Protein AF-0000000083253496 (afdb_homodimer)

Secondary structure (DSSP, 8-state):
---EEEE-SBTTTBSTT-HHHHHHHHHHHHHTT----HHHHHTTTTS-HHHHHHHHHHSHHHHHHHHHHHSSPPPHHHHHHHHHHHHHHHHTTGGGG-PBPTTHHHHHHHHHHTT-EEEEE-SS-HHHHHHHHHHHHHTT---SEEE-GGG-TT-STTSSHHHHHHHHHHT--SGGGEEEEESSHHHHHHHHHHTSEEEEE-TTSTTT---HHHHHTS-HHHHHHHHHHHHHHHHHTT-SEEESSGGGGGGGHHHHHHHHHTT---/---EEEE-SBTTTBSTT-HHHHHHHHHHHHHTT----HHHHHTTTTS-HHHHHHHHHHSHHHHHHHHHHHSSPPPHHHHHHHHHHHHHHHHTTGGGG-PBPTTHHHHHHHHHHTT-EEEEE-SS-HHHHHHHHHHHHHTT---SEEE-GGG-TT-STTSSHHHHHHHHHHT--SGGGEEEEESSHHHHHHHHHHTSEEEEE-TTSTTT---HHHHHTS-HHHHHHHHHHHHHHHHHTT-SEEESSGGGGGGGHHHHHHHHHTT---

Sequence (532 aa):
MIQAVMLDWAGTMVDYGSFAPVAAFRKLFEERGVAVSDADIRKPMGRMKIDHLRDICAQPAVREAWTGRYGAPASEADVQELYAAFEPALLSIVRDFAEPVPGALALVDRLRAAGIKIGTTTGYTRPMMDLLMPEAARRGYAPDSSVTPDETPGGGRPHPWMLLRNAEALGVYPMHAVVKCGDTEADMQEGRAAGVWTVGVVFGGNELGLSQAQTEALDALERERLFNDIAARLTAAGAHYIIREIGELDRLFPAIEARLAKGERPMIQAVMLDWAGTMVDYGSFAPVAAFRKLFEERGVAVSDADIRKPMGRMKIDHLRDICAQPAVREAWTGRYGAPASEADVQELYAAFEPALLSIVRDFAEPVPGALALVDRLRAAGIKIGTTTGYTRPMMDLLMPEAARRGYAPDSSVTPDETPGGGRPHPWMLLRNAEALGVYPMHAVVKCGDTEADMQEGRAAGVWTVGVVFGGNELGLSQAQTEALDALERERLFNDIAARLTAAGAHYIIREIGELDRLFPAIEARLAKGERP

Structure (mmCIF, N/CA/C/O backbone):
data_AF-0000000083253496-model_v1
#
loop_
_entity.id
_entity.type
_entity.pdbx_description
1 polymer 'Phosphonoacetaldehyde hydrolase'
#
loop_
_atom_site.group_PDB
_atom_site.id
_atom_site.type_symbol
_atom_site.label_atom_id
_atom_site.label_alt_id
_atom_site.label_comp_id
_atom_site.label_asym_id
_atom_site.label_entity_id
_atom_site.label_seq_id
_atom_site.pdbx_PDB_ins_code
_atom_site.Cartn_x
_atom_site.Cartn_y
_atom_site.Cartn_z
_atom_site.occupancy
_atom_site.B_iso_or_equiv
_atom_site.auth_seq_id
_atom_site.auth_comp_id
_atom_site.auth_asym_id
_atom_site.auth_atom_id
_atom_site.pdbx_PDB_model_num
ATOM 1 N N . MET A 1 1 ? 14.938 -2.535 11.953 1 90.38 1 MET A N 1
ATOM 2 C CA . MET A 1 1 ? 15.43 -1.165 11.883 1 90.38 1 MET A CA 1
ATOM 3 C C . MET A 1 1 ? 14.492 -0.289 11.055 1 90.38 1 MET A C 1
ATOM 5 O O . MET A 1 1 ? 13.93 -0.744 10.062 1 90.38 1 MET A O 1
ATOM 9 N N . ILE A 1 2 ? 14.305 0.981 11.508 1 97.38 2 ILE A N 1
ATOM 10 C CA . ILE A 1 2 ? 13.469 1.928 10.781 1 97.38 2 ILE A CA 1
ATOM 11 C C . ILE A 1 2 ? 14.109 2.252 9.43 1 97.38 2 ILE A C 1
ATOM 13 O O . ILE A 1 2 ? 15.297 2.566 9.359 1 97.38 2 ILE A O 1
ATOM 17 N N . GLN A 1 3 ? 13.328 2.203 8.414 1 97.69 3 GLN A N 1
ATOM 18 C CA . GLN A 1 3 ? 13.875 2.348 7.066 1 97.69 3 GLN A CA 1
ATOM 19 C C . GLN A 1 3 ? 13.516 3.707 6.473 1 97.69 3 GLN A C 1
ATOM 21 O O . GLN A 1 3 ? 14.234 4.227 5.621 1 97.69 3 GLN A O 1
ATOM 26 N N . ALA A 1 4 ? 12.391 4.277 6.859 1 98.69 4 ALA A N 1
ATOM 27 C CA . ALA A 1 4 ? 11.922 5.527 6.273 1 98.69 4 ALA A CA 1
ATOM 28 C C . ALA A 1 4 ? 10.992 6.266 7.227 1 98.69 4 ALA A C 1
ATOM 30 O O . ALA A 1 4 ? 10.422 5.664 8.141 1 98.69 4 ALA A O 1
ATOM 31 N N . VAL A 1 5 ? 10.883 7.52 7.07 1 98.94 5 VAL A N 1
ATOM 32 C CA . VAL A 1 5 ? 9.859 8.352 7.699 1 98.94 5 VAL A CA 1
ATOM 33 C C . VAL A 1 5 ? 8.961 8.961 6.629 1 98.94 5 VAL A C 1
ATOM 35 O O . VAL A 1 5 ? 9.398 9.203 5.504 1 98.94 5 VAL A O 1
ATOM 38 N N . MET A 1 6 ? 7.688 9.094 6.91 1 98.88 6 MET A N 1
ATOM 39 C CA . MET A 1 6 ? 6.699 9.797 6.105 1 98.88 6 MET A CA 1
ATOM 40 C C . MET A 1 6 ? 6.223 11.062 6.812 1 98.88 6 MET A C 1
ATOM 42 O O . MET A 1 6 ? 5.516 10.984 7.82 1 98.88 6 MET A O 1
ATOM 46 N N . LEU A 1 7 ? 6.59 12.219 6.262 1 98.94 7 LEU A N 1
ATOM 47 C CA . LEU A 1 7 ? 6.402 13.469 6.996 1 98.94 7 LEU A CA 1
ATOM 48 C C . LEU A 1 7 ? 5.348 14.344 6.328 1 98.94 7 LEU A C 1
ATOM 50 O O . LEU A 1 7 ? 5.281 14.406 5.098 1 98.94 7 LEU A O 1
ATOM 54 N N . ASP A 1 8 ? 4.551 14.984 7.121 1 98.81 8 ASP A N 1
ATOM 55 C CA . ASP A 1 8 ? 3.691 16.062 6.641 1 98.81 8 ASP A CA 1
ATOM 56 C C . ASP A 1 8 ? 4.504 17.312 6.336 1 98.81 8 ASP A C 1
ATOM 58 O O . ASP A 1 8 ? 5.684 17.406 6.684 1 98.81 8 ASP A O 1
ATOM 62 N N . TRP A 1 9 ? 3.895 18.281 5.66 1 98.56 9 TRP A N 1
ATOM 63 C CA . TRP A 1 9 ? 4.566 19.531 5.281 1 98.56 9 TRP A CA 1
ATOM 64 C C . TRP A 1 9 ? 4.184 20.656 6.223 1 98.56 9 TRP A C 1
ATOM 66 O O . TRP A 1 9 ? 4.844 20.875 7.242 1 98.56 9 TRP A O 1
ATOM 76 N N . ALA A 1 10 ? 3.016 21.234 6.043 1 97.88 10 ALA A N 1
ATOM 77 C CA . ALA A 1 10 ? 2.602 22.406 6.805 1 97.88 10 ALA A CA 1
ATOM 78 C C . ALA A 1 10 ? 2.305 22.047 8.258 1 97.88 10 ALA A C 1
ATOM 80 O O . ALA A 1 10 ? 1.478 21.172 8.523 1 97.88 10 ALA A O 1
ATOM 81 N N . GLY A 1 11 ? 3.033 22.688 9.094 1 98.31 11 GLY A N 1
ATOM 82 C CA . GLY A 1 11 ? 2.83 22.453 10.516 1 98.31 11 GLY A CA 1
ATOM 83 C C . GLY A 1 11 ? 3.748 21.375 11.078 1 98.31 11 GLY A C 1
ATOM 84 O O . GLY A 1 11 ? 3.865 21.234 12.289 1 98.31 11 GLY A O 1
ATOM 85 N N . THR A 1 12 ? 4.414 20.672 10.164 1 98.81 12 THR A N 1
ATOM 86 C CA . THR A 1 12 ? 5.32 19.609 10.578 1 98.81 12 THR A CA 1
ATOM 87 C C . THR A 1 12 ? 6.754 19.922 10.156 1 98.81 12 THR A C 1
ATOM 89 O O . THR A 1 12 ? 7.625 20.125 11 1 98.81 12 THR A O 1
ATOM 92 N N . MET A 1 13 ? 6.98 20.109 8.836 1 98.88 13 MET A N 1
ATOM 93 C CA . MET A 1 13 ? 8.344 20.359 8.375 1 98.88 13 MET A CA 1
ATOM 94 C C . MET A 1 13 ? 8.531 21.828 7.984 1 98.88 13 MET A C 1
ATOM 96 O O . MET A 1 13 ? 9.641 22.359 8.07 1 98.88 13 MET A O 1
ATOM 100 N N . VAL A 1 14 ? 7.43 22.422 7.52 1 98.69 14 VAL A N 1
ATOM 101 C CA . VAL A 1 14 ? 7.457 23.828 7.141 1 98.69 14 VAL A CA 1
ATOM 102 C C . VAL A 1 14 ? 6.203 24.531 7.66 1 98.69 14 VAL A C 1
ATOM 104 O O . VAL A 1 14 ? 5.273 23.875 8.133 1 98.69 14 VAL A O 1
ATOM 107 N N . ASP A 1 15 ? 6.195 25.859 7.598 1 98.31 15 ASP A N 1
ATOM 108 C CA . ASP A 1 15 ? 5.012 26.656 7.91 1 98.31 15 ASP A CA 1
ATOM 109 C C . ASP A 1 15 ? 4.559 26.406 9.352 1 98.31 15 ASP A C 1
ATOM 111 O O . ASP A 1 15 ? 3.432 25.969 9.586 1 98.31 15 ASP A O 1
ATOM 115 N N . TYR A 1 16 ? 5.445 26.875 10.305 1 98.44 16 TYR A N 1
ATOM 116 C CA . TYR A 1 16 ? 5.121 26.75 11.719 1 98.44 16 TYR A CA 1
ATOM 117 C C . TYR A 1 16 ? 3.721 27.281 12 1 98.44 16 TYR A C 1
ATOM 119 O O . TYR A 1 16 ? 3.414 28.438 11.68 1 98.44 16 TYR A O 1
ATOM 127 N N . GLY A 1 17 ? 2.863 26.391 12.523 1 97.5 17 GLY A N 1
ATOM 128 C CA . GLY A 1 17 ? 1.498 26.781 12.852 1 97.5 17 GLY A CA 1
ATOM 129 C C . GLY A 1 17 ? 0.512 26.469 11.734 1 97.5 17 GLY A C 1
ATOM 130 O O . GLY A 1 17 ? -0.695 26.656 11.906 1 97.5 17 GLY A O 1
ATOM 131 N N . SER A 1 18 ? 1.039 26.062 10.539 1 97.06 18 SER A N 1
ATOM 132 C CA . SER A 1 18 ? 0.208 25.719 9.391 1 97.06 18 SER A CA 1
ATOM 133 C C . SER A 1 18 ? -0.7 26.875 9 1 97.06 18 SER A C 1
ATOM 135 O O . SER A 1 18 ? -1.92 26.719 8.922 1 97.06 18 SER A O 1
ATOM 137 N N . PHE A 1 19 ? -0.175 27.969 8.609 1 95.75 19 PHE A N 1
ATOM 138 C CA . PHE A 1 19 ? -0.943 29.188 8.422 1 95.75 19 PHE A CA 1
ATOM 139 C C . PHE A 1 19 ? -1.358 29.344 6.965 1 95.75 19 PHE A C 1
ATOM 141 O O . PHE A 1 19 ? -2.396 29.938 6.672 1 95.75 19 PHE A O 1
ATOM 148 N N . ALA A 1 20 ? -0.586 28.828 6.043 1 93.5 20 ALA A N 1
ATOM 149 C CA . ALA A 1 20 ? -0.855 29.031 4.621 1 93.5 20 ALA A CA 1
ATOM 150 C C . ALA A 1 20 ? -2.279 28.609 4.27 1 93.5 20 ALA A C 1
ATOM 152 O O . ALA A 1 20 ? -3.051 29.391 3.723 1 93.5 20 ALA A O 1
ATOM 153 N N . PRO A 1 21 ? -2.689 27.359 4.613 1 93.06 21 PRO A N 1
ATOM 154 C CA . PRO A 1 21 ? -4.051 26.953 4.258 1 93.06 21 PRO A CA 1
ATOM 155 C C . PRO A 1 21 ? -5.117 27.781 4.977 1 93.06 21 PRO A C 1
ATOM 157 O O . PRO A 1 21 ? -6.156 28.094 4.387 1 93.06 21 PRO A O 1
ATOM 160 N N . VAL A 1 22 ? -4.875 28.172 6.18 1 93.94 22 VAL A N 1
ATOM 161 C CA . VAL A 1 22 ? -5.84 28.922 6.977 1 93.94 22 VAL A CA 1
ATOM 162 C C . VAL A 1 22 ? -6.094 30.281 6.332 1 93.94 22 VAL A C 1
ATOM 164 O O . VAL A 1 22 ? -7.246 30.703 6.176 1 93.94 22 VAL A O 1
ATOM 167 N N . ALA A 1 23 ? -5.016 30.906 5.98 1 91.31 23 ALA A N 1
ATOM 168 C CA . ALA A 1 23 ? -5.117 32.219 5.348 1 91.31 23 ALA A CA 1
ATOM 169 C C . ALA A 1 23 ? -5.926 32.156 4.055 1 91.31 23 ALA A C 1
ATOM 171 O O . ALA A 1 23 ? -6.762 33 3.789 1 91.31 23 ALA A O 1
ATOM 172 N N . ALA A 1 24 ? -5.695 31.141 3.307 1 91.88 24 ALA A N 1
ATOM 173 C CA . ALA A 1 24 ? -6.379 30.984 2.027 1 91.88 24 ALA A CA 1
ATOM 174 C C . ALA A 1 24 ? -7.871 30.719 2.234 1 91.88 24 ALA A C 1
ATOM 176 O O . ALA A 1 24 ? -8.711 31.328 1.559 1 91.88 24 ALA A O 1
ATOM 177 N N . PHE A 1 25 ? -8.227 29.844 3.178 1 94.31 25 PHE A N 1
ATOM 178 C CA . PHE A 1 25 ? -9.625 29.547 3.467 1 94.31 25 PHE A CA 1
ATOM 179 C C . PHE A 1 25 ? -10.344 30.781 4.02 1 94.31 25 PHE A C 1
ATOM 181 O O . PHE A 1 25 ? -11.477 31.078 3.625 1 94.31 25 PHE A O 1
ATOM 188 N N . ARG A 1 26 ? -9.688 31.484 4.918 1 92.81 26 ARG A N 1
ATOM 189 C CA . ARG A 1 26 ? -10.273 32.688 5.52 1 92.81 26 ARG A CA 1
ATOM 190 C C . ARG A 1 26 ? -10.617 33.719 4.453 1 92.81 26 ARG A C 1
ATOM 192 O O . ARG A 1 26 ? -11.734 34.25 4.434 1 92.81 26 ARG A O 1
ATOM 199 N N . LYS A 1 27 ? -9.664 33.969 3.633 1 91.38 27 LYS A N 1
ATOM 200 C CA . LYS A 1 27 ? -9.875 34.938 2.561 1 91.38 27 LYS A CA 1
ATOM 201 C C . LYS A 1 27 ? -11.039 34.5 1.665 1 91.38 27 LYS A C 1
ATOM 203 O O . LYS A 1 27 ? -11.867 35.344 1.289 1 91.38 27 LYS A O 1
ATOM 208 N N . LEU A 1 28 ? -11.117 33.25 1.312 1 93.56 28 LEU A N 1
ATOM 209 C CA . LEU A 1 28 ? -12.156 32.719 0.443 1 93.56 28 LEU A CA 1
ATOM 210 C C . LEU A 1 28 ? -13.539 32.938 1.04 1 93.56 28 LEU A C 1
ATOM 212 O O . LEU A 1 28 ? -14.438 33.469 0.363 1 93.56 28 LEU A O 1
ATOM 216 N N . PHE A 1 29 ? -13.734 32.594 2.285 1 95 29 PHE A N 1
ATOM 217 C CA . PHE A 1 29 ? -15.039 32.719 2.92 1 95 29 PHE A CA 1
ATOM 218 C C . PHE A 1 29 ? -15.406 34.156 3.178 1 95 29 PHE A C 1
ATOM 220 O O . PHE A 1 29 ? -16.578 34.531 3.092 1 95 29 PHE A O 1
ATOM 227 N N . GLU A 1 30 ? -14.398 34.938 3.461 1 93.62 30 GLU A N 1
ATOM 228 C CA . GLU A 1 30 ? -14.625 36.375 3.598 1 93.62 30 GLU A CA 1
ATOM 229 C C . GLU A 1 30 ? -15.156 37 2.299 1 93.62 30 GLU A C 1
ATOM 231 O O . GLU A 1 30 ? -16.094 37.781 2.318 1 93.62 30 GLU A O 1
ATOM 236 N N . GLU A 1 31 ? -14.617 36.594 1.203 1 93.44 31 GLU A N 1
ATOM 237 C CA . GLU A 1 31 ? -15.039 37.094 -0.106 1 93.44 31 GLU A CA 1
ATOM 238 C C . GLU A 1 31 ? -16.484 36.688 -0.411 1 93.44 31 GLU A C 1
ATOM 240 O O . GLU A 1 31 ? -17.188 37.375 -1.132 1 93.44 31 GLU A O 1
ATOM 245 N N . ARG A 1 32 ? -16.891 35.594 0.152 1 94.44 32 ARG A N 1
ATOM 246 C CA . ARG A 1 32 ? -18.234 35.094 -0.065 1 94.44 32 ARG A CA 1
ATOM 247 C C . ARG A 1 32 ? -19.203 35.656 0.978 1 94.44 32 ARG A C 1
ATOM 249 O O . ARG A 1 32 ? -20.406 35.375 0.928 1 94.44 32 ARG A O 1
ATOM 256 N N . GLY A 1 33 ? -18.609 36.375 1.947 1 95.19 33 GLY A N 1
ATOM 257 C CA . GLY A 1 33 ? -19.438 36.969 2.973 1 95.19 33 GLY A CA 1
ATOM 258 C C . GLY A 1 33 ? -19.906 36 4.039 1 95.19 33 GLY A C 1
ATOM 259 O O . GLY A 1 33 ? -20.969 36.188 4.629 1 95.19 33 GLY A O 1
ATOM 260 N N . VAL A 1 34 ? -19.25 34.969 4.188 1 96.06 34 VAL A N 1
ATOM 261 C CA . VAL A 1 34 ? -19.594 33.938 5.184 1 96.06 34 VAL A CA 1
ATOM 262 C C . VAL A 1 34 ? -18.562 33.969 6.312 1 96.06 34 VAL A C 1
ATOM 264 O O . VAL A 1 34 ? -17.359 33.781 6.07 1 96.06 34 VAL A O 1
ATOM 267 N N . ALA A 1 35 ? -19 34.188 7.5 1 91.88 35 ALA A N 1
ATOM 268 C CA . ALA A 1 35 ? -18.109 34.188 8.656 1 91.88 35 ALA A CA 1
ATOM 269 C C . ALA A 1 35 ? -17.641 32.781 9 1 91.88 35 ALA A C 1
ATOM 271 O O . ALA A 1 35 ? -18.469 31.844 9.078 1 91.88 35 ALA A O 1
ATOM 272 N N . VAL A 1 36 ? -16.375 32.562 9.164 1 95.12 36 VAL A N 1
ATOM 273 C CA . VAL A 1 36 ? -15.812 31.281 9.578 1 95.12 36 VAL A CA 1
ATOM 274 C C . VAL A 1 36 ? -14.695 31.516 10.602 1 95.12 36 VAL A C 1
ATOM 276 O O . VAL A 1 36 ? -13.93 32.469 10.477 1 95.12 36 VAL A O 1
ATOM 279 N N . SER A 1 37 ? -14.656 30.75 11.648 1 94.88 37 SER A N 1
ATOM 280 C CA . SER A 1 37 ? -13.586 30.875 12.633 1 94.88 37 SER A CA 1
ATOM 281 C C . SER A 1 37 ? -12.359 30.062 12.219 1 94.88 37 SER A C 1
ATOM 283 O O . SER A 1 37 ? -12.461 29.125 11.422 1 94.88 37 SER A O 1
ATOM 285 N N . ASP A 1 38 ? -11.219 30.406 12.805 1 94.12 38 ASP A N 1
ATOM 286 C CA . ASP A 1 38 ? -10.023 29.609 12.578 1 94.12 38 ASP A CA 1
ATOM 287 C C . ASP A 1 38 ? -10.219 28.172 13.055 1 94.12 38 ASP A C 1
ATOM 289 O O . ASP A 1 38 ? -9.719 27.234 12.438 1 94.12 38 ASP A O 1
ATOM 293 N N . ALA A 1 39 ? -10.914 28.062 14.109 1 94.25 39 ALA A N 1
ATOM 294 C CA . ALA A 1 39 ? -11.172 26.734 14.648 1 94.25 39 ALA A CA 1
ATOM 295 C C . ALA A 1 39 ? -11.945 25.875 13.648 1 94.25 39 ALA A C 1
ATOM 297 O O . ALA A 1 39 ? -11.633 24.688 13.461 1 94.25 39 ALA A O 1
ATOM 298 N N . ASP A 1 40 ? -12.914 26.453 12.977 1 94.88 40 ASP A N 1
ATOM 299 C CA . ASP A 1 40 ? -13.711 25.734 11.977 1 94.88 40 ASP A CA 1
ATOM 300 C C . ASP A 1 40 ? -12.867 25.375 10.758 1 94.88 40 ASP A C 1
ATOM 302 O O . ASP A 1 40 ? -13.07 24.328 10.148 1 94.88 40 ASP A O 1
ATOM 306 N N . ILE A 1 41 ? -11.977 26.234 10.453 1 95.44 41 ILE A N 1
ATOM 307 C CA . ILE A 1 41 ? -11.102 26 9.305 1 95.44 41 ILE A CA 1
ATOM 308 C C . ILE A 1 41 ? -10.102 24.891 9.641 1 95.44 41 ILE A C 1
ATOM 310 O O . ILE A 1 41 ? -9.836 24.031 8.805 1 95.44 41 ILE A O 1
ATOM 314 N N . ARG A 1 42 ? -9.609 24.875 10.836 1 95.56 42 ARG A N 1
ATOM 315 C CA . ARG A 1 42 ? -8.484 24.031 11.219 1 95.56 42 ARG A CA 1
ATOM 316 C C . ARG A 1 42 ? -8.953 22.594 11.492 1 95.56 42 ARG A C 1
ATOM 318 O O . ARG A 1 42 ? -8.18 21.656 11.336 1 95.56 42 ARG A O 1
ATOM 325 N N . LYS A 1 43 ? -10.125 22.406 11.828 1 93.38 43 LYS A N 1
ATOM 326 C CA . LYS A 1 43 ? -10.633 21.125 12.281 1 93.38 43 LYS A CA 1
ATOM 327 C C . LYS A 1 43 ? -10.375 20.031 11.242 1 93.38 43 LYS A C 1
ATOM 329 O O . LYS A 1 43 ? -9.852 18.969 11.57 1 93.38 43 LYS A O 1
ATOM 334 N N . PRO A 1 44 ? -10.609 20.281 10.039 1 93.88 44 PRO A N 1
ATOM 335 C CA . PRO A 1 44 ? -10.422 19.219 9.055 1 93.88 44 PRO A CA 1
ATOM 336 C C . PRO A 1 44 ? -9.055 19.281 8.383 1 93.88 44 PRO A C 1
ATOM 338 O O . PRO A 1 44 ? -8.859 18.703 7.309 1 93.88 44 PRO A O 1
ATOM 341 N N . MET A 1 45 ? -8.086 19.953 8.984 1 94.25 45 MET A N 1
ATOM 342 C CA . MET A 1 45 ? -6.754 20.125 8.406 1 94.25 45 MET A CA 1
ATOM 343 C C . MET A 1 45 ? -6.117 18.766 8.117 1 94.25 45 MET A C 1
ATOM 345 O O . MET A 1 45 ? -6.254 17.828 8.906 1 94.25 45 MET A O 1
ATOM 349 N N . GLY A 1 46 ? -5.363 18.734 7.016 1 92.12 46 GLY A N 1
ATOM 350 C CA . GLY A 1 46 ? -4.66 17.531 6.609 1 92.12 46 GLY A CA 1
ATOM 351 C C . GLY A 1 46 ? -5.355 16.781 5.484 1 92.12 46 GLY A C 1
ATOM 352 O O . GLY A 1 46 ? -4.746 15.945 4.816 1 92.12 46 GLY A O 1
ATOM 353 N N . ARG A 1 47 ? -6.629 16.969 5.258 1 92.44 47 ARG A N 1
ATOM 354 C CA . ARG A 1 47 ? -7.398 16.344 4.191 1 92.44 47 ARG A CA 1
ATOM 355 C C . ARG A 1 47 ? -7.141 17.031 2.854 1 92.44 47 ARG A C 1
ATOM 357 O O . ARG A 1 47 ? -6.637 18.156 2.812 1 92.44 47 ARG A O 1
ATOM 364 N N . MET A 1 48 ? -7.547 16.297 1.855 1 89.81 48 MET A N 1
ATOM 365 C CA . MET A 1 48 ? -7.523 16.953 0.553 1 89.81 48 MET A CA 1
ATOM 366 C C . MET A 1 48 ? -8.328 18.25 0.582 1 89.81 48 MET A C 1
ATOM 368 O O . MET A 1 48 ? -9.375 18.328 1.238 1 89.81 48 MET A O 1
ATOM 372 N N . LYS A 1 49 ? -7.922 19.203 -0.172 1 90.25 49 LYS A N 1
ATOM 373 C CA . LYS A 1 49 ? -8.438 20.562 -0.03 1 90.25 49 LYS A CA 1
ATOM 374 C C . LYS A 1 49 ? -9.93 20.625 -0.341 1 90.25 49 LYS A C 1
ATOM 376 O O . LYS A 1 49 ? -10.688 21.297 0.359 1 90.25 49 LYS A O 1
ATOM 381 N N . ILE A 1 50 ? -10.398 19.891 -1.322 1 91.94 50 ILE A N 1
ATOM 382 C CA . ILE A 1 50 ? -11.828 19.938 -1.63 1 91.94 50 ILE A CA 1
ATOM 383 C C . ILE A 1 50 ? -12.617 19.266 -0.513 1 91.94 50 ILE A C 1
ATOM 385 O O . ILE A 1 50 ? -13.727 19.688 -0.188 1 91.94 50 ILE A O 1
ATOM 389 N N . ASP A 1 51 ? -12.062 18.234 0.087 1 93.5 51 ASP A N 1
ATOM 390 C CA . ASP A 1 51 ? -12.703 17.578 1.224 1 93.5 51 ASP A CA 1
ATOM 391 C C . ASP A 1 51 ? -12.672 18.469 2.461 1 93.5 51 ASP A C 1
ATOM 393 O O . ASP A 1 51 ? -13.633 18.5 3.232 1 93.5 51 ASP A O 1
ATOM 397 N N . HIS A 1 52 ? -11.578 19.141 2.607 1 93.94 52 HIS A N 1
ATOM 398 C CA . HIS A 1 52 ? -11.445 20.141 3.67 1 93.94 52 HIS A CA 1
ATOM 399 C C . HIS A 1 52 ? -12.539 21.203 3.57 1 93.94 52 HIS A C 1
ATOM 401 O O . HIS A 1 52 ? -13.188 21.516 4.566 1 93.94 52 HIS A O 1
ATOM 407 N N . LEU A 1 53 ? -12.789 21.656 2.379 1 94.44 53 LEU A N 1
ATOM 408 C CA . LEU A 1 53 ? -13.82 22.656 2.121 1 94.44 53 LEU A CA 1
ATOM 409 C C . LEU A 1 53 ? -15.203 22.109 2.439 1 94.44 53 LEU A C 1
ATOM 411 O O . LEU A 1 53 ? -16 22.781 3.102 1 94.44 53 LEU A O 1
ATOM 415 N N . ARG A 1 54 ? -15.453 20.891 2.006 1 95 54 ARG A N 1
ATOM 416 C CA . ARG A 1 54 ? -16.719 20.219 2.307 1 95 54 ARG A CA 1
ATOM 417 C C . ARG A 1 54 ? -16.953 20.141 3.811 1 95 54 ARG A C 1
ATOM 419 O O . ARG A 1 54 ? -18.047 20.406 4.293 1 95 54 ARG A O 1
ATOM 426 N N . ASP A 1 55 ? -15.898 19.844 4.5 1 95.88 55 ASP A N 1
ATOM 427 C CA . ASP A 1 55 ? -15.984 19.656 5.945 1 95.88 55 ASP A CA 1
ATOM 428 C C . ASP A 1 55 ? -16.219 20.984 6.656 1 95.88 55 ASP A C 1
ATOM 430 O O . ASP A 1 55 ? -16.984 21.062 7.621 1 95.88 55 ASP A O 1
ATOM 434 N N . ILE A 1 56 ? -15.547 22.062 6.184 1 96 56 ILE A N 1
ATOM 435 C CA . ILE A 1 56 ? -15.773 23.375 6.758 1 96 56 ILE A CA 1
ATOM 436 C C . ILE A 1 56 ? -17.25 23.766 6.582 1 96 56 ILE A C 1
ATOM 438 O O . ILE A 1 56 ? -17.906 24.172 7.543 1 96 56 ILE A O 1
ATOM 442 N N . CYS A 1 57 ? -17.797 23.562 5.383 1 96 57 CYS A N 1
ATOM 443 C CA . CYS A 1 57 ? -19.172 23.953 5.059 1 96 57 CYS A CA 1
ATOM 444 C C . CYS A 1 57 ? -20.172 23.156 5.879 1 96 57 CYS A C 1
ATOM 446 O O . CYS A 1 57 ? -21.281 23.625 6.125 1 96 57 CYS A O 1
ATOM 448 N N . ALA A 1 58 ? -19.75 22.016 6.266 1 95.5 58 ALA A N 1
ATOM 449 C CA . ALA A 1 58 ? -20.656 21.109 6.98 1 95.5 58 ALA A CA 1
ATOM 450 C C . ALA A 1 58 ? -20.688 21.453 8.469 1 95.5 58 ALA A C 1
ATOM 452 O O . ALA A 1 58 ? -21.578 20.984 9.195 1 95.5 58 ALA A O 1
ATOM 453 N N . GLN A 1 59 ? -19.719 22.234 8.953 1 95.38 59 GLN A N 1
ATOM 454 C CA . GLN A 1 59 ? -19.719 22.625 10.359 1 95.38 59 GLN A CA 1
ATOM 455 C C . GLN A 1 59 ? -20.984 23.438 10.695 1 95.38 59 GLN A C 1
ATOM 457 O O . GLN A 1 59 ? -21.391 24.297 9.914 1 95.38 59 GLN A O 1
ATOM 462 N N . PRO A 1 60 ? -21.578 23.172 11.828 1 95.94 60 PRO A N 1
ATOM 463 C CA . PRO A 1 60 ? -22.859 23.797 12.172 1 95.94 60 PRO A CA 1
ATOM 464 C C . PRO A 1 60 ? -22.844 25.312 12.062 1 95.94 60 PRO A C 1
ATOM 466 O O . PRO A 1 60 ? -23.734 25.906 11.445 1 95.94 60 PRO A O 1
ATOM 469 N N . ALA A 1 61 ? -21.828 25.953 12.602 1 95.81 61 ALA A N 1
ATOM 470 C CA . ALA A 1 61 ? -21.75 27.406 12.594 1 95.81 61 ALA A CA 1
ATOM 471 C C . ALA A 1 61 ? -21.609 27.938 11.172 1 95.81 61 ALA A C 1
ATOM 473 O O . ALA A 1 61 ? -22.203 28.953 10.82 1 95.81 61 ALA A O 1
ATOM 474 N N . VAL A 1 62 ? -20.875 27.266 10.336 1 96.31 62 VAL A N 1
ATOM 475 C CA . VAL A 1 62 ? -20.656 27.703 8.961 1 96.31 62 VAL A CA 1
ATOM 476 C C . VAL A 1 62 ? -21.906 27.453 8.125 1 96.31 62 VAL A C 1
ATOM 478 O O . VAL A 1 62 ? -22.281 28.297 7.305 1 96.31 62 VAL A O 1
ATOM 481 N N . ARG A 1 63 ? -22.469 26.281 8.32 1 96.25 63 ARG A N 1
ATOM 482 C CA . ARG A 1 63 ? -23.734 25.969 7.645 1 96.25 63 ARG A CA 1
ATOM 483 C C . ARG A 1 63 ? -24.781 27.031 7.926 1 96.25 63 ARG A C 1
ATOM 485 O O . ARG A 1 63 ? -25.484 27.469 7.012 1 96.25 63 ARG A O 1
ATOM 492 N N . GLU A 1 64 ? -24.891 27.453 9.18 1 96.62 64 GLU A N 1
ATOM 493 C CA . GLU A 1 64 ? -25.844 28.484 9.57 1 96.62 64 GLU A CA 1
ATOM 494 C C . GLU A 1 64 ? -25.5 29.828 8.914 1 96.62 64 GLU A C 1
ATOM 496 O O . GLU A 1 64 ? -26.391 30.516 8.391 1 96.62 64 GLU A O 1
ATOM 501 N N . ALA A 1 65 ? -24.234 30.188 8.969 1 96.25 65 ALA A N 1
ATOM 502 C CA . ALA A 1 65 ? -23.797 31.438 8.359 1 96.25 65 ALA A CA 1
ATOM 503 C C . ALA A 1 65 ? -24.062 31.438 6.855 1 96.25 65 ALA A C 1
ATOM 505 O O . ALA A 1 65 ? -24.516 32.438 6.301 1 96.25 65 ALA A O 1
ATOM 506 N N . TRP A 1 66 ? -23.797 30.328 6.184 1 96.44 66 TRP A N 1
ATOM 507 C CA . TRP A 1 66 ? -24.016 30.203 4.746 1 96.44 66 TRP A CA 1
ATOM 508 C C . TRP A 1 66 ? -25.5 30.328 4.406 1 96.44 66 TRP A C 1
ATOM 510 O O . TRP A 1 66 ? -25.875 31.031 3.473 1 96.44 66 TRP A O 1
ATOM 520 N N . THR A 1 67 ? -26.312 29.641 5.164 1 96.5 67 THR A N 1
ATOM 521 C CA . THR A 1 67 ? -27.75 29.672 4.969 1 96.5 67 THR A CA 1
ATOM 522 C C . THR A 1 67 ? -28.281 31.094 5.152 1 96.5 67 THR A C 1
ATOM 524 O O . THR A 1 67 ? -29.156 31.547 4.406 1 96.5 67 THR A O 1
ATOM 527 N N . GLY A 1 68 ? -27.828 31.703 6.219 1 96.31 68 GLY A N 1
ATOM 528 C CA . GLY A 1 68 ? -28.219 33.094 6.445 1 96.31 68 GLY A CA 1
ATOM 529 C C . GLY A 1 68 ? -27.906 34 5.277 1 96.31 68 GLY A C 1
ATOM 530 O O . GLY A 1 68 ? -28.672 34.906 4.973 1 96.31 68 GLY A O 1
ATOM 531 N N . ARG A 1 69 ? -26.797 33.75 4.625 1 96.31 69 ARG A N 1
ATOM 532 C CA . ARG A 1 69 ? -26.328 34.625 3.541 1 96.31 69 ARG A CA 1
ATOM 533 C C . ARG A 1 69 ? -26.969 34.219 2.213 1 96.31 69 ARG A C 1
ATOM 535 O O . ARG A 1 69 ? -27.312 35.094 1.402 1 96.31 69 ARG A O 1
ATOM 542 N N . TYR A 1 70 ? -27.156 32.906 2.006 1 96.38 70 TYR A N 1
ATOM 543 C CA . TYR A 1 70 ? -27.516 32.469 0.664 1 96.38 70 TYR A CA 1
ATOM 544 C C . TYR A 1 70 ? -28.859 31.766 0.656 1 96.38 70 TYR A C 1
ATOM 546 O O . TYR A 1 70 ? -29.344 31.359 -0.399 1 96.38 70 TYR A O 1
ATOM 554 N N . GLY A 1 71 ? -29.422 31.578 1.798 1 96.62 71 GLY A N 1
ATOM 555 C CA . GLY A 1 71 ? -30.781 31.094 1.883 1 96.62 71 GLY A CA 1
ATOM 556 C C . GLY A 1 71 ? -30.859 29.578 2.023 1 96.62 71 GLY A C 1
ATOM 557 O O . GLY A 1 71 ? -31.938 29.031 2.297 1 96.62 71 GLY A O 1
ATOM 558 N N . ALA A 1 72 ? -29.781 28.906 1.807 1 96.44 72 ALA A N 1
ATOM 559 C CA . ALA A 1 72 ? -29.672 27.453 1.947 1 96.44 72 ALA A CA 1
ATOM 560 C C . ALA A 1 72 ? -28.25 27.031 2.27 1 96.44 72 ALA A C 1
ATOM 562 O O . ALA A 1 72 ? -27.297 27.797 2.047 1 96.44 72 ALA A O 1
ATOM 563 N N . PRO A 1 73 ? -28.125 25.828 2.83 1 96.06 73 PRO A N 1
ATOM 564 C CA . PRO A 1 73 ? -26.75 25.344 3.047 1 96.06 73 PRO A CA 1
ATOM 565 C C . PRO A 1 73 ? -25.969 25.219 1.747 1 96.06 73 PRO A C 1
ATOM 567 O O . PRO A 1 73 ? -26.562 25.094 0.67 1 96.06 73 PRO A O 1
ATOM 570 N N . ALA A 1 74 ? -24.672 25.266 1.897 1 96.69 74 ALA A N 1
ATOM 571 C CA . ALA A 1 74 ? -23.812 25.141 0.723 1 96.69 74 ALA A CA 1
ATOM 572 C C . ALA A 1 74 ? -24.047 23.812 0.016 1 96.69 74 ALA A C 1
ATOM 574 O O . ALA A 1 74 ? -24.047 22.75 0.651 1 96.69 74 ALA A O 1
ATOM 575 N N . SER A 1 75 ? -24.266 23.828 -1.278 1 96.25 75 SER A N 1
ATOM 576 C CA . SER A 1 75 ? -24.406 22.641 -2.111 1 96.25 75 SER A CA 1
ATOM 577 C C . SER A 1 75 ? -23.062 22.156 -2.631 1 96.25 75 SER A C 1
ATOM 579 O O . SER A 1 75 ? -22.047 22.828 -2.457 1 96.25 75 SER A O 1
ATOM 581 N N . GLU A 1 76 ? -23.047 20.922 -3.207 1 96.62 76 GLU A N 1
ATOM 582 C CA . GLU A 1 76 ? -21.828 20.453 -3.846 1 96.62 76 GLU A CA 1
ATOM 583 C C . GLU A 1 76 ? -21.375 21.391 -4.949 1 96.62 76 GLU A C 1
ATOM 585 O O . GLU A 1 76 ? -20.172 21.578 -5.164 1 96.62 76 GLU A O 1
ATOM 590 N N . ALA A 1 77 ? -22.312 21.984 -5.605 1 96.56 77 ALA A N 1
ATOM 591 C CA . ALA A 1 77 ? -21.984 22.969 -6.629 1 96.56 77 ALA A CA 1
ATOM 592 C C . ALA A 1 77 ? -21.266 24.172 -6.016 1 96.56 77 ALA A C 1
ATOM 594 O O . ALA A 1 77 ? -20.312 24.703 -6.594 1 96.56 77 ALA A O 1
ATOM 595 N N . ASP A 1 78 ? -21.75 24.609 -4.871 1 96.06 78 ASP A N 1
ATOM 596 C CA . ASP A 1 78 ? -21.094 25.703 -4.156 1 96.06 78 ASP A CA 1
ATOM 597 C C . ASP A 1 78 ? -19.672 25.328 -3.758 1 96.06 78 ASP A C 1
ATOM 599 O O . ASP A 1 78 ? -18.75 26.125 -3.928 1 96.06 78 ASP A O 1
ATOM 603 N N . VAL A 1 79 ? -19.5 24.141 -3.258 1 96.25 79 VAL A N 1
ATOM 604 C CA . VAL A 1 79 ? -18.203 23.656 -2.83 1 96.25 79 VAL A CA 1
ATOM 605 C C . VAL A 1 79 ? -17.234 23.641 -4.02 1 96.25 79 VAL A C 1
ATOM 607 O O . VAL A 1 79 ? -16.094 24.078 -3.902 1 96.25 79 VAL A O 1
ATOM 610 N N . GLN A 1 80 ? -17.719 23.188 -5.145 1 96 80 GLN A N 1
ATOM 611 C CA . GLN A 1 80 ? -16.891 23.156 -6.348 1 96 80 GLN A CA 1
ATOM 612 C C . GLN A 1 80 ? -16.484 24.562 -6.781 1 96 80 GLN A C 1
ATOM 614 O O . GLN A 1 80 ? -15.352 24.781 -7.211 1 96 80 GLN A O 1
ATOM 619 N N . GLU A 1 81 ? -17.391 25.453 -6.664 1 95 81 GLU A N 1
ATOM 620 C CA . GLU A 1 81 ? -17.109 26.844 -7 1 95 81 GLU A CA 1
ATOM 621 C C . GLU A 1 81 ? -16.094 27.438 -6.035 1 95 81 GLU A C 1
ATOM 623 O O . GLU A 1 81 ? -15.18 28.156 -6.453 1 95 81 GLU A O 1
ATOM 628 N N . LEU A 1 82 ? -16.328 27.172 -4.801 1 95.12 82 LEU A N 1
ATOM 629 C CA . LEU A 1 82 ? -15.375 27.641 -3.797 1 95.12 82 LEU A CA 1
ATOM 630 C C . LEU A 1 82 ? -13.984 27.062 -4.07 1 95.12 82 LEU A C 1
ATOM 632 O O . LEU A 1 82 ? -12.992 27.797 -3.996 1 95.12 82 LEU A O 1
ATOM 636 N N . TYR A 1 83 ? -13.953 25.812 -4.395 1 94.81 83 TYR A N 1
ATOM 637 C CA . TYR A 1 83 ? -12.672 25.156 -4.648 1 94.81 83 TYR A CA 1
ATOM 638 C C . TYR A 1 83 ? -11.969 25.781 -5.852 1 94.81 83 TYR A C 1
ATOM 640 O O . TYR A 1 83 ? -10.75 25.969 -5.836 1 94.81 83 TYR A O 1
ATOM 648 N N . ALA A 1 84 ? -12.68 26.078 -6.879 1 94.06 84 ALA A N 1
ATOM 649 C CA . ALA A 1 84 ? -12.125 26.688 -8.086 1 94.06 84 ALA A CA 1
ATOM 650 C C . ALA A 1 84 ? -11.469 28.031 -7.766 1 94.06 84 ALA A C 1
ATOM 652 O O . ALA A 1 84 ? -10.484 28.406 -8.398 1 94.06 84 ALA A O 1
ATOM 653 N N . ALA A 1 85 ? -11.992 28.703 -6.801 1 92.62 85 ALA A N 1
ATOM 654 C CA . ALA A 1 85 ? -11.445 29.984 -6.379 1 92.62 85 ALA A CA 1
ATOM 655 C C . ALA A 1 85 ? -10.305 29.797 -5.383 1 92.62 85 ALA A C 1
ATOM 657 O O . ALA A 1 85 ? -9.375 30.609 -5.332 1 92.62 85 ALA A O 1
ATOM 658 N N . PHE A 1 86 ? -10.422 28.781 -4.688 1 91.81 86 PHE A N 1
ATOM 659 C CA . PHE A 1 86 ? -9.469 28.5 -3.627 1 91.81 86 PHE A CA 1
ATOM 660 C C . PHE A 1 86 ? -8.086 28.188 -4.207 1 91.81 86 PHE A C 1
ATOM 662 O O . PHE A 1 86 ? -7.078 28.688 -3.711 1 91.81 86 PHE A O 1
ATOM 669 N N . GLU A 1 87 ? -8.008 27.375 -5.211 1 90.38 87 GLU A N 1
ATOM 670 C CA . GLU A 1 87 ? -6.75 26.844 -5.73 1 90.38 87 GLU A CA 1
ATOM 671 C C . GLU A 1 87 ? -5.82 27.969 -6.172 1 90.38 87 GLU A C 1
ATOM 673 O O . GLU A 1 87 ? -4.664 28.031 -5.746 1 90.38 87 GLU A O 1
ATOM 678 N N . PRO A 1 88 ? -6.352 28.953 -6.906 1 90.38 88 PRO A N 1
ATOM 679 C CA . PRO A 1 88 ? -5.477 30.062 -7.305 1 90.38 88 PRO A CA 1
ATOM 680 C C . PRO A 1 88 ? -5.027 30.906 -6.121 1 90.38 88 PRO A C 1
ATOM 682 O O . PRO A 1 88 ? -3.906 31.422 -6.117 1 90.38 88 PRO A O 1
ATOM 685 N N . ALA A 1 89 ? -5.863 31.062 -5.168 1 89.56 89 ALA A N 1
ATOM 686 C CA . ALA A 1 89 ? -5.516 31.859 -3.984 1 89.56 89 ALA A CA 1
ATOM 687 C C . ALA A 1 89 ? -4.379 31.203 -3.207 1 89.56 89 ALA A C 1
ATOM 689 O O . ALA A 1 89 ? -3.422 31.875 -2.814 1 89.56 89 ALA A O 1
ATOM 690 N N . LEU A 1 90 ? -4.5 29.953 -3.002 1 90.94 90 LEU A N 1
ATOM 691 C CA . LEU A 1 90 ? -3.455 29.25 -2.27 1 90.94 90 LEU A CA 1
ATOM 692 C C . LEU A 1 90 ? -2.168 29.188 -3.082 1 90.94 90 LEU A C 1
ATOM 694 O O . LEU A 1 90 ? -1.075 29.359 -2.539 1 90.94 90 LEU A O 1
ATOM 698 N N . LEU A 1 91 ? -2.25 28.984 -4.348 1 92.81 91 LEU A N 1
ATOM 699 C CA . LEU A 1 91 ? -1.086 28.922 -5.227 1 92.81 91 LEU A CA 1
ATOM 700 C C . LEU A 1 91 ? -0.292 30.219 -5.172 1 92.81 91 LEU A C 1
ATOM 702 O O . LEU A 1 91 ? 0.938 30.203 -5.25 1 92.81 91 LEU A O 1
ATOM 706 N N . SER A 1 92 ? -0.993 31.266 -4.938 1 91.5 92 SER A N 1
ATOM 707 C CA . SER A 1 92 ? -0.352 32.594 -4.98 1 91.5 92 SER A CA 1
ATOM 708 C C . SER A 1 92 ? 0.478 32.844 -3.725 1 91.5 92 SER A C 1
ATOM 710 O O . SER A 1 92 ? 1.357 33.688 -3.719 1 91.5 92 SER A O 1
ATOM 712 N N . ILE A 1 93 ? 0.302 32 -2.668 1 92.5 93 ILE A N 1
ATOM 713 C CA . ILE A 1 93 ? 0.971 32.375 -1.423 1 92.5 93 ILE A CA 1
ATOM 714 C C . ILE A 1 93 ? 1.774 31.172 -0.901 1 92.5 93 ILE A C 1
ATOM 716 O O . ILE A 1 93 ? 2.6 31.328 0.004 1 92.5 93 ILE A O 1
ATOM 720 N N . VAL A 1 94 ? 1.534 30.047 -1.356 1 94.75 94 VAL A N 1
ATOM 721 C CA . VAL A 1 94 ? 2.021 28.812 -0.745 1 94.75 94 VAL A CA 1
ATOM 722 C C . VAL A 1 94 ? 3.545 28.859 -0.651 1 94.75 94 VAL A C 1
ATOM 724 O O . VAL A 1 94 ? 4.125 28.375 0.326 1 94.75 94 VAL A O 1
ATOM 727 N N . ARG A 1 95 ? 4.219 29.453 -1.615 1 94.25 95 ARG A N 1
ATOM 728 C CA . ARG A 1 95 ? 5.676 29.516 -1.651 1 94.25 95 ARG A CA 1
ATOM 729 C C . ARG A 1 95 ? 6.223 30.297 -0.464 1 94.25 95 ARG A C 1
ATOM 731 O O . ARG A 1 95 ? 7.344 30.047 -0.011 1 94.25 95 ARG A O 1
ATOM 738 N N . ASP A 1 96 ? 5.422 31.219 0.054 1 94.94 96 ASP A N 1
ATOM 739 C CA . ASP A 1 96 ? 5.852 32.094 1.139 1 94.94 96 ASP A CA 1
ATOM 740 C C . ASP A 1 96 ? 5.855 31.359 2.475 1 94.94 96 ASP A C 1
ATOM 742 O O . ASP A 1 96 ? 6.324 31.891 3.482 1 94.94 96 ASP A O 1
ATOM 746 N N . PHE A 1 97 ? 5.48 30.141 2.43 1 96.62 97 PHE A N 1
ATOM 747 C CA . PHE A 1 97 ? 5.348 29.391 3.67 1 96.62 97 PHE A CA 1
ATOM 748 C C . PHE A 1 97 ? 6.238 28.156 3.652 1 96.62 97 PHE A C 1
ATOM 750 O O . PHE A 1 97 ? 5.891 27.125 4.223 1 96.62 97 PHE A O 1
ATOM 757 N N . ALA A 1 98 ? 7.363 28.281 3.014 1 97.81 98 ALA A N 1
ATOM 758 C CA . ALA A 1 98 ? 8.289 27.172 2.846 1 97.81 98 ALA A CA 1
ATOM 759 C C . ALA A 1 98 ? 9.344 27.156 3.953 1 97.81 98 ALA A C 1
ATOM 761 O O . ALA A 1 98 ? 10.258 26.328 3.943 1 97.81 98 ALA A O 1
ATOM 762 N N . GLU A 1 99 ? 9.258 28.125 4.91 1 98 99 GLU A N 1
ATOM 763 C CA . GLU A 1 99 ? 10.25 28.188 5.984 1 98 99 GLU A CA 1
ATOM 764 C C . GLU A 1 99 ? 10.203 26.938 6.855 1 98 99 GLU A C 1
ATOM 766 O O . GLU A 1 99 ? 9.156 26.578 7.387 1 98 99 GLU A O 1
ATOM 771 N N . PRO A 1 100 ? 11.359 26.234 6.98 1 98.69 100 PRO A N 1
ATOM 772 C CA . PRO A 1 100 ? 11.383 25.047 7.84 1 98.69 100 PRO A CA 1
ATOM 773 C C . PRO A 1 100 ? 11.07 25.359 9.297 1 98.69 100 PRO A C 1
ATOM 775 O O . PRO A 1 100 ? 11.5 26.406 9.812 1 98.69 100 PRO A O 1
ATOM 778 N N . VAL A 1 101 ? 10.312 24.469 9.867 1 98.5 101 VAL A N 1
ATOM 779 C CA . VAL A 1 101 ? 10.047 24.578 11.297 1 98.5 101 VAL A CA 1
ATOM 780 C C . VAL A 1 101 ? 11.336 24.344 12.078 1 98.5 101 VAL A C 1
ATOM 782 O O . VAL A 1 101 ? 12.203 23.578 11.648 1 98.5 101 VAL A O 1
ATOM 785 N N . PRO A 1 102 ? 11.453 25.016 13.273 1 98.31 102 PRO A N 1
ATOM 786 C CA . PRO A 1 102 ? 12.656 24.797 14.078 1 98.31 102 PRO A CA 1
ATOM 787 C C . PRO A 1 102 ? 12.914 23.312 14.344 1 98.31 102 PRO A C 1
ATOM 789 O O . PRO A 1 102 ? 12 22.578 14.742 1 98.31 102 PRO A O 1
ATOM 792 N N . GLY A 1 103 ? 14.188 22.859 14.07 1 98.56 103 GLY A N 1
ATOM 793 C CA . GLY A 1 103 ? 14.578 21.484 14.32 1 98.56 103 GLY A CA 1
ATOM 794 C C . GLY A 1 103 ? 14.43 20.578 13.109 1 98.56 103 GLY A C 1
ATOM 795 O O . GLY A 1 103 ? 14.984 19.484 13.07 1 98.56 103 GLY A O 1
ATOM 796 N N . ALA A 1 104 ? 13.695 21.016 12.102 1 98.81 104 ALA A N 1
ATOM 797 C CA . ALA A 1 104 ? 13.383 20.188 10.938 1 98.81 104 ALA A CA 1
ATOM 798 C C . ALA A 1 104 ? 14.648 19.844 10.156 1 98.81 104 ALA A C 1
ATOM 800 O O . ALA A 1 104 ? 14.883 18.672 9.844 1 98.81 104 ALA A O 1
ATOM 801 N N . LEU A 1 105 ? 15.469 20.844 9.891 1 98.81 105 LEU A N 1
ATOM 802 C CA . LEU A 1 105 ? 16.641 20.625 9.062 1 98.81 105 LEU A CA 1
ATOM 803 C C . LEU A 1 105 ? 17.656 19.75 9.789 1 98.81 105 LEU A C 1
ATOM 805 O O . LEU A 1 105 ? 18.281 18.875 9.188 1 98.81 105 LEU A O 1
ATOM 809 N N . ALA A 1 106 ? 17.844 20 11.102 1 98.81 106 ALA A N 1
ATOM 810 C CA . ALA A 1 106 ? 18.75 19.141 11.891 1 98.81 106 ALA A CA 1
ATOM 811 C C . ALA A 1 106 ? 18.266 17.703 11.891 1 98.81 106 ALA A C 1
ATOM 813 O O . ALA A 1 106 ? 19.078 16.766 11.812 1 98.81 106 ALA A O 1
ATOM 814 N N . LEU A 1 107 ? 16.969 17.516 11.969 1 98.81 107 LEU A N 1
ATOM 815 C CA . LEU A 1 107 ? 16.406 16.172 11.898 1 98.81 107 LEU A CA 1
ATOM 816 C C . LEU A 1 107 ? 16.719 15.523 10.555 1 98.81 107 LEU A C 1
ATOM 818 O O . LEU A 1 107 ? 17.141 14.375 10.508 1 98.81 107 LEU A O 1
ATOM 822 N N . VAL A 1 108 ? 16.516 16.234 9.469 1 98.81 108 VAL A N 1
ATOM 823 C CA . VAL A 1 108 ? 16.766 15.727 8.125 1 98.81 108 VAL A CA 1
ATOM 824 C C . VAL A 1 108 ? 18.219 15.258 8.016 1 98.81 108 VAL A C 1
ATOM 826 O O . VAL A 1 108 ? 18.484 14.172 7.488 1 98.81 108 VAL A O 1
ATOM 829 N N . ASP A 1 109 ? 19.109 16.047 8.562 1 98.69 109 ASP A N 1
ATOM 830 C CA . ASP A 1 109 ? 20.531 15.688 8.531 1 98.69 109 ASP A CA 1
ATOM 831 C C . ASP A 1 109 ? 20.781 14.375 9.266 1 98.69 109 ASP A C 1
ATOM 833 O O . ASP A 1 109 ? 21.516 13.516 8.773 1 98.69 109 ASP A O 1
ATOM 837 N N . ARG A 1 110 ? 20.188 14.25 10.422 1 98.75 110 ARG A N 1
ATOM 838 C CA . ARG A 1 110 ? 20.391 13.039 11.211 1 98.75 110 ARG A CA 1
ATOM 839 C C . ARG A 1 110 ? 19.781 11.828 10.508 1 98.75 110 ARG A C 1
ATOM 841 O O . ARG A 1 110 ? 20.375 10.742 10.508 1 98.75 110 ARG A O 1
ATOM 848 N N . LEU A 1 111 ? 18.641 11.984 9.875 1 98.69 111 LEU A N 1
ATOM 849 C CA . LEU A 1 111 ? 18 10.891 9.156 1 98.69 111 LEU A CA 1
ATOM 850 C C . LEU A 1 111 ? 18.859 10.445 7.977 1 98.69 111 LEU A C 1
ATOM 852 O O . LEU A 1 111 ? 19.078 9.25 7.773 1 98.69 111 LEU A O 1
ATOM 856 N N . ARG A 1 112 ? 19.359 11.406 7.254 1 98.06 112 ARG A N 1
ATOM 857 C CA . ARG A 1 112 ? 20.203 11.102 6.102 1 98.06 112 ARG A CA 1
ATOM 858 C C . ARG A 1 112 ? 21.484 10.391 6.527 1 98.06 112 ARG A C 1
ATOM 860 O O . ARG A 1 112 ? 21.906 9.43 5.887 1 98.06 112 ARG A O 1
ATOM 867 N N . ALA A 1 113 ? 22.047 10.852 7.57 1 98.25 113 ALA A N 1
ATOM 868 C CA . ALA A 1 113 ? 23.266 10.242 8.094 1 98.25 113 ALA A CA 1
ATOM 869 C C . ALA A 1 113 ? 23.016 8.789 8.492 1 98.25 113 ALA A C 1
ATOM 871 O O . ALA A 1 113 ? 23.906 7.949 8.367 1 98.25 113 ALA A O 1
ATOM 872 N N . ALA A 1 114 ? 21.828 8.531 8.922 1 97.94 114 ALA A N 1
ATOM 873 C CA . ALA A 1 114 ? 21.484 7.188 9.375 1 97.94 114 ALA A CA 1
ATOM 874 C C . ALA A 1 114 ? 21 6.328 8.211 1 97.94 114 ALA A C 1
ATOM 876 O O . ALA A 1 114 ? 20.641 5.16 8.398 1 97.94 114 ALA A O 1
ATOM 877 N N . GLY A 1 115 ? 20.922 6.898 7.02 1 97.75 115 GLY A N 1
ATOM 878 C CA . GLY A 1 115 ? 20.484 6.16 5.848 1 97.75 115 GLY A CA 1
ATOM 879 C C . GLY A 1 115 ? 18.984 5.965 5.789 1 97.75 115 GLY A C 1
ATOM 880 O O . GLY A 1 115 ? 18.5 5.062 5.109 1 97.75 115 GLY A O 1
ATOM 881 N N . ILE A 1 116 ? 18.234 6.746 6.566 1 98.62 116 ILE A N 1
ATOM 882 C CA . ILE A 1 116 ? 16.781 6.652 6.609 1 98.62 116 ILE A CA 1
ATOM 883 C C . ILE A 1 116 ? 16.172 7.508 5.5 1 98.62 116 ILE A C 1
ATOM 885 O O . ILE A 1 116 ? 16.5 8.688 5.363 1 98.62 116 ILE A O 1
ATOM 889 N N . LYS A 1 117 ? 15.289 6.918 4.68 1 98.69 117 LYS A N 1
ATOM 890 C CA . LYS A 1 117 ? 14.664 7.617 3.564 1 98.69 117 LYS A CA 1
ATOM 891 C C . LYS A 1 117 ? 13.547 8.539 4.055 1 98.69 117 LYS A C 1
ATOM 893 O O . LYS A 1 117 ? 12.906 8.258 5.066 1 98.69 117 LYS A O 1
ATOM 898 N N . ILE A 1 118 ? 13.336 9.625 3.338 1 98.88 118 ILE A N 1
ATOM 899 C CA . ILE A 1 118 ? 12.352 10.617 3.736 1 98.88 118 ILE A CA 1
ATOM 900 C C . ILE A 1 118 ? 11.297 10.766 2.641 1 98.88 118 ILE A C 1
ATOM 902 O O . ILE A 1 118 ? 11.586 11.258 1.55 1 98.88 118 ILE A O 1
ATOM 906 N N . GLY A 1 119 ? 10.062 10.289 2.895 1 98.81 119 GLY A N 1
ATOM 907 C CA . GLY A 1 119 ? 8.891 10.555 2.076 1 98.81 119 GLY A CA 1
ATOM 908 C C . GLY A 1 119 ? 7.938 11.555 2.709 1 98.81 119 GLY A C 1
ATOM 909 O O . GLY A 1 119 ? 8.039 11.844 3.9 1 98.81 119 GLY A O 1
ATOM 910 N N . THR A 1 120 ? 7.004 12.055 1.856 1 98.88 120 THR A N 1
ATOM 911 C CA . THR A 1 120 ? 6.07 13.023 2.422 1 98.88 120 THR A CA 1
ATOM 912 C C . THR A 1 120 ? 4.664 12.805 1.88 1 98.88 120 THR A C 1
ATOM 914 O O . THR A 1 120 ? 4.492 12.328 0.755 1 98.88 120 THR A O 1
ATOM 917 N N . THR A 1 121 ? 3.717 13.039 2.707 1 98.5 121 THR A N 1
ATOM 918 C CA . THR A 1 121 ? 2.311 13.18 2.346 1 98.5 121 THR A CA 1
ATOM 919 C C . THR A 1 121 ? 1.773 14.539 2.781 1 98.5 121 THR A C 1
ATOM 921 O O . THR A 1 121 ? 2.348 15.188 3.658 1 98.5 121 THR A O 1
ATOM 924 N N . THR A 1 122 ? 0.757 15.016 2.117 1 97.94 122 THR A N 1
ATOM 925 C CA . THR A 1 122 ? 0.244 16.359 2.357 1 97.94 122 THR A CA 1
ATOM 926 C C . THR A 1 122 ? -1.22 16.469 1.938 1 97.94 122 THR A C 1
ATOM 928 O O . THR A 1 122 ? -1.751 15.562 1.289 1 97.94 122 THR A O 1
ATOM 931 N N . GLY A 1 123 ? -1.867 17.484 2.447 1 96.06 123 GLY A N 1
ATOM 932 C CA . GLY A 1 123 ? -3.18 17.812 1.917 1 96.06 123 GLY A CA 1
ATOM 933 C C . GLY A 1 123 ? -3.117 18.719 0.695 1 96.06 123 GLY A C 1
ATOM 934 O O . GLY A 1 123 ? -4.145 19.016 0.085 1 96.06 123 GLY A O 1
ATOM 935 N N . TYR A 1 124 ? -1.957 19.188 0.299 1 96.06 124 TYR A N 1
ATOM 936 C CA . TYR A 1 124 ? -1.753 20.031 -0.876 1 96.06 124 TYR A CA 1
ATOM 937 C C . TYR A 1 124 ? -1.816 19.203 -2.154 1 96.06 124 TYR A C 1
ATOM 939 O O . TYR A 1 124 ? -1.491 18 -2.148 1 96.06 124 TYR A O 1
ATOM 947 N N . THR A 1 125 ? -2.207 19.859 -3.256 1 95.38 125 THR A N 1
ATOM 948 C CA . THR A 1 125 ? -2.205 19.219 -4.57 1 95.38 125 THR A CA 1
ATOM 949 C C . THR A 1 125 ? -0.83 19.344 -5.223 1 95.38 125 THR A C 1
ATOM 951 O O . THR A 1 125 ? 0.034 20.062 -4.738 1 95.38 125 THR A O 1
ATOM 954 N N . ARG A 1 126 ? -0.605 18.656 -6.312 1 96.94 126 ARG A N 1
ATOM 955 C CA . ARG A 1 126 ? 0.689 18.641 -6.984 1 96.94 126 ARG A CA 1
ATOM 956 C C . ARG A 1 126 ? 1.074 20.031 -7.461 1 96.94 126 ARG A C 1
ATOM 958 O O . ARG A 1 126 ? 2.205 20.469 -7.254 1 96.94 126 ARG A O 1
ATOM 965 N N . PRO A 1 127 ? 0.095 20.828 -8.062 1 96.56 127 PRO A N 1
ATOM 966 C CA . PRO A 1 127 ? 0.467 22.188 -8.461 1 96.56 127 PRO A CA 1
ATOM 967 C C . PRO A 1 127 ? 0.952 23.031 -7.285 1 96.56 127 PRO A C 1
ATOM 969 O O . PRO A 1 127 ? 1.894 23.812 -7.43 1 96.56 127 PRO A O 1
ATOM 972 N N . MET A 1 128 ? 0.383 22.859 -6.176 1 95.62 128 MET A N 1
ATOM 973 C CA . MET A 1 128 ? 0.8 23.594 -4.98 1 95.62 128 MET A CA 1
ATOM 974 C C . MET A 1 128 ? 2.197 23.156 -4.547 1 95.62 128 MET A C 1
ATOM 976 O O . MET A 1 128 ? 3.053 24 -4.27 1 95.62 128 MET A O 1
ATOM 980 N N . MET A 1 129 ? 2.422 21.891 -4.559 1 97.56 129 MET A N 1
ATOM 981 C CA . MET A 1 129 ? 3.709 21.344 -4.121 1 97.56 129 MET A CA 1
ATOM 982 C C . MET A 1 129 ? 4.816 21.734 -5.102 1 97.56 129 MET A C 1
ATOM 984 O O . MET A 1 129 ? 5.961 21.938 -4.699 1 97.56 129 MET A O 1
ATOM 988 N N . ASP A 1 130 ? 4.473 21.828 -6.387 1 97.62 130 ASP A N 1
ATOM 989 C CA . ASP A 1 130 ? 5.449 22.203 -7.402 1 97.62 130 ASP A CA 1
ATOM 990 C C . ASP A 1 130 ? 6.004 23.609 -7.137 1 97.62 130 ASP A C 1
ATOM 992 O O . ASP A 1 130 ? 7.098 23.938 -7.59 1 97.62 130 ASP A O 1
ATOM 996 N N . LEU A 1 131 ? 5.238 24.422 -6.414 1 97.25 131 LEU A N 1
ATOM 997 C CA . LEU A 1 131 ? 5.695 25.75 -6.02 1 97.25 131 LEU A CA 1
ATOM 998 C C . LEU A 1 131 ? 6.398 25.703 -4.668 1 97.25 131 LEU A C 1
ATOM 1000 O O . LEU A 1 131 ? 7.422 26.359 -4.469 1 97.25 131 LEU A O 1
ATOM 1004 N N . LEU A 1 132 ? 5.926 24.906 -3.799 1 98.06 132 LEU A N 1
ATOM 1005 C CA . LEU A 1 132 ? 6.402 24.859 -2.422 1 98.06 132 LEU A CA 1
ATOM 1006 C C . LEU A 1 132 ? 7.734 24.125 -2.332 1 98.06 132 LEU A C 1
ATOM 1008 O O . LEU A 1 132 ? 8.648 24.562 -1.633 1 98.06 132 LEU A O 1
ATOM 1012 N N . MET A 1 133 ? 7.895 23.016 -3.01 1 98.5 133 MET A N 1
ATOM 1013 C CA . MET A 1 133 ? 9.016 22.094 -2.852 1 98.5 133 MET A CA 1
ATOM 1014 C C . MET A 1 133 ? 10.328 22.75 -3.271 1 98.5 133 MET A C 1
ATOM 1016 O O . MET A 1 133 ? 11.328 22.656 -2.561 1 98.5 133 MET A O 1
ATOM 1020 N N . PRO A 1 134 ? 10.352 23.484 -4.465 1 98.25 134 PRO A N 1
ATOM 1021 C CA . PRO A 1 134 ? 11.609 24.156 -4.824 1 98.25 134 PRO A CA 1
ATOM 1022 C C . PRO A 1 134 ? 12.039 25.203 -3.797 1 98.25 134 PRO A C 1
ATOM 1024 O O . PRO A 1 134 ? 13.234 25.344 -3.51 1 98.25 134 PRO A O 1
ATOM 1027 N N . GLU A 1 135 ? 11.094 25.922 -3.24 1 98.31 135 GLU A N 1
ATOM 1028 C CA . GLU A 1 135 ? 11.414 26.922 -2.223 1 98.31 135 GLU A CA 1
ATOM 1029 C C . GLU A 1 135 ? 11.93 26.266 -0.949 1 98.31 135 GLU A C 1
ATOM 1031 O O . GLU A 1 135 ? 12.906 26.734 -0.355 1 98.31 135 GLU A O 1
ATOM 1036 N N . ALA A 1 136 ? 11.305 25.172 -0.521 1 98.62 136 ALA A N 1
ATOM 1037 C CA . ALA A 1 136 ? 11.773 24.422 0.639 1 98.62 136 ALA A CA 1
ATOM 1038 C C . ALA A 1 136 ? 13.18 23.891 0.412 1 98.62 136 ALA A C 1
ATOM 1040 O O . ALA A 1 136 ? 14.023 23.922 1.315 1 98.62 136 ALA A O 1
ATOM 1041 N N . ALA A 1 137 ? 13.445 23.391 -0.802 1 98.62 137 ALA A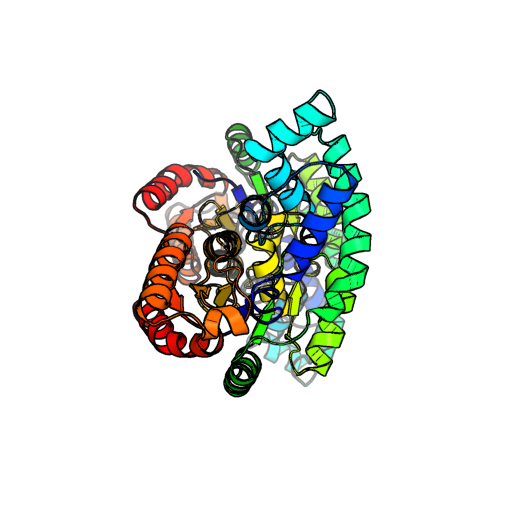 N 1
ATOM 1042 C CA . ALA A 1 137 ? 14.758 22.859 -1.145 1 98.62 137 ALA A CA 1
ATOM 1043 C C . ALA A 1 137 ? 15.836 23.938 -1.034 1 98.62 137 ALA A C 1
ATOM 1045 O O . ALA A 1 137 ? 16.938 23.688 -0.535 1 98.62 137 ALA A O 1
ATOM 1046 N N . ARG A 1 138 ? 15.477 25.125 -1.505 1 98.12 138 ARG A N 1
ATOM 1047 C CA . ARG A 1 138 ? 16.406 26.25 -1.397 1 98.12 138 ARG A CA 1
ATOM 1048 C C . ARG A 1 138 ? 16.75 26.547 0.06 1 98.12 138 ARG A C 1
ATOM 1050 O O . ARG A 1 138 ? 17.812 27.078 0.359 1 98.12 138 ARG A O 1
ATOM 1057 N N . ARG A 1 139 ? 15.828 26.141 0.87 1 97.94 139 ARG A N 1
ATOM 1058 C CA . ARG A 1 139 ? 16.016 26.406 2.293 1 97.94 139 ARG A CA 1
ATOM 1059 C C . ARG A 1 139 ? 16.578 25.172 3.008 1 97.94 139 ARG A C 1
ATOM 1061 O O . ARG A 1 139 ? 16.656 25.156 4.238 1 97.94 139 ARG A O 1
ATOM 1068 N N . GLY A 1 140 ? 16.828 24.141 2.242 1 98.06 140 GLY A N 1
ATOM 1069 C CA . GLY A 1 140 ? 17.562 23.016 2.799 1 98.06 140 GLY A CA 1
ATOM 1070 C C . GLY A 1 140 ? 16.719 21.781 2.971 1 98.06 140 GLY A C 1
ATOM 1071 O O . GLY A 1 140 ? 17.203 20.734 3.422 1 98.06 140 GLY A O 1
ATOM 1072 N N . TYR A 1 141 ? 15.453 21.781 2.643 1 98.69 141 TYR A N 1
ATOM 1073 C CA . TYR A 1 141 ? 14.562 20.641 2.834 1 98.69 141 TYR A CA 1
ATOM 1074 C C . TYR A 1 141 ? 14.125 20.062 1.494 1 98.69 141 TYR A C 1
ATOM 1076 O O . TYR A 1 141 ? 13.312 20.656 0.792 1 98.69 141 TYR A O 1
ATOM 1084 N N . ALA A 1 142 ? 14.625 18.875 1.19 1 98.56 142 ALA A N 1
ATOM 1085 C CA . ALA A 1 142 ? 14.336 18.172 -0.058 1 98.56 142 ALA A CA 1
ATOM 1086 C C . ALA A 1 142 ? 14.102 16.688 0.189 1 98.56 142 ALA A C 1
ATOM 1088 O O . ALA A 1 142 ? 15.047 15.891 0.166 1 98.56 142 ALA A O 1
ATOM 1089 N N . PRO A 1 143 ? 12.875 16.266 0.438 1 98.69 143 PRO A N 1
ATOM 1090 C CA . PRO A 1 143 ? 12.57 14.852 0.675 1 98.69 143 PRO A CA 1
ATOM 1091 C C . PRO A 1 143 ? 12.898 13.969 -0.526 1 98.69 143 PRO A C 1
ATOM 1093 O O . PRO A 1 143 ? 13.117 14.477 -1.63 1 98.69 143 PRO A O 1
ATOM 1096 N N . ASP A 1 144 ? 12.961 12.672 -0.284 1 98.69 144 ASP A N 1
ATOM 1097 C CA . ASP A 1 144 ? 13.312 11.711 -1.323 1 98.69 144 ASP A CA 1
ATOM 1098 C C . ASP A 1 144 ? 12.117 11.398 -2.217 1 98.69 144 ASP A C 1
ATOM 1100 O O . ASP A 1 144 ? 12.281 10.953 -3.355 1 98.69 144 ASP A O 1
ATOM 1104 N N . SER A 1 145 ? 10.93 11.539 -1.729 1 98.44 145 SER A N 1
ATOM 1105 C CA . SER A 1 145 ? 9.672 11.273 -2.434 1 98.44 145 SER A CA 1
ATOM 1106 C C . SER A 1 145 ? 8.531 12.102 -1.851 1 98.44 145 SER A C 1
ATOM 1108 O O . SER A 1 145 ? 8.516 12.383 -0.652 1 98.44 145 SER A O 1
ATOM 1110 N N . SER A 1 146 ? 7.648 12.555 -2.674 1 98.62 146 SER A N 1
ATOM 1111 C CA . SER A 1 146 ? 6.469 13.305 -2.266 1 98.62 146 SER A CA 1
ATOM 1112 C C . SER A 1 146 ? 5.246 12.898 -3.082 1 98.62 146 SER A C 1
ATOM 1114 O O . SER A 1 146 ? 5.285 12.906 -4.312 1 98.62 146 SER A O 1
ATOM 1116 N N . VAL A 1 147 ? 4.18 12.539 -2.377 1 98.06 147 VAL A N 1
ATOM 1117 C CA . VAL A 1 147 ? 2.941 12.148 -3.041 1 98.06 147 VAL A CA 1
ATOM 1118 C C . VAL A 1 147 ? 1.797 13.039 -2.561 1 98.06 147 VAL A C 1
ATOM 1120 O O . VAL A 1 147 ? 1.682 13.32 -1.365 1 98.06 147 VAL A O 1
ATOM 1123 N N . THR A 1 148 ? 1.013 13.523 -3.482 1 97.94 148 THR A N 1
ATOM 1124 C CA . THR A 1 148 ? -0.125 14.391 -3.186 1 97.94 148 THR A CA 1
ATOM 1125 C C . THR A 1 148 ? -1.439 13.641 -3.395 1 97.94 148 THR A C 1
ATOM 1127 O O . THR A 1 148 ? -1.475 12.617 -4.074 1 97.94 148 THR A O 1
ATOM 1130 N N . PRO A 1 149 ? -2.461 14.125 -2.734 1 96.19 149 PRO A N 1
ATOM 1131 C CA . PRO A 1 149 ? -3.719 13.375 -2.781 1 96.19 149 PRO A CA 1
ATOM 1132 C C . PRO A 1 149 ? -4.297 13.281 -4.191 1 96.19 149 PRO A C 1
ATOM 1134 O O . PRO A 1 149 ? -4.98 12.305 -4.516 1 96.19 149 PRO A O 1
ATOM 1137 N N . ASP A 1 150 ? -4.055 14.242 -5.047 1 94.62 150 ASP A N 1
ATOM 1138 C CA . ASP A 1 150 ? -4.59 14.227 -6.402 1 94.62 150 ASP A CA 1
ATOM 1139 C C . ASP A 1 150 ? -3.854 13.211 -7.27 1 94.62 150 ASP A C 1
ATOM 1141 O O . ASP A 1 150 ? -4.258 12.945 -8.406 1 94.62 150 ASP A O 1
ATOM 1145 N N . GLU A 1 151 ? -2.834 12.531 -6.707 1 94.88 151 GLU A N 1
ATOM 1146 C CA . GLU A 1 151 ? -2.088 11.5 -7.414 1 94.88 151 GLU A CA 1
ATOM 1147 C C . GLU A 1 151 ? -2.539 10.102 -6.984 1 94.88 151 GLU A C 1
ATOM 1149 O O . GLU A 1 151 ? -2.02 9.102 -7.477 1 94.88 151 GLU A O 1
ATOM 1154 N N . THR A 1 152 ? -3.428 10.016 -6.066 1 94.31 152 THR A N 1
ATOM 1155 C CA . THR A 1 152 ? -3.961 8.75 -5.586 1 94.31 152 THR A CA 1
ATOM 1156 C C . THR A 1 152 ? -5.469 8.672 -5.816 1 94.31 152 THR A C 1
ATOM 1158 O O . THR A 1 152 ? -6.246 9.297 -5.09 1 94.31 152 THR A O 1
ATOM 1161 N N . PRO A 1 153 ? -5.871 7.859 -6.766 1 89.38 153 PRO A N 1
ATOM 1162 C CA . PRO A 1 153 ? -7.293 7.762 -7.102 1 89.38 153 PRO A CA 1
ATOM 1163 C C . PRO A 1 153 ? -8.148 7.328 -5.914 1 89.38 153 PRO A C 1
ATOM 1165 O O . PRO A 1 153 ? -9.336 7.66 -5.855 1 89.38 153 PRO A O 1
ATOM 1168 N N . GLY A 1 154 ? -7.578 6.648 -4.996 1 89.12 154 GLY A N 1
ATOM 1169 C CA . GLY A 1 154 ? -8.312 6.203 -3.822 1 89.12 154 GLY A CA 1
ATOM 1170 C C . GLY A 1 154 ? -8.539 7.309 -2.809 1 89.12 154 GLY A C 1
ATOM 1171 O O . GLY A 1 154 ? -9.25 7.113 -1.821 1 89.12 154 GLY A O 1
ATOM 1172 N N . GLY A 1 155 ? -7.879 8.461 -3.062 1 89.88 155 GLY A N 1
ATOM 1173 C CA . GLY A 1 155 ? -8.062 9.594 -2.178 1 89.88 155 GLY A CA 1
ATOM 1174 C C . GLY A 1 155 ? -6.871 9.859 -1.28 1 89.88 155 GLY A C 1
ATOM 1175 O O . GLY A 1 155 ? -5.941 9.047 -1.225 1 89.88 155 GLY A O 1
ATOM 1176 N N . GLY A 1 156 ? -6.887 11.039 -0.669 1 93.88 156 GLY A N 1
ATOM 1177 C CA . GLY A 1 156 ? -5.863 11.414 0.292 1 93.88 156 GLY A CA 1
ATOM 1178 C C . GLY A 1 156 ? -6.164 10.938 1.701 1 93.88 156 GLY A C 1
ATOM 1179 O O . GLY A 1 156 ? -6.891 9.961 1.891 1 93.88 156 GLY A O 1
ATOM 1180 N N . ARG A 1 157 ? -5.582 11.594 2.707 1 95.31 157 ARG A N 1
ATOM 1181 C CA . ARG A 1 157 ? -5.848 11.273 4.105 1 95.31 157 ARG A CA 1
ATOM 1182 C C . ARG A 1 157 ? -7.344 11.25 4.387 1 95.31 157 ARG A C 1
ATOM 1184 O O . ARG A 1 157 ? -8.094 12.062 3.846 1 95.31 157 ARG A O 1
ATOM 1191 N N . PRO A 1 158 ? -7.766 10.305 5.102 1 94.12 158 PRO A N 1
ATOM 1192 C CA . PRO A 1 158 ? -7.059 9.398 6.008 1 94.12 158 PRO A CA 1
ATOM 1193 C C . PRO A 1 158 ? -6.668 8.078 5.348 1 94.12 158 PRO A C 1
ATOM 1195 O O . PRO A 1 158 ? -6.117 7.191 6.004 1 94.12 158 PRO A O 1
ATOM 1198 N N . HIS A 1 159 ? -6.977 7.922 4.09 1 93.75 159 HIS A N 1
ATOM 1199 C CA . HIS A 1 159 ? -6.621 6.68 3.412 1 93.75 159 HIS A CA 1
ATOM 1200 C C . HIS A 1 159 ? -5.109 6.508 3.338 1 93.75 159 HIS A C 1
ATOM 1202 O O . HIS A 1 159 ? -4.363 7.492 3.361 1 93.75 159 HIS A O 1
ATOM 1208 N N . PRO A 1 160 ? -4.625 5.312 3.215 1 95.44 160 PRO A N 1
ATOM 1209 C CA . PRO A 1 160 ? -3.191 5.031 3.33 1 95.44 160 PRO A CA 1
ATOM 1210 C C . PRO A 1 160 ? -2.445 5.219 2.012 1 95.44 160 PRO A C 1
ATOM 1212 O O . PRO A 1 160 ? -1.22 5.078 1.965 1 95.44 160 PRO A O 1
ATOM 1215 N N . TRP A 1 161 ? -3.125 5.547 0.955 1 96 161 TRP A N 1
ATOM 1216 C CA . TRP A 1 161 ? -2.621 5.352 -0.401 1 96 161 TRP A CA 1
ATOM 1217 C C . TRP A 1 161 ? -1.39 6.215 -0.655 1 96 161 TRP A C 1
ATOM 1219 O O . TRP A 1 161 ? -0.423 5.762 -1.271 1 96 161 TRP A O 1
ATOM 1229 N N . MET A 1 162 ? -1.361 7.477 -0.193 1 97.56 162 MET A N 1
ATOM 1230 C CA . MET A 1 162 ? -0.193 8.328 -0.4 1 97.56 162 MET A CA 1
ATOM 1231 C C . MET A 1 162 ? 1.043 7.719 0.258 1 97.56 162 MET A C 1
ATOM 1233 O O . MET A 1 162 ? 2.139 7.766 -0.306 1 97.56 162 MET A O 1
ATOM 1237 N N . LEU A 1 163 ? 0.84 7.199 1.455 1 96.88 163 LEU A N 1
ATOM 1238 C CA . LEU A 1 163 ? 1.948 6.586 2.18 1 96.88 163 LEU A CA 1
ATOM 1239 C C . LEU A 1 163 ? 2.473 5.363 1.437 1 96.88 163 LEU A C 1
ATOM 1241 O O . LEU A 1 163 ? 3.684 5.203 1.271 1 96.88 163 LEU A O 1
ATOM 1245 N N . LEU A 1 164 ? 1.595 4.582 0.981 1 94.75 164 LEU A N 1
ATOM 1246 C CA . LEU A 1 164 ? 1.969 3.357 0.281 1 94.75 164 LEU A CA 1
ATOM 1247 C C . LEU A 1 164 ? 2.682 3.678 -1.028 1 94.75 164 LEU A C 1
ATOM 1249 O O . LEU A 1 164 ? 3.648 3.004 -1.395 1 94.75 164 LEU A O 1
ATOM 1253 N N . ARG A 1 165 ? 2.217 4.711 -1.721 1 95.5 165 ARG A N 1
ATOM 1254 C CA . ARG A 1 165 ? 2.881 5.152 -2.943 1 95.5 165 ARG A CA 1
ATOM 1255 C C . ARG A 1 165 ? 4.301 5.629 -2.654 1 95.5 165 ARG A C 1
ATOM 1257 O O . ARG A 1 165 ? 5.223 5.352 -3.424 1 95.5 165 ARG A O 1
ATOM 1264 N N . ASN A 1 166 ? 4.441 6.348 -1.583 1 97.5 166 ASN A N 1
ATOM 1265 C CA . ASN A 1 166 ? 5.773 6.781 -1.171 1 97.5 166 ASN A CA 1
ATOM 1266 C C . ASN A 1 166 ? 6.684 5.594 -0.875 1 97.5 166 ASN A C 1
ATOM 1268 O O . ASN A 1 166 ? 7.844 5.574 -1.294 1 97.5 166 ASN A O 1
ATOM 1272 N N . ALA A 1 167 ? 6.137 4.648 -0.145 1 96.12 167 ALA A N 1
ATOM 1273 C CA . ALA A 1 167 ? 6.922 3.467 0.204 1 96.12 167 ALA A CA 1
ATOM 1274 C C . ALA A 1 167 ? 7.387 2.727 -1.048 1 96.12 167 ALA A C 1
ATOM 1276 O O . ALA A 1 167 ? 8.539 2.301 -1.132 1 96.12 167 ALA A O 1
ATOM 1277 N N . GLU A 1 168 ? 6.477 2.576 -2.014 1 95.31 168 GLU A N 1
ATOM 1278 C CA . GLU A 1 168 ? 6.836 1.932 -3.273 1 95.31 168 GLU A CA 1
ATOM 1279 C C . GLU A 1 168 ? 7.945 2.699 -3.99 1 95.31 168 GLU A C 1
ATOM 1281 O O . GLU A 1 168 ? 8.938 2.107 -4.426 1 95.31 168 GLU A O 1
ATOM 1286 N N . ALA A 1 169 ? 7.77 4.016 -4.078 1 95.75 169 ALA A N 1
ATOM 1287 C CA . ALA A 1 169 ? 8.734 4.867 -4.77 1 95.75 169 ALA A CA 1
ATOM 1288 C C . ALA A 1 169 ? 10.102 4.793 -4.105 1 95.75 169 ALA A C 1
ATOM 1290 O O . ALA A 1 169 ? 11.133 4.852 -4.785 1 95.75 169 ALA A O 1
ATOM 1291 N N . LEU A 1 170 ? 10.109 4.629 -2.775 1 96.69 170 LEU A N 1
ATOM 1292 C CA . LEU A 1 170 ? 11.352 4.633 -2.006 1 96.69 170 LEU A CA 1
ATOM 1293 C C . LEU A 1 170 ? 11.945 3.23 -1.916 1 96.69 170 LEU A C 1
ATOM 1295 O O . LEU A 1 170 ? 13.078 3.057 -1.472 1 96.69 170 LEU A O 1
ATOM 1299 N N . GLY A 1 171 ? 11.102 2.254 -2.293 1 92.06 171 GLY A N 1
ATOM 1300 C CA . GLY A 1 171 ? 11.555 0.875 -2.195 1 92.06 171 GLY A CA 1
ATOM 1301 C C . GLY A 1 171 ? 11.648 0.377 -0.765 1 92.06 171 GLY A C 1
ATOM 1302 O O . GLY A 1 171 ? 12.586 -0.335 -0.409 1 92.06 171 GLY A O 1
ATOM 1303 N N . VAL A 1 172 ? 10.656 0.85 0.044 1 92.75 172 VAL A N 1
ATOM 1304 C CA . VAL A 1 172 ? 10.719 0.497 1.459 1 92.75 172 VAL A CA 1
ATOM 1305 C C . VAL A 1 172 ? 9.555 -0.426 1.812 1 92.75 172 VAL A C 1
ATOM 1307 O O . VAL A 1 172 ? 8.398 -0.126 1.499 1 92.75 172 VAL A O 1
ATOM 1310 N N . TYR A 1 173 ? 9.773 -1.468 2.484 1 87.81 173 TYR A N 1
ATOM 1311 C CA . TYR A 1 173 ? 8.867 -2.438 3.088 1 87.81 173 TYR A CA 1
ATOM 1312 C C . TYR A 1 173 ? 9.617 -3.377 4.023 1 87.81 173 TYR A C 1
ATOM 1314 O O . TYR A 1 173 ? 10.836 -3.523 3.918 1 87.81 173 TYR A O 1
ATOM 1322 N N . PRO A 1 174 ? 9.008 -4.027 5.016 1 89.69 174 PRO A N 1
ATOM 1323 C CA . PRO A 1 174 ? 7.59 -4 5.375 1 89.69 174 PRO A CA 1
ATOM 1324 C C . PRO A 1 174 ? 7.168 -2.672 6.004 1 89.69 174 PRO A C 1
ATOM 1326 O O . PRO A 1 174 ? 8.016 -1.897 6.445 1 89.69 174 PRO A O 1
ATOM 1329 N N . MET A 1 175 ? 5.891 -2.422 6.117 1 91.38 175 MET A N 1
ATOM 1330 C CA . MET A 1 175 ? 5.363 -1.118 6.508 1 91.38 175 MET A CA 1
ATOM 1331 C C . MET A 1 175 ? 5.629 -0.845 7.984 1 91.38 175 MET A C 1
ATOM 1333 O O . MET A 1 175 ? 5.676 0.312 8.406 1 91.38 175 MET A O 1
ATOM 1337 N N . HIS A 1 176 ? 5.902 -1.878 8.742 1 92.25 176 HIS A N 1
ATOM 1338 C CA . HIS A 1 176 ? 6.164 -1.657 10.156 1 92.25 176 HIS A CA 1
ATOM 1339 C C . HIS A 1 176 ? 7.562 -1.091 10.383 1 92.25 176 HIS A C 1
ATOM 1341 O O . HIS A 1 176 ? 7.93 -0.759 11.508 1 92.25 176 HIS A O 1
ATOM 1347 N N . ALA A 1 177 ? 8.352 -0.958 9.328 1 95.12 177 ALA A N 1
ATOM 1348 C CA . ALA A 1 177 ? 9.664 -0.322 9.406 1 95.12 177 ALA A CA 1
ATOM 1349 C C . ALA A 1 177 ? 9.578 1.156 9.039 1 95.12 177 ALA A C 1
ATOM 1351 O O . ALA A 1 177 ? 10.602 1.816 8.852 1 95.12 177 ALA A O 1
ATOM 1352 N N . VAL A 1 178 ? 8.391 1.704 8.93 1 97.5 178 VAL A N 1
ATOM 1353 C CA . VAL A 1 178 ? 8.164 3.084 8.516 1 97.5 178 VAL A CA 1
ATOM 1354 C C . VAL A 1 178 ? 7.492 3.859 9.648 1 97.5 178 VAL A C 1
ATOM 1356 O O . VAL A 1 178 ? 6.66 3.314 10.375 1 97.5 178 VAL A O 1
ATOM 1359 N N . VAL A 1 179 ? 7.871 5.133 9.844 1 98.81 179 VAL A N 1
ATOM 1360 C CA . VAL A 1 179 ? 7.266 6.031 10.82 1 98.81 179 VAL A CA 1
ATOM 1361 C C . VAL A 1 179 ? 6.582 7.191 10.102 1 98.81 179 VAL A C 1
ATOM 1363 O O . VAL A 1 179 ? 7.207 7.887 9.297 1 98.81 179 VAL A O 1
ATOM 1366 N N . LYS A 1 180 ? 5.301 7.348 10.305 1 98.88 180 LYS A N 1
ATOM 1367 C CA . LYS A 1 180 ? 4.57 8.531 9.867 1 98.88 180 LYS A CA 1
ATOM 1368 C C . LYS A 1 180 ? 4.543 9.602 10.953 1 98.88 180 LYS A C 1
ATOM 1370 O O . LYS A 1 180 ? 4.273 9.297 12.117 1 98.88 180 LYS A O 1
ATOM 1375 N N . CYS A 1 181 ? 4.875 10.844 10.633 1 98.94 181 CYS A N 1
ATOM 1376 C CA . CYS A 1 181 ? 4.785 11.945 11.586 1 98.94 181 CYS A CA 1
ATOM 1377 C C . CYS A 1 181 ? 4.012 13.117 10.992 1 98.94 181 CYS A C 1
ATOM 1379 O O . CYS A 1 181 ? 4.27 13.523 9.852 1 98.94 181 CYS A O 1
ATOM 1381 N N . GLY A 1 182 ? 3.082 13.641 11.672 1 98.81 182 GLY A N 1
ATOM 1382 C CA . GLY A 1 182 ? 2.305 14.805 11.281 1 98.81 182 GLY A CA 1
ATOM 1383 C C . GLY A 1 182 ? 1.652 15.508 12.453 1 98.81 182 GLY A C 1
ATOM 1384 O O . GLY A 1 182 ? 1.884 15.148 13.609 1 98.81 182 GLY A O 1
ATOM 1385 N N . ASP A 1 183 ? 0.885 16.531 12.18 1 98.75 183 ASP A N 1
ATOM 1386 C CA . ASP A 1 183 ? 0.374 17.406 13.219 1 98.75 183 ASP A CA 1
ATOM 1387 C C . ASP A 1 183 ? -1.153 17.438 13.219 1 98.75 183 ASP A C 1
ATOM 1389 O O . ASP A 1 183 ? -1.765 18.328 13.828 1 98.75 183 ASP A O 1
ATOM 1393 N N . THR A 1 184 ? -1.813 16.5 12.453 1 98.44 184 THR A N 1
ATOM 1394 C CA . THR A 1 184 ? -3.27 16.5 12.367 1 98.44 184 THR A CA 1
ATOM 1395 C C . THR A 1 184 ? -3.828 15.117 12.703 1 98.44 184 THR A C 1
ATOM 1397 O O . THR A 1 184 ? -3.105 14.117 12.648 1 98.44 184 THR A O 1
ATOM 1400 N N . GLU A 1 185 ? -5.109 15.078 13.039 1 98 185 GLU A N 1
ATOM 1401 C CA . GLU A 1 185 ? -5.801 13.805 13.227 1 98 185 GLU A CA 1
ATOM 1402 C C . GLU A 1 185 ? -5.773 12.961 11.953 1 98 185 GLU A C 1
ATOM 1404 O O . GLU A 1 185 ? -5.613 11.742 12.016 1 98 185 GLU A O 1
ATOM 1409 N N . ALA A 1 186 ? -5.898 13.648 10.82 1 97.75 186 ALA A N 1
ATOM 1410 C CA . ALA A 1 186 ? -5.863 12.961 9.531 1 97.75 186 ALA A CA 1
ATOM 1411 C C . ALA A 1 186 ? -4.527 12.25 9.32 1 97.75 186 ALA A C 1
ATOM 1413 O O . ALA A 1 186 ? -4.477 11.164 8.75 1 97.75 186 ALA A O 1
ATOM 1414 N N . ASP A 1 187 ? -3.418 12.852 9.789 1 98.62 187 ASP A N 1
ATOM 1415 C CA . ASP A 1 187 ? -2.105 12.211 9.727 1 98.62 187 ASP A CA 1
ATOM 1416 C C . ASP A 1 187 ? -2.09 10.906 10.508 1 98.62 187 ASP A C 1
ATOM 1418 O O . ASP A 1 187 ? -1.541 9.898 10.047 1 98.62 187 ASP A O 1
ATOM 1422 N N . MET A 1 188 ? -2.67 10.977 11.727 1 98.56 188 MET A N 1
ATOM 1423 C CA . MET A 1 188 ? -2.686 9.797 12.594 1 98.56 188 MET A CA 1
ATOM 1424 C C . MET A 1 188 ? -3.492 8.672 11.961 1 98.56 188 MET A C 1
ATOM 1426 O O . MET A 1 188 ? -3.035 7.527 11.914 1 98.56 188 MET A O 1
ATOM 1430 N N . GLN A 1 189 ? -4.594 9.055 11.414 1 96.94 189 GLN A N 1
ATOM 1431 C CA . GLN A 1 189 ? -5.469 8.07 10.789 1 96.94 189 GLN A CA 1
ATOM 1432 C C . GLN A 1 189 ? -4.812 7.445 9.562 1 96.94 189 GLN A C 1
ATOM 1434 O O . GLN A 1 189 ? -4.898 6.234 9.352 1 96.94 189 GLN A O 1
ATOM 1439 N N . GLU A 1 190 ? -4.121 8.258 8.766 1 97 190 GLU A N 1
ATOM 1440 C CA . GLU A 1 190 ? -3.393 7.766 7.602 1 97 190 GLU A CA 1
ATOM 1441 C C . GLU A 1 190 ? -2.332 6.746 8 1 97 190 GLU A C 1
ATOM 1443 O O . GLU A 1 190 ? -2.23 5.676 7.395 1 97 190 GLU A O 1
ATOM 1448 N N . GLY A 1 191 ? -1.535 7.105 8.977 1 97.19 191 GLY A N 1
ATOM 1449 C CA . GLY A 1 191 ? -0.494 6.199 9.438 1 97.19 191 GLY A CA 1
ATOM 1450 C C . GLY A 1 191 ? -1.032 4.863 9.914 1 97.19 191 GLY A C 1
ATOM 1451 O O . GLY A 1 191 ? -0.508 3.811 9.539 1 97.19 191 GLY A O 1
ATOM 1452 N N . ARG A 1 192 ? -2.104 4.969 10.68 1 94.81 192 ARG A N 1
ATOM 1453 C CA . ARG A 1 192 ? -2.715 3.742 11.188 1 94.81 192 ARG A CA 1
ATOM 1454 C C . ARG A 1 192 ? -3.273 2.898 10.047 1 94.81 192 ARG A C 1
ATOM 1456 O O . ARG A 1 192 ? -3.094 1.68 10.023 1 94.81 192 ARG A O 1
ATOM 1463 N N . ALA A 1 193 ? -3.895 3.588 9.148 1 92.31 193 ALA A N 1
ATOM 1464 C CA . ALA A 1 193 ? -4.469 2.885 8.008 1 92.31 193 ALA A CA 1
ATOM 1465 C C . ALA A 1 193 ? -3.383 2.201 7.18 1 92.31 193 ALA A C 1
ATOM 1467 O O . ALA A 1 193 ? -3.615 1.141 6.594 1 92.31 193 ALA A O 1
ATOM 1468 N N . ALA A 1 194 ? -2.203 2.744 7.156 1 93.94 194 ALA A N 1
ATOM 1469 C CA . ALA A 1 194 ? -1.103 2.229 6.348 1 93.94 194 ALA A CA 1
ATOM 1470 C C . ALA A 1 194 ? -0.314 1.165 7.105 1 93.94 194 ALA A C 1
ATOM 1472 O O . ALA A 1 194 ? 0.585 0.533 6.547 1 93.94 194 ALA A O 1
ATOM 1473 N N . GLY A 1 195 ? -0.606 0.991 8.414 1 91.19 195 GLY A N 1
ATOM 1474 C CA . GLY A 1 195 ? 0.096 -0.001 9.211 1 91.19 195 GLY A CA 1
ATOM 1475 C C . GLY A 1 195 ? 1.499 0.429 9.594 1 91.19 195 GLY A C 1
ATOM 1476 O O . GLY A 1 195 ? 2.418 -0.391 9.625 1 91.19 195 GLY A O 1
ATOM 1477 N N . VAL A 1 196 ? 1.72 1.703 9.797 1 95.75 196 VAL A N 1
ATOM 1478 C CA . VAL A 1 196 ? 3.037 2.205 10.172 1 95.75 196 VAL A CA 1
ATOM 1479 C C . VAL A 1 196 ? 2.982 2.816 11.57 1 95.75 196 VAL A C 1
ATOM 1481 O O . VAL A 1 196 ? 1.897 3.068 12.102 1 95.75 196 VAL A O 1
ATOM 1484 N N . TRP A 1 197 ? 4.145 3.006 12.211 1 98.19 197 TRP A N 1
ATOM 1485 C CA . TRP A 1 197 ? 4.207 3.732 13.477 1 98.19 197 TRP A CA 1
ATOM 1486 C C . TRP A 1 197 ? 3.848 5.199 13.281 1 98.19 197 TRP A C 1
ATOM 1488 O O . TRP A 1 197 ? 4.359 5.855 12.367 1 98.19 197 TRP A O 1
ATOM 1498 N N . THR A 1 198 ? 2.951 5.691 14.109 1 98.81 198 THR A N 1
ATOM 1499 C CA . THR A 1 198 ? 2.367 7.012 13.906 1 98.81 198 THR A CA 1
ATOM 1500 C C . THR A 1 198 ? 2.736 7.945 15.062 1 98.81 198 THR A C 1
ATOM 1502 O O . THR A 1 198 ? 2.51 7.621 16.234 1 98.81 198 THR A O 1
ATOM 1505 N N . VAL A 1 199 ? 3.346 9.078 14.703 1 98.94 199 VAL A N 1
ATOM 1506 C CA . VAL A 1 199 ? 3.83 10.039 15.68 1 98.94 199 VAL A CA 1
ATOM 1507 C C . VAL A 1 199 ? 3.158 11.391 15.453 1 98.94 199 VAL A C 1
ATOM 1509 O O . VAL A 1 199 ? 3.154 11.906 14.328 1 98.94 199 VAL A O 1
ATOM 1512 N N . GLY A 1 200 ? 2.537 11.938 16.484 1 98.94 200 GLY A N 1
ATOM 1513 C CA . GLY A 1 200 ? 1.991 13.281 16.422 1 98.94 200 GLY A CA 1
ATOM 1514 C C . GLY A 1 200 ? 2.941 14.336 16.969 1 98.94 200 GLY A C 1
ATOM 1515 O O . GLY A 1 200 ? 3.607 14.109 17.984 1 98.94 200 GLY A O 1
ATOM 1516 N N . VAL A 1 201 ? 3.08 15.438 16.312 1 98.88 201 VAL A N 1
ATOM 1517 C CA . VAL A 1 201 ? 3.877 16.562 16.797 1 98.88 201 VAL A CA 1
ATOM 1518 C C . VAL A 1 201 ? 2.955 17.688 17.25 1 98.88 201 VAL A C 1
ATOM 1520 O O . VAL A 1 201 ? 1.958 17.984 16.594 1 98.88 201 VAL A O 1
ATOM 1523 N N . VAL A 1 202 ? 3.273 18.297 18.359 1 98.75 202 VAL A N 1
ATOM 1524 C CA . VAL A 1 202 ? 2.365 19.25 18.984 1 98.75 202 VAL A CA 1
ATOM 1525 C C . VAL A 1 202 ? 2.775 20.672 18.594 1 98.75 202 VAL A C 1
ATOM 1527 O O . VAL A 1 202 ? 2.039 21.375 17.906 1 98.75 202 VAL A O 1
ATOM 1530 N N . PHE A 1 203 ? 3.992 21.078 19.031 1 98.5 203 PHE A N 1
ATOM 1531 C CA . PHE A 1 203 ? 4.41 22.453 18.797 1 98.5 203 PHE A CA 1
ATOM 1532 C C . PHE A 1 203 ? 4.879 22.656 17.375 1 98.5 203 PHE A C 1
ATOM 1534 O O . PHE A 1 203 ? 5.703 21.891 16.875 1 98.5 203 PHE A O 1
ATOM 1541 N N . GLY A 1 204 ? 4.328 23.656 16.734 1 97.62 204 GLY A N 1
ATOM 1542 C CA . GLY A 1 204 ? 4.547 23.922 15.328 1 97.62 204 GLY A CA 1
ATOM 1543 C C . GLY A 1 204 ? 3.398 23.469 14.453 1 97.62 204 GLY A C 1
ATOM 1544 O O . GLY A 1 204 ? 3.322 23.828 13.273 1 97.62 204 GLY A O 1
ATOM 1545 N N . GLY A 1 205 ? 2.473 22.75 15.039 1 97.88 205 GLY A N 1
ATOM 1546 C CA . GLY A 1 205 ? 1.45 22.062 14.258 1 97.88 205 GLY A CA 1
ATOM 1547 C C . GLY A 1 205 ? 0.157 22.859 14.156 1 97.88 205 GLY A C 1
ATOM 1548 O O . GLY A 1 205 ? 0.002 23.891 14.797 1 97.88 205 GLY A O 1
ATOM 1549 N N . ASN A 1 206 ? -0.698 22.297 13.359 1 96.94 206 ASN A N 1
ATOM 1550 C CA . ASN A 1 206 ? -2.029 22.844 13.125 1 96.94 206 ASN A CA 1
ATOM 1551 C C . ASN A 1 206 ? -2.869 22.859 14.398 1 96.94 206 ASN A C 1
ATOM 1553 O O . ASN A 1 206 ? -3.59 23.828 14.664 1 96.94 206 ASN A O 1
ATOM 1557 N N . GLU A 1 207 ? -2.779 21.812 15.18 1 96.56 207 GLU A N 1
ATOM 1558 C CA . GLU A 1 207 ? -3.635 21.672 16.359 1 96.56 207 GLU A CA 1
ATOM 1559 C C . GLU A 1 207 ? -3.377 22.781 17.359 1 96.56 207 GLU A C 1
ATOM 1561 O O . GLU A 1 207 ? -4.293 23.219 18.062 1 96.56 207 GLU A O 1
ATOM 1566 N N . LEU A 1 208 ? -2.102 23.188 17.406 1 96.75 208 LEU A N 1
ATOM 1567 C CA . LEU A 1 208 ? -1.765 24.328 18.25 1 96.75 208 LEU A CA 1
ATOM 1568 C C . LEU A 1 208 ? -2.23 25.625 17.609 1 96.75 208 LEU A C 1
ATOM 1570 O O . LEU A 1 208 ? -2.83 26.469 18.281 1 96.75 208 LEU A O 1
ATOM 1574 N N . GLY A 1 209 ? -1.848 25.844 16.375 1 96.69 209 GLY A N 1
ATOM 1575 C CA . GLY A 1 209 ? -2.34 26.969 15.586 1 96.69 209 GLY A CA 1
ATOM 1576 C C . GLY A 1 209 ? -1.739 28.297 15.992 1 96.69 209 GLY A C 1
ATOM 1577 O O . GLY A 1 209 ? -2.346 29.359 15.781 1 96.69 209 GLY A O 1
ATOM 1578 N N . LEU A 1 210 ? -0.601 28.25 16.641 1 97.56 210 LEU A N 1
ATOM 1579 C CA . LEU A 1 210 ? 0.102 29.453 17.062 1 97.56 210 LEU A CA 1
ATOM 1580 C C . LEU A 1 210 ? 1.366 29.656 16.234 1 97.56 210 LEU A C 1
ATOM 1582 O O . LEU A 1 210 ? 1.963 28.703 15.75 1 97.56 210 LEU A O 1
ATOM 1586 N N . SER A 1 211 ? 1.771 30.922 16.047 1 97.12 211 SER A N 1
ATOM 1587 C CA . SER A 1 211 ? 3.064 31.219 15.453 1 97.12 211 SER A CA 1
ATOM 1588 C C . SER A 1 211 ? 4.211 30.812 16.375 1 97.12 211 SER A C 1
ATOM 1590 O O . SER A 1 211 ? 3.992 30.516 17.547 1 97.12 211 SER A O 1
ATOM 1592 N N . GLN A 1 212 ? 5.348 30.766 15.766 1 97.19 212 GLN A N 1
ATOM 1593 C CA . GLN A 1 212 ? 6.512 30.438 16.578 1 97.19 212 GLN A CA 1
ATOM 1594 C C . GLN A 1 212 ? 6.668 31.438 17.734 1 97.19 212 GLN A C 1
ATOM 1596 O O . GLN A 1 212 ? 6.922 31.031 18.875 1 97.19 212 GLN A O 1
ATOM 1601 N N . ALA A 1 213 ? 6.504 32.719 17.453 1 97.5 213 ALA A N 1
ATOM 1602 C CA . ALA A 1 213 ? 6.633 33.75 18.469 1 97.5 213 ALA A CA 1
ATOM 1603 C C . ALA A 1 213 ? 5.586 33.594 19.562 1 97.5 213 ALA A C 1
ATOM 1605 O O . ALA A 1 213 ? 5.895 33.719 20.75 1 97.5 213 ALA A O 1
ATOM 1606 N N . GLN A 1 214 ? 4.363 33.281 19.172 1 97.75 214 GLN A N 1
ATOM 1607 C CA . GLN A 1 214 ? 3.285 33.062 20.141 1 97.75 214 GLN A CA 1
ATOM 1608 C C . GLN A 1 214 ? 3.574 31.875 21.031 1 97.75 214 GLN A C 1
ATOM 1610 O O . GLN A 1 214 ? 3.307 31.891 22.234 1 97.75 214 GLN A O 1
ATOM 1615 N N . THR A 1 215 ? 4.074 30.844 20.422 1 98.06 215 THR A N 1
ATOM 1616 C CA . THR A 1 215 ? 4.395 29.625 21.156 1 98.06 215 THR A CA 1
ATOM 1617 C C . THR A 1 215 ? 5.5 29.891 22.172 1 98.06 215 THR A C 1
ATOM 1619 O O . THR A 1 215 ? 5.418 29.422 23.312 1 98.06 215 THR A O 1
ATOM 1622 N N . GLU A 1 216 ? 6.527 30.609 21.781 1 96.56 216 GLU A N 1
ATOM 1623 C CA . GLU A 1 216 ? 7.66 30.922 22.641 1 96.56 216 GLU A CA 1
ATOM 1624 C C . GLU A 1 216 ? 7.238 31.812 23.812 1 96.56 216 GLU A C 1
ATOM 1626 O O . GLU A 1 216 ? 7.898 31.828 24.844 1 96.56 216 GLU A O 1
ATOM 1631 N N . ALA A 1 217 ? 6.117 32.531 23.641 1 97.81 217 ALA A N 1
ATOM 1632 C CA . ALA A 1 217 ? 5.645 33.469 24.656 1 97.81 217 ALA A CA 1
ATOM 1633 C C . ALA A 1 217 ? 4.781 32.75 25.703 1 97.81 217 ALA A C 1
ATOM 1635 O O . ALA A 1 217 ? 4.457 33.344 26.734 1 97.81 217 ALA A O 1
ATOM 1636 N N . LEU A 1 218 ? 4.418 31.578 25.422 1 97.56 218 LEU A N 1
ATOM 1637 C CA . LEU A 1 218 ? 3.605 30.828 26.391 1 97.56 218 LEU A CA 1
ATOM 1638 C C . LEU A 1 218 ? 4.371 30.609 27.688 1 97.56 218 LEU A C 1
ATOM 1640 O O . LEU A 1 218 ? 5.578 30.344 27.656 1 97.56 218 LEU A O 1
ATOM 1644 N N . ASP A 1 219 ? 3.736 30.703 28.781 1 97.31 219 ASP A N 1
ATOM 1645 C CA . ASP A 1 219 ? 4.375 30.297 30.031 1 97.31 219 ASP A CA 1
ATOM 1646 C C . ASP A 1 219 ? 4.359 28.781 30.188 1 97.31 219 ASP A C 1
ATOM 1648 O O . ASP A 1 219 ? 3.725 28.078 29.391 1 97.31 219 ASP A O 1
ATOM 1652 N N . ALA A 1 220 ? 5.031 28.328 31.172 1 97.12 220 ALA A N 1
ATOM 1653 C CA . ALA A 1 220 ? 5.277 26.891 31.328 1 97.12 220 ALA A CA 1
ATOM 1654 C C . ALA A 1 220 ? 3.979 26.141 31.594 1 97.12 220 ALA A C 1
ATOM 1656 O O . ALA A 1 220 ? 3.779 25.031 31.078 1 97.12 220 ALA A O 1
ATOM 1657 N N . LEU A 1 221 ? 3.162 26.656 32.312 1 97.69 221 LEU A N 1
ATOM 1658 C CA . LEU A 1 221 ? 1.911 25.984 32.656 1 97.69 221 LEU A CA 1
ATOM 1659 C C . LEU A 1 221 ? 0.986 25.875 31.453 1 97.69 221 LEU A C 1
ATOM 1661 O O . LEU A 1 221 ? 0.387 24.828 31.219 1 97.69 221 LEU A O 1
ATOM 1665 N N . GLU A 1 222 ? 0.884 26.953 30.766 1 97.62 222 GLU A N 1
ATOM 1666 C CA . GLU A 1 222 ? 0.044 26.953 29.578 1 97.62 222 GLU A CA 1
ATOM 1667 C C . GLU A 1 222 ? 0.601 26.016 28.5 1 97.62 222 GLU A C 1
ATOM 1669 O O . GLU A 1 222 ? -0.159 25.328 27.812 1 97.62 222 GLU A O 1
ATOM 1674 N N . ARG A 1 223 ? 1.87 26.062 28.359 1 97.75 223 ARG A N 1
ATOM 1675 C CA . ARG A 1 223 ? 2.531 25.188 27.406 1 97.75 223 ARG A CA 1
ATOM 1676 C C . ARG A 1 223 ? 2.234 23.719 27.703 1 97.75 223 ARG A C 1
ATOM 1678 O O . ARG A 1 223 ? 1.923 22.938 26.797 1 97.75 223 ARG A O 1
ATOM 1685 N N . GLU A 1 224 ? 2.281 23.344 28.891 1 98.25 224 GLU A N 1
ATOM 1686 C CA . GLU A 1 224 ? 2.014 21.969 29.281 1 98.25 224 GLU A CA 1
ATOM 1687 C C . GLU A 1 224 ? 0.542 21.609 29.094 1 98.25 224 GLU A C 1
ATOM 1689 O O . GLU A 1 224 ? 0.217 20.5 28.688 1 98.25 224 GLU A O 1
ATOM 1694 N N . ARG A 1 225 ? -0.263 22.531 29.422 1 98.25 225 ARG A N 1
ATOM 1695 C CA . ARG A 1 225 ? -1.691 22.297 29.234 1 98.25 225 ARG A CA 1
ATOM 1696 C C . ARG A 1 225 ? -2.02 22.047 27.766 1 98.25 225 ARG A C 1
ATOM 1698 O O . ARG A 1 225 ? -2.723 21.094 27.438 1 98.25 225 ARG A O 1
ATOM 1705 N N . LEU A 1 226 ? -1.52 22.906 26.969 1 98.12 226 LEU A N 1
ATOM 1706 C CA . LEU A 1 226 ? -1.755 22.781 25.531 1 98.12 226 LEU A CA 1
ATOM 1707 C C . LEU A 1 226 ? -1.172 21.469 25 1 98.12 226 LEU A C 1
ATOM 1709 O O . LEU A 1 226 ? -1.815 20.781 24.219 1 98.12 226 LEU A O 1
ATOM 1713 N N . PHE A 1 227 ? 0.04 21.156 25.453 1 98.5 227 PHE A N 1
ATOM 1714 C CA . PHE A 1 227 ? 0.653 19.891 25.047 1 98.5 227 PHE A CA 1
ATOM 1715 C C . PHE A 1 227 ? -0.254 18.719 25.391 1 98.5 227 PHE A C 1
ATOM 1717 O O . PHE A 1 227 ? -0.537 17.875 24.547 1 98.5 227 PHE A O 1
ATOM 1724 N N . ASN A 1 228 ? -0.72 18.688 26.578 1 98.69 228 ASN A N 1
ATOM 1725 C CA . ASN A 1 228 ? -1.525 17.578 27.062 1 98.69 228 ASN A CA 1
ATOM 1726 C C . ASN A 1 228 ? -2.838 17.453 26.297 1 98.69 228 ASN A C 1
ATOM 1728 O O . ASN A 1 228 ? -3.26 16.359 25.938 1 98.69 228 ASN A O 1
ATOM 1732 N N . ASP A 1 229 ? -3.432 18.547 26.062 1 98.5 229 ASP A N 1
ATOM 1733 C CA . ASP A 1 229 ? -4.703 18.562 25.344 1 98.5 229 ASP A CA 1
ATOM 1734 C C . ASP A 1 229 ? -4.539 18.047 23.922 1 98.5 229 ASP A C 1
ATOM 1736 O O . ASP A 1 229 ? -5.309 17.188 23.469 1 98.5 229 ASP A O 1
ATOM 1740 N N . ILE A 1 230 ? -3.574 18.547 23.25 1 98.56 230 ILE A N 1
ATOM 1741 C CA . ILE A 1 230 ? -3.336 18.172 21.859 1 98.56 230 ILE A CA 1
ATOM 1742 C C . ILE A 1 230 ? -2.857 16.734 21.781 1 98.56 230 ILE A C 1
ATOM 1744 O O . ILE A 1 230 ? -3.287 15.969 20.922 1 98.56 230 ILE A O 1
ATOM 1748 N N . ALA A 1 231 ? -1.972 16.375 22.703 1 98.81 231 ALA A N 1
ATOM 1749 C CA . ALA A 1 231 ? -1.495 15 22.781 1 98.81 231 ALA A CA 1
ATOM 1750 C C . ALA A 1 231 ? -2.658 14.023 22.922 1 98.81 231 ALA A C 1
ATOM 1752 O O . ALA A 1 231 ? -2.686 12.969 22.281 1 98.81 231 ALA A O 1
ATOM 1753 N N . ALA A 1 232 ? -3.615 14.352 23.734 1 98.75 232 ALA A N 1
ATOM 1754 C CA . ALA A 1 232 ? -4.777 13.492 23.953 1 98.75 232 ALA A CA 1
ATOM 1755 C C . ALA A 1 232 ? -5.586 13.32 22.672 1 98.75 232 ALA A C 1
ATOM 1757 O O . ALA A 1 232 ? -6.008 12.211 22.344 1 98.75 232 ALA A O 1
ATOM 1758 N N . ARG A 1 233 ? -5.789 14.367 21.953 1 98.06 233 ARG A N 1
ATOM 1759 C CA . ARG A 1 233 ? -6.555 14.328 20.703 1 98.06 233 ARG A CA 1
ATOM 1760 C C . ARG A 1 233 ? -5.836 13.492 19.641 1 98.06 233 ARG A C 1
ATOM 1762 O O . ARG A 1 233 ? -6.453 12.656 18.984 1 98.06 233 ARG A O 1
ATOM 1769 N N . LEU A 1 234 ? -4.523 13.719 19.516 1 98.69 234 LEU A N 1
ATOM 1770 C CA . LEU A 1 234 ? -3.756 12.992 18.5 1 98.69 234 LEU A CA 1
ATOM 1771 C C . LEU A 1 234 ? -3.654 11.516 18.875 1 98.69 234 LEU A C 1
ATOM 1773 O O . LEU A 1 234 ? -3.707 10.648 17.984 1 98.69 234 LEU A O 1
ATOM 1777 N N . THR A 1 235 ? -3.555 11.242 20.156 1 98.75 235 THR A N 1
ATOM 1778 C CA . THR A 1 235 ? -3.547 9.852 20.609 1 98.75 235 THR A CA 1
ATOM 1779 C C . THR A 1 235 ? -4.879 9.18 20.312 1 98.75 235 THR A C 1
ATOM 1781 O O . THR A 1 235 ? -4.91 8.055 19.812 1 98.75 235 THR A O 1
ATOM 1784 N N . ALA A 1 236 ? -5.957 9.867 20.562 1 98.38 236 ALA A N 1
ATOM 1785 C CA . ALA A 1 236 ? -7.285 9.336 20.281 1 98.38 236 ALA A CA 1
ATOM 1786 C C . ALA A 1 236 ? -7.469 9.062 18.781 1 98.38 236 ALA A C 1
ATOM 1788 O O . ALA A 1 236 ? -8.211 8.156 18.391 1 98.38 236 ALA A O 1
ATOM 1789 N N . ALA A 1 237 ? -6.73 9.828 18.016 1 98 237 ALA A N 1
ATOM 1790 C CA . ALA A 1 237 ? -6.844 9.703 16.562 1 98 237 ALA A CA 1
ATOM 1791 C C . ALA A 1 237 ? -5.938 8.594 16.031 1 98 237 ALA A C 1
ATOM 1793 O O . ALA A 1 237 ? -5.996 8.242 14.852 1 98 237 ALA A O 1
ATOM 1794 N N . GLY A 1 238 ? -5.016 8.062 16.906 1 97.81 238 GLY A N 1
ATOM 1795 C CA . GLY A 1 238 ? -4.277 6.891 16.469 1 97.81 238 GLY A CA 1
ATOM 1796 C C . GLY A 1 238 ? -2.781 7.008 16.688 1 97.81 238 GLY A C 1
ATOM 1797 O O . GLY A 1 238 ? -2.027 6.086 16.375 1 97.81 238 GLY A O 1
ATOM 1798 N N . ALA A 1 239 ? -2.293 8.125 17.266 1 98.81 239 ALA A N 1
ATOM 1799 C CA . ALA A 1 239 ? -0.857 8.281 17.484 1 98.81 239 ALA A CA 1
ATOM 1800 C C . ALA A 1 239 ? -0.321 7.207 18.422 1 98.81 239 ALA A C 1
ATOM 1802 O O . ALA A 1 239 ? -0.912 6.941 19.469 1 98.81 239 ALA A O 1
ATOM 1803 N N . HIS A 1 240 ? 0.776 6.559 18.031 1 98.62 240 HIS A N 1
ATOM 1804 C CA . HIS A 1 240 ? 1.494 5.664 18.938 1 98.62 240 HIS A CA 1
ATOM 1805 C C . HIS A 1 240 ? 2.361 6.445 19.906 1 98.62 240 HIS A C 1
ATOM 1807 O O . HIS A 1 240 ? 2.568 6.012 21.047 1 98.62 240 HIS A O 1
ATOM 1813 N N . TYR A 1 241 ? 2.895 7.566 19.453 1 98.88 241 TYR A N 1
ATOM 1814 C CA . TYR A 1 241 ? 3.762 8.453 20.219 1 98.88 241 TYR A CA 1
ATOM 1815 C C . TYR A 1 241 ? 3.443 9.914 19.938 1 98.88 241 TYR A C 1
ATOM 1817 O O . TYR A 1 241 ? 2.857 10.242 18.906 1 98.88 241 TYR A O 1
ATOM 1825 N N . ILE A 1 242 ? 3.785 10.766 20.891 1 98.88 242 ILE A N 1
ATOM 1826 C CA . ILE A 1 242 ? 3.662 12.211 20.75 1 98.88 242 ILE A CA 1
ATOM 1827 C C . ILE A 1 242 ? 5.008 12.875 21.047 1 98.88 242 ILE A C 1
ATOM 1829 O O . ILE A 1 242 ? 5.703 12.5 21.984 1 98.88 242 ILE A O 1
ATOM 1833 N N . ILE A 1 243 ? 5.371 13.742 20.25 1 98.88 243 ILE A N 1
ATOM 1834 C CA . ILE A 1 243 ? 6.562 14.539 20.5 1 98.88 243 ILE A CA 1
ATOM 1835 C C . ILE A 1 243 ? 6.18 16.016 20.609 1 98.88 243 ILE A C 1
ATOM 1837 O O . ILE A 1 243 ? 5.141 16.438 20.094 1 98.88 243 ILE A O 1
ATOM 1841 N N . ARG A 1 244 ? 7.004 16.734 21.297 1 98.62 244 ARG A N 1
ATOM 1842 C CA . ARG A 1 244 ? 6.75 18.172 21.453 1 98.62 244 ARG A CA 1
ATOM 1843 C C . ARG A 1 244 ? 7.102 18.922 20.172 1 98.62 244 ARG A C 1
ATOM 1845 O O . ARG A 1 244 ? 6.32 19.734 19.688 1 98.62 244 ARG A O 1
ATOM 1852 N N . GLU A 1 245 ? 8.281 18.609 19.609 1 98.44 245 GLU A N 1
ATOM 1853 C CA . GLU A 1 245 ? 8.797 19.266 18.422 1 98.44 245 GLU A CA 1
ATOM 1854 C C . GLU A 1 245 ? 9.375 18.266 17.438 1 98.44 245 GLU A C 1
ATOM 1856 O O . GLU A 1 245 ? 9.891 17.219 17.828 1 98.44 245 GLU A O 1
ATOM 1861 N N . ILE A 1 246 ? 9.375 18.594 16.094 1 98.88 246 ILE A N 1
ATOM 1862 C CA . ILE A 1 246 ? 9.703 17.672 15.016 1 98.88 246 ILE A CA 1
ATOM 1863 C C . ILE A 1 246 ? 11.148 17.203 15.156 1 98.88 246 ILE A C 1
ATOM 1865 O O . ILE A 1 246 ? 11.477 16.062 14.797 1 98.88 246 ILE A O 1
ATOM 1869 N N . GLY A 1 247 ? 12 18 15.781 1 98.75 247 GLY A N 1
ATOM 1870 C CA . GLY A 1 247 ? 13.406 17.656 15.953 1 98.75 247 GLY A CA 1
ATOM 1871 C C . GLY A 1 247 ? 13.625 16.469 16.875 1 98.75 247 GLY A C 1
ATOM 1872 O O . GLY A 1 247 ? 14.719 15.898 16.906 1 98.75 247 GLY A O 1
ATOM 1873 N N . GLU A 1 248 ? 12.586 16.016 17.531 1 98.75 248 GLU A N 1
ATOM 1874 C CA . GLU A 1 248 ? 12.688 14.938 18.5 1 98.75 248 GLU A CA 1
ATOM 1875 C C . GLU A 1 248 ? 12.305 13.602 17.891 1 98.75 248 GLU A C 1
ATOM 1877 O O . GLU A 1 248 ? 12.359 12.562 18.547 1 98.75 248 GLU A O 1
ATOM 1882 N N . LEU A 1 249 ? 11.969 13.578 16.625 1 98.88 249 LEU A N 1
ATOM 1883 C CA . LEU A 1 249 ? 11.32 12.414 16.016 1 98.88 249 LEU A CA 1
ATOM 1884 C C . LEU A 1 249 ? 12.203 11.18 16.141 1 98.88 249 LEU A C 1
ATOM 1886 O O . LEU A 1 249 ? 11.75 10.125 16.609 1 98.88 249 LEU A O 1
ATOM 1890 N N . ASP A 1 250 ? 13.477 11.297 15.766 1 98.69 250 ASP A N 1
ATOM 1891 C CA . ASP A 1 250 ? 14.328 10.109 15.68 1 98.69 250 ASP A CA 1
ATOM 1892 C C . ASP A 1 250 ? 14.758 9.633 17.062 1 98.69 250 ASP A C 1
ATOM 1894 O O . ASP A 1 250 ? 15.289 8.531 17.219 1 98.69 250 ASP A O 1
ATOM 1898 N N . ARG A 1 251 ? 14.477 10.438 18.141 1 98.38 251 ARG A N 1
ATOM 1899 C CA . ARG A 1 251 ? 14.727 9.992 19.516 1 98.38 251 ARG A CA 1
ATOM 1900 C C . ARG A 1 251 ? 13.836 8.797 19.859 1 98.38 251 ARG A C 1
ATOM 1902 O O . ARG A 1 251 ? 14.133 8.062 20.812 1 98.38 251 ARG A O 1
ATOM 1909 N N . LEU A 1 252 ? 12.75 8.633 19.109 1 98.56 252 LEU A N 1
ATOM 1910 C CA . LEU A 1 252 ? 11.773 7.586 19.391 1 98.56 252 LEU A CA 1
ATOM 1911 C C . LEU A 1 252 ? 12.219 6.258 18.781 1 98.56 252 LEU A C 1
ATOM 1913 O O . LEU A 1 252 ? 11.672 5.203 19.125 1 98.56 252 LEU A O 1
ATOM 1917 N N . PHE A 1 253 ? 13.172 6.262 17.812 1 98.38 253 PHE A N 1
ATOM 1918 C CA . PHE A 1 253 ? 13.453 5.109 16.969 1 98.38 253 PHE A CA 1
ATOM 1919 C C . PHE A 1 253 ? 13.945 3.932 17.812 1 98.38 253 PHE A C 1
ATOM 1921 O O . PHE A 1 253 ? 13.484 2.803 17.625 1 98.38 253 PHE A O 1
ATOM 1928 N N . PRO A 1 254 ? 14.852 4.18 18.875 1 98 254 PRO A N 1
ATOM 1929 C CA . PRO A 1 254 ? 15.266 3.039 19.688 1 98 254 PRO A CA 1
ATOM 1930 C C . PRO A 1 254 ? 14.094 2.357 20.391 1 98 254 PRO A C 1
ATOM 1932 O O . PRO A 1 254 ? 14.047 1.127 20.469 1 98 254 PRO A O 1
ATOM 1935 N N . ALA A 1 255 ? 13.164 3.145 20.844 1 97.94 255 ALA A N 1
ATOM 1936 C CA . ALA A 1 255 ? 12 2.584 21.516 1 97.94 255 ALA A CA 1
ATOM 1937 C C . ALA A 1 255 ? 11.141 1.78 20.547 1 97.94 255 ALA A C 1
ATOM 1939 O O . ALA A 1 255 ? 10.648 0.699 20.891 1 97.94 255 ALA A O 1
ATOM 1940 N N . ILE A 1 256 ? 10.922 2.283 19.344 1 98 256 ILE A N 1
ATOM 1941 C CA . ILE A 1 256 ? 10.133 1.602 18.328 1 98 256 ILE A CA 1
ATOM 1942 C C . ILE A 1 256 ? 10.82 0.298 17.922 1 98 256 ILE A C 1
ATOM 1944 O O . ILE A 1 256 ? 10.172 -0.747 17.828 1 98 256 ILE A O 1
ATOM 1948 N N . GLU A 1 257 ? 12.117 0.363 17.75 1 97.44 257 GLU A N 1
ATOM 1949 C CA . GLU A 1 257 ? 12.891 -0.811 17.344 1 97.44 257 GLU A CA 1
ATOM 1950 C C . GLU A 1 257 ? 12.852 -1.891 18.422 1 97.44 257 GLU A C 1
ATOM 1952 O O . GLU A 1 257 ? 12.836 -3.084 18.109 1 97.44 257 GLU A O 1
ATOM 1957 N N . ALA A 1 258 ? 12.844 -1.457 19.672 1 97.56 258 ALA A N 1
ATOM 1958 C CA . ALA A 1 258 ? 12.719 -2.41 20.781 1 97.56 258 ALA A CA 1
ATOM 1959 C C . ALA A 1 258 ? 11.375 -3.135 20.719 1 97.56 258 ALA A C 1
ATOM 1961 O O . ALA A 1 258 ? 11.312 -4.344 20.953 1 97.56 258 ALA A O 1
ATOM 1962 N N . ARG A 1 259 ? 10.336 -2.4 20.422 1 96.5 259 ARG A N 1
ATOM 1963 C CA . ARG A 1 259 ? 9.016 -3.004 20.281 1 96.5 259 ARG A CA 1
ATOM 1964 C C . ARG A 1 259 ? 8.977 -3.973 19.109 1 96.5 259 ARG A C 1
ATOM 1966 O O . ARG A 1 259 ? 8.406 -5.059 19.203 1 96.5 259 ARG A O 1
ATOM 1973 N N . LEU A 1 260 ? 9.602 -3.566 18 1 94.5 260 LEU A N 1
ATOM 1974 C CA . LEU A 1 260 ? 9.695 -4.43 16.812 1 94.5 260 LEU A CA 1
ATOM 1975 C C . LEU A 1 260 ? 10.414 -5.73 17.156 1 94.5 260 LEU A C 1
ATOM 1977 O O . LEU A 1 260 ? 9.984 -6.809 16.734 1 94.5 260 LEU A O 1
ATOM 1981 N N . ALA A 1 261 ? 11.492 -5.617 17.938 1 95.12 261 ALA A N 1
ATOM 1982 C CA . ALA A 1 261 ? 12.289 -6.781 18.312 1 95.12 261 ALA A CA 1
ATOM 1983 C C . ALA A 1 261 ? 11.477 -7.75 19.172 1 95.12 261 ALA A C 1
ATOM 1985 O O . ALA A 1 261 ? 11.742 -8.953 19.172 1 95.12 261 ALA A O 1
ATOM 1986 N N . LYS A 1 262 ? 10.438 -7.25 19.891 1 95.25 262 LYS A N 1
ATOM 1987 C CA . LYS A 1 262 ? 9.578 -8.07 20.734 1 95.25 262 LYS A CA 1
ATOM 1988 C C . LYS A 1 262 ? 8.414 -8.648 19.938 1 95.25 262 LYS A C 1
ATOM 1990 O O . LYS A 1 262 ? 7.531 -9.297 20.516 1 95.25 262 LYS A O 1
ATOM 1995 N N . GLY A 1 263 ? 8.336 -8.25 18.688 1 88.88 263 GLY A N 1
ATOM 1996 C CA . GLY A 1 263 ? 7.312 -8.812 17.828 1 88.88 263 GLY A CA 1
ATOM 1997 C C . GLY A 1 263 ? 6.086 -7.93 17.703 1 88.88 263 GLY A C 1
ATOM 1998 O O . GLY A 1 263 ? 5.102 -8.312 17.062 1 88.88 263 GLY A O 1
ATOM 1999 N N . GLU A 1 264 ? 6.164 -6.672 18.281 1 91.12 264 GLU A N 1
ATOM 2000 C CA . GLU A 1 264 ? 5.039 -5.75 18.172 1 91.12 264 GLU A CA 1
ATOM 2001 C C . GLU A 1 264 ? 4.988 -5.113 16.781 1 91.12 264 GLU A C 1
ATOM 2003 O O . GLU A 1 264 ? 6.02 -4.969 16.125 1 91.12 264 GLU A O 1
ATOM 2008 N N . ARG A 1 265 ? 3.773 -4.859 16.359 1 88.94 265 ARG A N 1
ATOM 2009 C CA . ARG A 1 265 ? 3.533 -4.207 15.07 1 88.94 265 ARG A CA 1
ATOM 2010 C C . ARG A 1 265 ? 2.531 -3.064 15.219 1 88.94 265 ARG A C 1
ATOM 2012 O O . ARG A 1 265 ? 1.662 -3.104 16.094 1 88.94 265 ARG A O 1
ATOM 2019 N N . PRO A 1 266 ? 2.707 -2.1 14.422 1 91 266 PRO A N 1
ATOM 2020 C CA . PRO A 1 266 ? 1.785 -0.966 14.523 1 91 266 PRO A CA 1
ATOM 2021 C C . PRO A 1 266 ? 0.394 -1.287 13.984 1 91 266 PRO A C 1
ATOM 2023 O O . PRO A 1 266 ? 0.238 -2.215 13.18 1 91 266 PRO A O 1
ATOM 2026 N N . MET B 1 1 ? -14.898 -7.848 8.969 1 90.31 1 MET B N 1
ATOM 2027 C CA . MET B 1 1 ? -15.367 -8.656 7.844 1 90.31 1 MET B CA 1
ATOM 2028 C C . MET B 1 1 ? -14.398 -8.57 6.668 1 90.31 1 MET B C 1
ATOM 2030 O O . MET B 1 1 ? -13.82 -7.512 6.414 1 90.31 1 MET B O 1
ATOM 2034 N N . ILE B 1 2 ? -14.203 -9.719 5.965 1 97.31 2 ILE B N 1
ATOM 2035 C CA . ILE B 1 2 ? -13.344 -9.75 4.789 1 97.31 2 ILE B CA 1
ATOM 2036 C C . ILE B 1 2 ? -13.953 -8.898 3.68 1 97.31 2 ILE B C 1
ATOM 2038 O O . ILE B 1 2 ? -15.141 -9.031 3.367 1 97.31 2 ILE B O 1
ATOM 2042 N N . GLN B 1 3 ? -13.156 -8.07 3.102 1 97.69 3 GLN B N 1
ATOM 2043 C CA . GLN B 1 3 ? -13.664 -7.105 2.133 1 97.69 3 GLN B CA 1
ATOM 2044 C C . GLN B 1 3 ? -13.281 -7.5 0.71 1 97.69 3 GLN B C 1
ATOM 2046 O O . GLN B 1 3 ? -13.977 -7.156 -0.245 1 97.69 3 GLN B O 1
ATOM 2051 N N . ALA B 1 4 ? -12.172 -8.172 0.535 1 98.69 4 ALA B N 1
ATOM 2052 C CA . ALA B 1 4 ? -11.672 -8.5 -0.799 1 98.69 4 ALA B CA 1
ATOM 2053 C C . ALA B 1 4 ? -10.75 -9.719 -0.758 1 98.69 4 ALA B C 1
ATOM 2055 O O . ALA B 1 4 ? -10.211 -10.055 0.296 1 98.69 4 ALA B O 1
ATOM 2056 N N . VAL B 1 5 ? -10.625 -10.375 -1.84 1 98.94 5 VAL B N 1
ATOM 2057 C CA . VAL B 1 5 ? -9.602 -11.398 -2.068 1 98.94 5 VAL B CA 1
ATOM 2058 C C . VAL B 1 5 ? -8.672 -10.953 -3.191 1 98.94 5 VAL B C 1
ATOM 2060 O O . VAL B 1 5 ? -9.078 -10.219 -4.098 1 98.94 5 VAL B O 1
ATOM 2063 N N . MET B 1 6 ? -7.414 -11.266 -3.096 1 98.88 6 MET B N 1
ATOM 2064 C CA . MET B 1 6 ? -6.402 -11.094 -4.129 1 98.88 6 MET B CA 1
ATOM 2065 C C . MET B 1 6 ? -5.926 -12.438 -4.664 1 98.88 6 MET B C 1
ATOM 2067 O O . MET B 1 6 ? -5.238 -13.18 -3.961 1 98.88 6 MET B O 1
ATOM 2071 N N . LEU B 1 7 ? -6.266 -12.727 -5.914 1 98.94 7 LEU B N 1
ATOM 2072 C CA . LEU B 1 7 ? -6.082 -14.078 -6.426 1 98.94 7 LEU B CA 1
ATOM 2073 C C . LEU B 1 7 ? -5.008 -14.109 -7.504 1 98.94 7 LEU B C 1
ATOM 2075 O O . LEU B 1 7 ? -4.918 -13.195 -8.32 1 98.94 7 LEU B O 1
ATOM 2079 N N . ASP B 1 8 ? -4.23 -15.141 -7.492 1 98.81 8 ASP B N 1
ATOM 2080 C CA . ASP B 1 8 ? -3.348 -15.445 -8.617 1 98.81 8 ASP B CA 1
ATOM 2081 C C . ASP B 1 8 ? -4.141 -15.984 -9.805 1 98.81 8 ASP B C 1
ATOM 2083 O O . ASP B 1 8 ? -5.332 -16.281 -9.688 1 98.81 8 ASP B O 1
ATOM 2087 N N . TRP B 1 9 ? -3.5 -16.062 -10.969 1 98.56 9 TRP B N 1
ATOM 2088 C CA . TRP B 1 9 ? -4.148 -16.531 -12.188 1 98.56 9 TRP B CA 1
ATOM 2089 C C . TRP B 1 9 ? -3.775 -17.984 -12.484 1 98.56 9 TRP B C 1
ATOM 2091 O O . TRP B 1 9 ? -4.449 -18.906 -12.023 1 98.56 9 TRP B O 1
ATOM 2101 N N . ALA B 1 10 ? -2.596 -18.219 -13.023 1 97.88 10 ALA B N 1
ATOM 2102 C CA . ALA B 1 10 ? -2.186 -19.547 -13.453 1 97.88 10 ALA B CA 1
ATOM 2103 C C . ALA B 1 10 ? -1.922 -20.453 -12.25 1 97.88 10 ALA B C 1
ATOM 2105 O O . ALA B 1 10 ? -1.114 -20.125 -11.383 1 97.88 10 ALA B O 1
ATOM 2106 N N . GLY B 1 11 ? -2.66 -21.531 -12.25 1 98.31 11 GLY B N 1
ATOM 2107 C CA . GLY B 1 11 ? -2.488 -22.484 -11.172 1 98.31 11 GLY B CA 1
ATOM 2108 C C . GLY B 1 11 ? -3.432 -22.234 -10.008 1 98.31 11 GLY B C 1
ATOM 2109 O O . GLY B 1 11 ? -3.584 -23.094 -9.141 1 98.31 11 GLY B O 1
ATOM 2110 N N . THR B 1 12 ? -4.082 -21.078 -10.031 1 98.81 12 THR B N 1
ATOM 2111 C CA . THR B 1 12 ? -5.008 -20.719 -8.961 1 98.81 12 THR B CA 1
ATOM 2112 C C . THR B 1 12 ? -6.426 -20.578 -9.5 1 98.81 12 THR B C 1
ATOM 2114 O O . THR B 1 12 ? -7.312 -21.359 -9.164 1 98.81 12 THR B O 1
ATOM 2117 N N . MET B 1 13 ? -6.617 -19.672 -10.492 1 98.88 13 MET B N 1
ATOM 2118 C CA . MET B 1 13 ? -7.969 -19.453 -11 1 98.88 13 MET B CA 1
ATOM 2119 C C . MET B 1 13 ? -8.133 -20.047 -12.391 1 98.88 13 MET B C 1
ATOM 2121 O O . MET B 1 13 ? -9.234 -20.438 -12.781 1 98.88 13 MET B O 1
ATOM 2125 N N . VAL B 1 14 ? -7.02 -20.062 -13.117 1 98.69 14 VAL B N 1
ATOM 2126 C CA . VAL B 1 14 ? -7.027 -20.656 -14.453 1 98.69 14 VAL B CA 1
ATOM 2127 C C . VAL B 1 14 ? -5.781 -21.516 -14.648 1 98.69 14 VAL B C 1
ATOM 2129 O O . VAL B 1 14 ? -4.867 -21.484 -13.82 1 98.69 14 VAL B O 1
ATOM 2132 N N . ASP B 1 15 ? -5.758 -22.297 -15.727 1 98.31 15 ASP B N 1
ATOM 2133 C CA . ASP B 1 15 ? -4.574 -23.047 -16.125 1 98.31 15 ASP B CA 1
ATOM 2134 C C . ASP B 1 15 ? -4.148 -24.016 -15.039 1 98.31 15 ASP B C 1
ATOM 2136 O O . ASP B 1 15 ? -3.033 -23.938 -14.523 1 98.31 15 ASP B O 1
ATOM 2140 N N . TYR B 1 16 ? -5.051 -25.047 -14.812 1 98.44 16 TYR B N 1
ATOM 2141 C CA . TYR B 1 16 ? -4.75 -26.078 -13.836 1 98.44 16 TYR B CA 1
ATOM 2142 C C . TYR B 1 16 ? -3.354 -26.641 -14.047 1 98.44 16 TYR B C 1
ATOM 2144 O O . TYR B 1 16 ? -3.031 -27.109 -15.141 1 98.44 16 TYR B O 1
ATOM 2152 N N . GLY B 1 17 ? -2.51 -26.5 -13.016 1 97.44 17 GLY B N 1
ATOM 2153 C CA . GLY B 1 17 ? -1.148 -27.016 -13.086 1 97.44 17 GLY B CA 1
ATOM 2154 C C . GLY B 1 17 ? -0.144 -25.953 -13.523 1 97.44 17 GLY B C 1
ATOM 2155 O O . GLY B 1 17 ? 1.062 -26.219 -13.539 1 97.44 17 GLY B O 1
ATOM 2156 N N . SER B 1 18 ? -0.655 -24.766 -13.953 1 97 18 SER B N 1
ATOM 2157 C CA . SER B 1 18 ? 0.196 -23.656 -14.383 1 97 18 SER B CA 1
ATOM 2158 C C . SER B 1 18 ? 1.124 -24.078 -15.516 1 97 18 SER B C 1
ATOM 2160 O O . SER B 1 18 ? 2.344 -23.938 -15.414 1 97 18 SER B O 1
ATOM 2162 N N . PHE B 1 19 ? 0.62 -24.453 -16.609 1 95.62 19 PHE B N 1
ATOM 2163 C CA . PHE B 1 19 ? 1.402 -25.078 -17.672 1 95.62 19 PHE B CA 1
ATOM 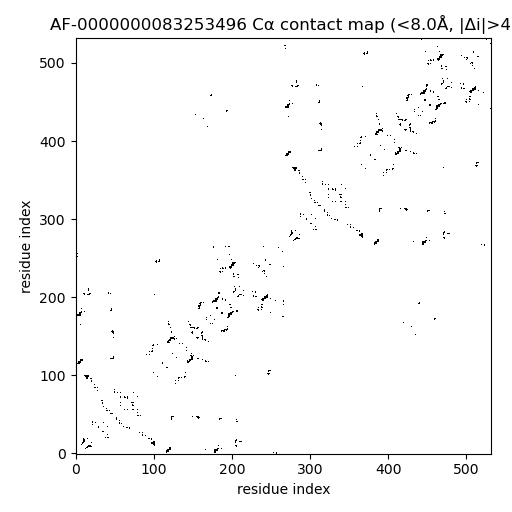2164 C C . PHE B 1 19 ? 1.85 -24.047 -18.703 1 95.62 19 PHE B C 1
ATOM 2166 O O . PHE B 1 19 ? 2.9 -24.188 -19.328 1 95.62 19 PHE B O 1
ATOM 2173 N N . ALA B 1 20 ? 1.093 -23 -18.891 1 93.38 20 ALA B N 1
ATOM 2174 C CA . ALA B 1 20 ? 1.395 -22.016 -19.922 1 93.38 20 ALA B CA 1
ATOM 2175 C C . ALA B 1 20 ? 2.822 -21.484 -19.781 1 93.38 20 ALA B C 1
ATOM 2177 O O . ALA B 1 20 ? 3.613 -21.578 -20.719 1 93.38 20 ALA B O 1
ATOM 2178 N N . PRO B 1 21 ? 3.211 -20.969 -18.578 1 93 21 PRO B N 1
ATOM 2179 C CA . PRO B 1 21 ? 4.578 -20.453 -18.453 1 93 21 PRO B CA 1
ATOM 2180 C C . PRO B 1 21 ? 5.637 -21.547 -18.641 1 93 21 PRO B C 1
ATOM 2182 O O . PRO B 1 21 ? 6.684 -21.297 -19.234 1 93 21 PRO B O 1
ATOM 2185 N N . VAL B 1 22 ? 5.371 -22.734 -18.203 1 93.81 22 VAL B N 1
ATOM 2186 C CA . VAL B 1 22 ? 6.324 -23.828 -18.266 1 93.81 22 VAL B CA 1
ATOM 2187 C C . VAL B 1 22 ? 6.605 -24.172 -19.734 1 93.81 22 VAL B C 1
ATOM 2189 O O . VAL B 1 22 ? 7.766 -24.328 -20.125 1 93.81 22 VAL B O 1
ATOM 2192 N N . ALA B 1 23 ? 5.547 -24.281 -20.469 1 91.19 23 ALA B N 1
ATOM 2193 C CA . ALA B 1 23 ? 5.676 -24.609 -21.891 1 91.19 23 ALA B CA 1
ATOM 2194 C C . ALA B 1 23 ? 6.508 -23.562 -22.625 1 91.19 23 ALA B C 1
ATOM 2196 O O . ALA B 1 23 ? 7.359 -23.891 -23.438 1 91.19 23 ALA B O 1
ATOM 2197 N N . ALA B 1 24 ? 6.277 -22.344 -22.297 1 91.75 24 ALA B N 1
ATOM 2198 C CA . ALA B 1 24 ? 6.988 -21.25 -22.953 1 91.75 24 ALA B CA 1
ATOM 2199 C C . ALA B 1 24 ? 8.469 -21.266 -22.594 1 91.75 24 ALA B C 1
ATOM 2201 O O . ALA B 1 24 ? 9.328 -21.125 -23.469 1 91.75 24 ALA B O 1
ATOM 2202 N N . PHE B 1 25 ? 8.797 -21.469 -21.312 1 94.25 25 PHE B N 1
ATOM 2203 C CA . PHE B 1 25 ? 10.188 -21.516 -20.875 1 94.25 25 PHE B CA 1
ATOM 2204 C C . PHE B 1 25 ? 10.898 -22.719 -21.484 1 94.25 25 PHE B C 1
ATOM 2206 O O . PHE B 1 25 ? 12.047 -22.609 -21.938 1 94.25 25 PHE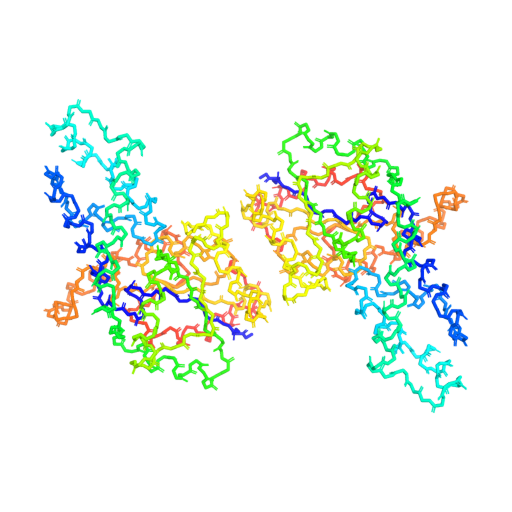 B O 1
ATOM 2213 N N . ARG B 1 26 ? 10.234 -23.859 -21.484 1 92.69 26 ARG B N 1
ATOM 2214 C CA . ARG B 1 26 ? 10.828 -25.078 -22.031 1 92.69 26 ARG B CA 1
ATOM 2215 C C . ARG B 1 26 ? 11.203 -24.891 -23.5 1 92.69 26 ARG B C 1
ATOM 2217 O O . ARG B 1 26 ? 12.328 -25.203 -23.906 1 92.69 26 ARG B O 1
ATOM 2224 N N . LYS B 1 27 ? 10.281 -24.391 -24.219 1 91.25 27 LYS B N 1
ATOM 2225 C CA . LYS B 1 27 ? 10.523 -24.156 -25.641 1 91.25 27 LYS B CA 1
ATOM 2226 C C . LYS B 1 27 ? 11.695 -23.219 -25.844 1 91.25 27 LYS B C 1
ATOM 2228 O O . LYS B 1 27 ? 12.547 -23.453 -26.703 1 91.25 27 LYS B O 1
ATOM 2233 N N . LEU B 1 28 ? 11.758 -22.156 -25.078 1 93.5 28 LEU B N 1
ATOM 2234 C CA . LEU B 1 28 ? 12.805 -21.156 -25.172 1 93.5 28 LEU B CA 1
ATOM 2235 C C . LEU B 1 28 ? 14.18 -21.766 -24.953 1 93.5 28 LEU B C 1
ATOM 2237 O O . LEU B 1 28 ? 15.094 -21.562 -25.75 1 93.5 28 LEU B O 1
ATOM 2241 N N . PHE B 1 29 ? 14.344 -22.531 -23.906 1 94.94 29 PHE B N 1
ATOM 2242 C CA . PHE B 1 29 ? 15.641 -23.109 -23.562 1 94.94 29 PHE B CA 1
ATOM 2243 C C . PHE B 1 29 ? 16.016 -24.219 -24.531 1 94.94 29 PHE B C 1
ATOM 2245 O O . PHE B 1 29 ? 17.188 -24.391 -24.859 1 94.94 29 PHE B O 1
ATOM 2252 N N . GLU B 1 30 ? 15.023 -24.922 -25 1 93.5 30 GLU B N 1
ATOM 2253 C CA . GLU B 1 30 ? 15.258 -25.922 -26.031 1 93.5 30 GLU B CA 1
ATOM 2254 C C . GLU B 1 30 ? 15.828 -25.281 -27.297 1 93.5 30 GLU B C 1
ATOM 2256 O O . GLU B 1 30 ? 16.766 -25.812 -27.891 1 93.5 30 GLU B O 1
ATOM 2261 N N . GLU B 1 31 ? 15.297 -24.188 -27.688 1 93.31 31 GLU B N 1
ATOM 2262 C CA . GLU B 1 31 ? 15.75 -23.484 -28.875 1 93.31 31 GLU B CA 1
ATOM 2263 C C . GLU B 1 31 ? 17.188 -22.984 -28.719 1 93.31 31 GLU B C 1
ATOM 2265 O O . GLU B 1 31 ? 17.922 -22.875 -29.688 1 93.31 31 GLU B O 1
ATOM 2270 N N . ARG B 1 32 ? 17.578 -22.734 -27.5 1 94.44 32 ARG B N 1
ATOM 2271 C CA . ARG B 1 32 ? 18.938 -22.281 -27.219 1 94.44 32 ARG B CA 1
ATOM 2272 C C . ARG B 1 32 ? 19.875 -23.453 -26.984 1 94.44 32 ARG B C 1
ATOM 2274 O O . ARG B 1 32 ? 21.078 -23.25 -26.781 1 94.44 32 ARG B O 1
ATOM 2281 N N . GLY B 1 33 ? 19.266 -24.656 -26.938 1 95.12 33 GLY B N 1
ATOM 2282 C CA . GLY B 1 33 ? 20.078 -25.844 -26.766 1 95.12 33 GLY B CA 1
ATOM 2283 C C . GLY B 1 33 ? 20.5 -26.078 -25.328 1 95.12 33 GLY B C 1
ATOM 2284 O O . GLY B 1 33 ? 21.562 -26.672 -25.078 1 95.12 33 GLY B O 1
ATOM 2285 N N . VAL B 1 34 ? 19.844 -25.531 -24.438 1 96 34 VAL B N 1
ATOM 2286 C CA . VAL B 1 34 ? 20.156 -25.688 -23.031 1 96 34 VAL B CA 1
ATOM 2287 C C . VAL B 1 34 ? 19.109 -26.562 -22.344 1 96 34 VAL B C 1
ATOM 2289 O O . VAL B 1 34 ? 17.906 -26.266 -22.391 1 96 34 VAL B O 1
ATOM 2292 N N . ALA B 1 35 ? 19.5 -27.641 -21.781 1 91.62 35 ALA B N 1
ATOM 2293 C CA . ALA B 1 35 ? 18.578 -28.531 -21.078 1 91.62 35 ALA B CA 1
ATOM 2294 C C . ALA B 1 35 ? 18.109 -27.922 -19.766 1 91.62 35 ALA B C 1
ATOM 2296 O O . ALA B 1 35 ? 18.922 -27.422 -18.984 1 91.62 35 ALA B O 1
ATOM 2297 N N . VAL B 1 36 ? 16.844 -27.906 -19.516 1 95.06 36 VAL B N 1
ATOM 2298 C CA . VAL B 1 36 ? 16.25 -27.438 -18.266 1 95.06 36 VAL B CA 1
ATOM 2299 C C . VAL B 1 36 ? 15.125 -28.359 -17.844 1 95.06 36 VAL B C 1
ATOM 2301 O O . VAL B 1 36 ? 14.359 -28.844 -18.672 1 95.06 36 VAL B O 1
ATOM 2304 N N . SER B 1 37 ? 15.07 -28.688 -16.594 1 94.81 37 SER B N 1
ATOM 2305 C CA . SER B 1 37 ? 13.984 -29.531 -16.094 1 94.81 37 SER B CA 1
ATOM 2306 C C . SER B 1 37 ? 12.758 -28.688 -15.75 1 94.81 37 SER B C 1
ATOM 2308 O O . SER B 1 37 ? 12.867 -27.484 -15.516 1 94.81 37 SER B O 1
ATOM 2310 N N . ASP B 1 38 ? 11.609 -29.359 -15.68 1 94 38 ASP B N 1
ATOM 2311 C CA . ASP B 1 38 ? 10.406 -28.672 -15.227 1 94 38 ASP B CA 1
ATOM 2312 C C . ASP B 1 38 ? 10.57 -28.156 -13.797 1 94 38 ASP B C 1
ATOM 2314 O O . ASP B 1 38 ? 10.07 -27.078 -13.461 1 94 38 ASP B O 1
ATOM 2318 N N . ALA B 1 39 ? 11.242 -28.906 -13.031 1 94.19 39 ALA B N 1
ATOM 2319 C CA . ALA B 1 39 ? 11.477 -28.5 -11.648 1 94.19 39 ALA B CA 1
ATOM 2320 C C . ALA B 1 39 ? 12.258 -27.188 -11.594 1 94.19 39 ALA B C 1
ATOM 2322 O O . ALA B 1 39 ? 11.93 -26.297 -10.797 1 94.19 39 ALA B O 1
ATOM 2323 N N . ASP B 1 40 ? 13.242 -27.031 -12.438 1 94.75 40 ASP B N 1
ATOM 2324 C CA . ASP B 1 40 ? 14.047 -25.828 -12.492 1 94.75 40 ASP B CA 1
ATOM 2325 C C . ASP B 1 40 ? 13.227 -24.641 -12.992 1 94.75 40 ASP B C 1
ATOM 2327 O O . ASP B 1 40 ? 13.43 -23.5 -12.547 1 94.75 40 ASP B O 1
ATOM 2331 N N . ILE B 1 41 ? 12.367 -24.938 -13.883 1 95.31 41 ILE B N 1
ATOM 2332 C CA . ILE B 1 41 ? 11.5 -23.891 -14.438 1 95.31 41 ILE B CA 1
ATOM 2333 C C . ILE B 1 41 ? 10.492 -23.453 -13.383 1 95.31 41 ILE B C 1
ATOM 2335 O O . ILE B 1 41 ? 10.227 -22.25 -13.227 1 95.31 41 ILE B O 1
ATOM 2339 N N . ARG B 1 42 ? 9.969 -24.359 -12.617 1 95.44 42 ARG B N 1
ATOM 2340 C CA . ARG B 1 42 ? 8.828 -24.109 -11.742 1 95.44 42 ARG B CA 1
ATOM 2341 C C . ARG B 1 42 ? 9.273 -23.438 -10.445 1 95.44 42 ARG B C 1
ATOM 2343 O O . ARG B 1 42 ? 8.492 -22.719 -9.82 1 95.44 42 ARG B O 1
ATOM 2350 N N . LYS B 1 43 ? 10.438 -23.609 -10.078 1 93.12 43 LYS B N 1
ATOM 2351 C CA . LYS B 1 43 ? 10.93 -23.156 -8.773 1 93.12 43 LYS B CA 1
ATOM 2352 C C . LYS B 1 43 ? 10.68 -21.656 -8.578 1 93.12 43 LYS B C 1
ATOM 2354 O O . LYS B 1 43 ? 10.141 -21.25 -7.551 1 93.12 43 LYS B O 1
ATOM 2359 N N . PRO B 1 44 ? 10.961 -20.875 -9.516 1 93.62 44 PRO B N 1
ATOM 2360 C CA . PRO 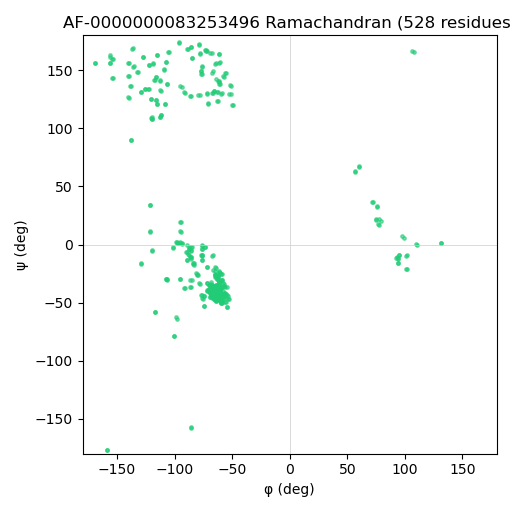B 1 44 ? 10.781 -19.438 -9.305 1 93.62 44 PRO B CA 1
ATOM 2361 C C . PRO B 1 44 ? 9.422 -18.938 -9.789 1 93.62 44 PRO B C 1
ATOM 2363 O O . PRO B 1 44 ? 9.25 -17.734 -10.023 1 93.62 44 PRO B O 1
ATOM 2366 N N . MET B 1 45 ? 8.445 -19.828 -9.961 1 94.19 45 MET B N 1
ATOM 2367 C CA . MET B 1 45 ? 7.129 -19.453 -10.477 1 94.19 45 MET B CA 1
ATOM 2368 C C . MET B 1 45 ? 6.484 -18.391 -9.609 1 94.19 45 MET B C 1
ATOM 2370 O O . MET B 1 45 ? 6.598 -18.422 -8.383 1 94.19 45 MET B O 1
ATOM 2374 N N . GLY B 1 46 ? 5.746 -17.5 -10.281 1 92.12 46 GLY B N 1
ATOM 2375 C CA . GLY B 1 46 ? 5.039 -16.422 -9.609 1 92.12 46 GLY B CA 1
ATOM 2376 C C . GLY B 1 46 ? 5.75 -15.078 -9.711 1 92.12 46 GLY B C 1
ATOM 2377 O O . GLY B 1 46 ? 5.145 -14.031 -9.484 1 92.12 46 GLY B O 1
ATOM 2378 N N . ARG B 1 47 ? 7.023 -15.047 -9.977 1 92.5 47 ARG B N 1
ATOM 2379 C CA . ARG B 1 47 ? 7.809 -13.82 -10.141 1 92.5 47 ARG B CA 1
ATOM 2380 C C . ARG B 1 47 ? 7.582 -13.203 -11.516 1 92.5 47 ARG B C 1
ATOM 2382 O O . ARG B 1 47 ? 7.09 -13.867 -12.43 1 92.5 47 ARG B O 1
ATOM 2389 N N . MET B 1 48 ? 8.008 -11.969 -11.547 1 89.62 48 MET B N 1
ATOM 2390 C CA . MET B 1 48 ? 8.016 -11.359 -12.883 1 89.62 48 MET B CA 1
ATOM 2391 C C . MET B 1 48 ? 8.836 -12.195 -13.852 1 89.62 48 MET B C 1
ATOM 2393 O O . MET B 1 48 ? 9.859 -12.766 -13.477 1 89.62 48 MET B O 1
ATOM 2397 N N . LYS B 1 49 ? 8.453 -12.195 -15.078 1 90.06 49 LYS B N 1
ATOM 2398 C CA . LYS B 1 49 ? 8.977 -13.164 -16.031 1 90.06 49 LYS B CA 1
ATOM 2399 C C . LYS B 1 49 ? 10.477 -12.969 -16.25 1 90.06 49 LYS B C 1
ATOM 2401 O O . LYS B 1 49 ? 11.227 -13.945 -16.328 1 90.06 49 LYS B O 1
ATOM 2406 N N . ILE B 1 50 ? 10.953 -11.75 -16.281 1 91.88 50 ILE B N 1
ATOM 2407 C CA . ILE B 1 50 ? 12.391 -11.555 -16.484 1 91.88 50 ILE B CA 1
ATOM 2408 C C . ILE B 1 50 ? 13.148 -12.023 -15.242 1 91.88 50 ILE B C 1
ATOM 2410 O O . ILE B 1 50 ? 14.258 -12.555 -15.352 1 91.88 50 ILE B O 1
ATOM 2414 N N . ASP B 1 51 ? 12.562 -11.836 -14.078 1 93.44 51 ASP B N 1
ATOM 2415 C CA . ASP B 1 51 ? 13.18 -12.32 -12.844 1 93.44 51 ASP B CA 1
ATOM 2416 C C . ASP B 1 51 ? 13.133 -13.844 -12.773 1 93.44 51 ASP B C 1
ATOM 2418 O O . ASP B 1 51 ? 14.078 -14.477 -12.305 1 93.44 51 ASP B O 1
ATOM 2422 N N . HIS B 1 52 ? 12.055 -14.375 -13.219 1 93.88 52 HIS B N 1
ATOM 2423 C CA . HIS B 1 52 ? 11.906 -15.82 -13.336 1 93.88 52 HIS B CA 1
ATOM 2424 C C . HIS B 1 52 ? 13.008 -16.422 -14.203 1 93.88 52 HIS B C 1
ATOM 2426 O O . HIS B 1 52 ? 13.641 -17.406 -13.82 1 93.88 52 HIS B O 1
ATOM 2432 N N . LEU B 1 53 ? 13.281 -15.773 -15.312 1 94.38 53 LEU B N 1
ATOM 2433 C CA . LEU B 1 53 ? 14.328 -16.203 -16.234 1 94.38 53 LEU B CA 1
ATOM 2434 C C . LEU B 1 53 ? 15.703 -16.125 -15.578 1 94.38 53 LEU B C 1
ATOM 2436 O O . LEU B 1 53 ? 16.5 -17.062 -15.672 1 94.38 53 LEU B O 1
ATOM 2440 N N . ARG B 1 54 ? 15.945 -15.016 -14.883 1 94.94 54 ARG B N 1
ATOM 2441 C CA . ARG B 1 54 ? 17.203 -14.852 -14.148 1 94.94 54 ARG B CA 1
ATOM 2442 C C . ARG B 1 54 ? 17.406 -15.977 -13.133 1 94.94 54 ARG B C 1
ATOM 2444 O O . ARG B 1 54 ? 18.5 -16.531 -13.031 1 94.94 54 ARG B O 1
ATOM 2451 N N . ASP B 1 55 ? 16.328 -16.312 -12.508 1 95.75 55 ASP B N 1
ATOM 2452 C CA . ASP B 1 55 ? 16.391 -17.328 -11.461 1 95.75 55 ASP B CA 1
ATOM 2453 C C . ASP B 1 55 ? 16.625 -18.719 -12.055 1 95.75 55 ASP B C 1
ATOM 2455 O O . ASP B 1 55 ? 17.375 -19.516 -11.492 1 95.75 55 ASP B O 1
ATOM 2459 N N . ILE B 1 56 ? 15.969 -19.016 -13.195 1 95.94 56 ILE B N 1
ATOM 2460 C CA . ILE B 1 56 ? 16.203 -20.281 -13.867 1 95.94 56 ILE B CA 1
ATOM 2461 C C . ILE B 1 56 ? 17.672 -20.406 -14.242 1 95.94 56 ILE B C 1
ATOM 2463 O O . ILE B 1 56 ? 18.312 -21.422 -13.945 1 95.94 56 ILE B O 1
ATOM 2467 N N . CYS B 1 57 ? 18.25 -19.344 -14.828 1 95.88 57 CYS B N 1
ATOM 2468 C CA . CYS B 1 57 ? 19.625 -19.344 -15.305 1 95.88 57 CYS B CA 1
ATOM 2469 C C . CYS B 1 57 ? 20.609 -19.5 -14.148 1 95.88 57 CYS B C 1
ATOM 2471 O O . CYS B 1 57 ? 21.719 -19.984 -14.336 1 95.88 57 CYS B O 1
ATOM 2473 N N . ALA B 1 58 ? 20.172 -19.078 -13.023 1 95.38 58 ALA B N 1
ATOM 2474 C CA . ALA B 1 58 ? 21.047 -19.094 -11.859 1 95.38 58 ALA B CA 1
ATOM 2475 C C . ALA B 1 58 ? 21.062 -20.469 -11.195 1 95.38 58 ALA B C 1
ATOM 2477 O O . ALA B 1 58 ? 21.922 -20.75 -10.352 1 95.38 58 ALA B O 1
ATOM 2478 N N . GLN B 1 59 ? 20.078 -21.328 -11.523 1 95.31 59 GLN B N 1
ATOM 2479 C CA . GLN B 1 59 ? 20.062 -22.672 -10.953 1 95.31 59 GLN B CA 1
ATOM 2480 C C . GLN B 1 59 ? 21.328 -23.453 -11.344 1 95.31 59 GLN B C 1
ATOM 2482 O O . GLN B 1 59 ? 21.766 -23.375 -12.492 1 95.31 59 GLN B O 1
ATOM 2487 N N . PRO B 1 60 ? 21.906 -24.172 -10.43 1 95.88 60 PRO B N 1
ATOM 2488 C CA . PRO B 1 60 ? 23.188 -24.828 -10.664 1 95.88 60 PRO B CA 1
ATOM 2489 C C . PRO B 1 60 ? 23.172 -25.703 -11.922 1 95.88 60 PRO B C 1
ATOM 2491 O O . PRO B 1 60 ? 24.094 -25.594 -12.75 1 95.88 60 PRO B O 1
ATOM 2494 N N . ALA B 1 61 ? 22.156 -26.516 -12.102 1 95.69 61 ALA B N 1
ATOM 2495 C CA . ALA B 1 61 ? 22.094 -27.406 -13.25 1 95.69 61 ALA B CA 1
ATOM 2496 C C . ALA B 1 61 ? 21.984 -26.625 -14.555 1 95.69 61 ALA B C 1
ATOM 2498 O O . ALA B 1 61 ? 22.609 -27 -15.555 1 95.69 61 ALA B O 1
ATOM 2499 N N . VAL B 1 62 ? 21.266 -25.547 -14.562 1 96.25 62 VAL B N 1
ATOM 2500 C CA . VAL B 1 62 ? 21.078 -24.734 -15.766 1 96.25 62 VAL B CA 1
ATOM 2501 C C . VAL B 1 62 ? 22.344 -23.953 -16.062 1 96.25 62 VAL B C 1
ATOM 2503 O O . VAL B 1 62 ? 22.75 -23.828 -17.234 1 96.25 62 VAL B O 1
ATOM 2506 N N . ARG B 1 63 ? 22.906 -23.375 -15.016 1 96.19 63 ARG B N 1
ATOM 2507 C CA . ARG B 1 63 ? 24.172 -22.656 -15.164 1 96.19 63 ARG B CA 1
ATOM 2508 C C . ARG B 1 63 ? 25.234 -23.547 -15.805 1 96.19 63 ARG B C 1
ATOM 2510 O O . ARG B 1 63 ? 25.953 -23.125 -16.703 1 96.19 63 ARG B O 1
ATOM 2517 N N . GLU B 1 64 ? 25.312 -24.797 -15.359 1 96.56 64 GLU B N 1
ATOM 2518 C CA . GLU B 1 64 ? 26.266 -25.75 -15.906 1 96.56 64 GLU B CA 1
ATOM 2519 C C . GLU B 1 64 ? 25.953 -26.062 -17.359 1 96.56 64 GLU B C 1
ATOM 2521 O O . GLU B 1 64 ? 26.859 -26.094 -18.203 1 96.56 64 GLU B O 1
ATOM 2526 N N . ALA B 1 65 ? 24.703 -26.328 -17.641 1 96.19 65 ALA B N 1
ATOM 2527 C CA . ALA B 1 65 ? 24.281 -26.625 -19 1 96.19 65 ALA B CA 1
ATOM 2528 C C . ALA B 1 65 ? 24.578 -25.453 -19.938 1 96.19 65 ALA B C 1
ATOM 2530 O O . ALA B 1 65 ? 25.047 -25.656 -21.062 1 96.19 65 ALA B O 1
ATOM 2531 N N . TRP B 1 66 ? 24.328 -24.25 -19.5 1 96.38 66 TRP B N 1
ATOM 2532 C CA . TRP B 1 66 ? 24.562 -23.047 -20.281 1 96.38 66 TRP B CA 1
ATOM 2533 C C . TRP B 1 66 ? 26.062 -22.859 -20.562 1 96.38 66 TRP B C 1
ATOM 2535 O O . TRP B 1 66 ? 26.453 -22.578 -21.688 1 96.38 66 TRP B O 1
ATOM 2545 N N . THR B 1 67 ? 26.828 -23.031 -19.531 1 96.44 67 THR B N 1
ATOM 2546 C CA . THR B 1 67 ? 28.281 -22.922 -19.656 1 96.44 67 THR B CA 1
ATOM 2547 C C . THR B 1 67 ? 28.828 -23.953 -20.641 1 96.44 67 THR B C 1
ATOM 2549 O O . THR B 1 67 ? 29.719 -23.641 -21.438 1 96.44 67 THR B O 1
ATOM 2552 N N . GLY B 1 68 ? 28.344 -25.141 -20.469 1 96.25 68 GLY B N 1
ATOM 2553 C CA . GLY B 1 68 ? 28.75 -26.188 -21.391 1 96.25 68 GLY B CA 1
ATOM 2554 C C . GLY B 1 68 ? 28.469 -25.844 -22.844 1 96.25 68 GLY B C 1
ATOM 2555 O O . GLY B 1 68 ? 29.25 -26.188 -23.734 1 96.25 68 GLY B O 1
ATOM 2556 N N . ARG B 1 69 ? 27.375 -25.172 -23.078 1 96.31 69 ARG B N 1
ATOM 2557 C CA . ARG B 1 69 ? 26.938 -24.875 -24.438 1 96.31 69 ARG B CA 1
ATOM 2558 C C . ARG B 1 69 ? 27.594 -23.594 -24.938 1 96.31 69 ARG B C 1
ATOM 2560 O O . ARG B 1 69 ? 27.969 -23.484 -26.125 1 96.31 69 ARG B O 1
ATOM 2567 N N . TYR B 1 70 ? 27.781 -22.609 -24.047 1 96.38 70 TYR B N 1
ATOM 2568 C CA . TYR B 1 70 ? 28.141 -21.281 -24.531 1 96.38 70 TYR B CA 1
ATOM 2569 C C . TYR B 1 70 ? 29.484 -20.844 -23.969 1 96.38 70 TYR B C 1
ATOM 2571 O O . TYR B 1 70 ? 29.984 -19.766 -24.281 1 96.38 70 TYR B O 1
ATOM 2579 N N . GLY B 1 71 ? 30.016 -21.625 -23.094 1 96.5 71 GLY B N 1
ATOM 2580 C CA . GLY B 1 71 ? 31.375 -21.391 -22.625 1 96.5 71 GLY B CA 1
ATOM 2581 C C . GLY B 1 71 ? 31.438 -20.562 -21.359 1 96.5 71 GLY B C 1
ATOM 2582 O O . GLY B 1 71 ? 32.5 -20.438 -20.75 1 96.5 71 GLY B O 1
ATOM 2583 N N . ALA B 1 72 ? 30.359 -19.984 -20.984 1 96.44 72 ALA B N 1
ATOM 2584 C CA . ALA B 1 72 ? 30.234 -19.188 -19.766 1 96.44 72 ALA B CA 1
ATOM 2585 C C . ALA B 1 72 ? 28.797 -19.156 -19.266 1 96.44 72 ALA B C 1
ATOM 2587 O O . ALA B 1 72 ? 27.859 -19.453 -20.016 1 96.44 72 ALA B O 1
ATOM 2588 N N . PRO B 1 73 ? 28.641 -18.844 -17.984 1 96.06 73 PRO B N 1
ATOM 2589 C CA . PRO B 1 73 ? 27.266 -18.703 -17.5 1 96.06 73 PRO B CA 1
ATOM 2590 C C . PRO B 1 73 ? 26.5 -17.594 -18.219 1 96.06 73 PRO B C 1
ATOM 2592 O O . PRO B 1 73 ? 27.109 -16.672 -18.766 1 96.06 73 PRO B O 1
ATOM 2595 N N . ALA B 1 74 ? 25.203 -17.75 -18.188 1 96.69 74 ALA B N 1
ATOM 2596 C CA . ALA B 1 74 ? 24.375 -16.734 -18.828 1 96.69 74 ALA B CA 1
ATOM 2597 C C . ALA B 1 74 ? 24.609 -15.359 -18.234 1 96.69 74 ALA B C 1
ATOM 2599 O O . ALA B 1 74 ? 24.578 -15.195 -17 1 96.69 74 ALA B O 1
ATOM 2600 N N . SER B 1 75 ? 24.844 -14.359 -19.047 1 96.31 75 SER B N 1
ATOM 2601 C CA . SER B 1 75 ? 24.984 -12.969 -18.625 1 96.31 75 SER B CA 1
ATOM 2602 C C . SER B 1 75 ? 23.641 -12.25 -18.609 1 96.31 75 SER B C 1
ATOM 2604 O O . SER B 1 75 ? 22.641 -12.797 -19.047 1 96.31 75 SER B O 1
ATOM 2606 N N . GLU B 1 76 ? 23.625 -11.031 -18 1 96.69 76 GLU B N 1
ATOM 2607 C CA . GLU B 1 76 ? 22.406 -10.219 -18.062 1 96.69 76 GLU B CA 1
ATOM 2608 C C . GLU B 1 76 ? 21.984 -9.945 -19.5 1 96.69 76 GLU B C 1
ATOM 2610 O O . GLU B 1 76 ? 20.797 -9.883 -19.797 1 96.69 76 GLU B O 1
ATOM 2615 N N . ALA B 1 77 ? 22.953 -9.805 -20.344 1 96.56 77 ALA B N 1
ATOM 2616 C CA . ALA B 1 77 ? 22.656 -9.617 -21.766 1 96.56 77 ALA B CA 1
ATOM 2617 C C . ALA B 1 77 ? 21.953 -10.836 -22.328 1 96.56 77 ALA B C 1
ATOM 2619 O O . ALA B 1 77 ? 21 -10.711 -23.125 1 96.56 77 ALA B O 1
ATOM 2620 N N . ASP B 1 78 ? 22.406 -12.008 -21.938 1 96.06 78 ASP B N 1
ATOM 2621 C CA . ASP B 1 78 ? 21.75 -13.25 -22.375 1 96.06 78 ASP B CA 1
ATOM 2622 C C . ASP B 1 78 ? 20.312 -13.32 -21.859 1 96.06 78 ASP B C 1
ATOM 2624 O O . ASP B 1 78 ? 19.406 -13.672 -22.609 1 96.06 78 ASP B O 1
ATOM 2628 N N . VAL B 1 79 ? 20.141 -12.953 -20.625 1 96.25 79 VAL B N 1
ATOM 2629 C CA . VAL B 1 79 ? 18.812 -12.977 -20.016 1 96.25 79 VAL B CA 1
ATOM 2630 C C . VAL B 1 79 ? 17.875 -12.031 -20.766 1 96.25 79 VAL B C 1
ATOM 2632 O O . VAL B 1 79 ? 16.734 -12.391 -21.062 1 96.25 79 VAL B O 1
ATOM 2635 N N . GLN B 1 80 ? 18.375 -10.883 -21.094 1 96 80 GLN B N 1
ATOM 2636 C CA . GLN B 1 80 ? 17.578 -9.906 -21.844 1 96 80 GLN B CA 1
ATOM 2637 C C . GLN B 1 80 ? 17.203 -10.445 -23.219 1 96 80 GLN B C 1
ATOM 2639 O O . GLN B 1 80 ? 16.078 -10.242 -23.688 1 96 80 GLN B O 1
ATOM 2644 N N . GLU B 1 81 ? 18.109 -11.102 -23.812 1 94.94 81 GLU B N 1
ATOM 2645 C CA . GLU B 1 81 ? 17.844 -11.711 -25.125 1 94.94 81 GLU B CA 1
ATOM 2646 C C . GLU B 1 81 ? 16.812 -12.828 -25.016 1 94.94 81 GLU B C 1
ATOM 2648 O O . GLU B 1 81 ? 15.914 -12.938 -25.844 1 94.94 81 GLU B O 1
ATOM 2653 N N . LEU B 1 82 ? 17.031 -13.617 -24.031 1 95.06 82 LEU B N 1
ATOM 2654 C CA . LEU B 1 82 ? 16.062 -14.68 -23.781 1 95.06 82 LEU B CA 1
ATOM 2655 C C . LEU B 1 82 ? 14.672 -14.102 -23.547 1 95.06 82 LEU B C 1
ATOM 2657 O O . LEU B 1 82 ? 13.68 -14.602 -24.094 1 95.06 82 LEU B O 1
ATOM 2661 N N . TYR B 1 83 ? 14.625 -13.062 -22.781 1 94.81 83 TYR B N 1
ATOM 2662 C CA . TYR B 1 83 ? 13.344 -12.453 -22.453 1 94.81 83 TYR B CA 1
ATOM 2663 C C . TYR B 1 83 ? 12.672 -11.891 -23.703 1 94.81 83 TYR B C 1
ATOM 2665 O O . TYR B 1 83 ? 11.461 -12.008 -23.859 1 94.81 83 TYR B O 1
ATOM 2673 N N . ALA B 1 84 ? 13.398 -11.273 -24.547 1 94 84 ALA B N 1
ATOM 2674 C CA . ALA B 1 84 ? 12.875 -10.711 -25.781 1 94 84 ALA B CA 1
ATOM 2675 C C . ALA B 1 84 ? 12.227 -11.789 -26.656 1 94 84 ALA B C 1
ATOM 2677 O O . ALA B 1 84 ? 11.258 -11.523 -27.359 1 94 84 ALA B O 1
ATOM 2678 N N . ALA B 1 85 ? 12.734 -12.969 -26.547 1 92.56 85 ALA B N 1
ATOM 2679 C CA . ALA B 1 85 ? 12.188 -14.094 -27.312 1 92.56 85 ALA B CA 1
ATOM 2680 C C . ALA B 1 85 ? 11.031 -14.742 -26.562 1 92.56 85 ALA B C 1
ATOM 2682 O O . ALA B 1 85 ? 10.109 -15.281 -27.188 1 92.56 85 ALA B O 1
ATOM 2683 N N . PHE B 1 86 ? 11.133 -14.656 -25.344 1 91.88 86 PHE B N 1
ATOM 2684 C CA . PHE B 1 86 ? 10.148 -15.297 -24.469 1 91.88 86 PHE B CA 1
ATOM 2685 C C . PHE B 1 86 ? 8.781 -14.641 -24.625 1 91.88 86 PHE B C 1
ATOM 2687 O O . PHE B 1 86 ? 7.766 -15.328 -24.734 1 91.88 86 PHE B O 1
ATOM 2694 N N . GLU B 1 87 ? 8.719 -13.352 -24.609 1 90.44 87 GLU B N 1
ATOM 2695 C CA . GLU B 1 87 ? 7.469 -12.602 -24.547 1 90.44 87 GLU B CA 1
ATOM 2696 C C . GLU B 1 87 ? 6.559 -12.953 -25.719 1 90.44 87 GLU B C 1
ATOM 2698 O O . GLU B 1 87 ? 5.398 -13.312 -25.531 1 90.44 87 GLU B O 1
ATOM 2703 N N . PRO B 1 88 ? 7.121 -12.984 -26.938 1 90.38 88 PRO B N 1
ATOM 2704 C CA . PRO B 1 88 ? 6.262 -13.352 -28.062 1 90.38 88 PRO B CA 1
ATOM 2705 C C . PRO B 1 88 ? 5.801 -14.805 -28 1 90.38 88 PRO B C 1
ATOM 2707 O O . PRO B 1 88 ? 4.684 -15.117 -28.422 1 90.38 88 PRO B O 1
ATOM 2710 N N . ALA B 1 89 ? 6.617 -15.664 -27.516 1 89.62 89 ALA B N 1
ATOM 2711 C CA . ALA B 1 89 ? 6.254 -17.078 -27.406 1 89.62 89 ALA B CA 1
ATOM 2712 C C . ALA B 1 89 ? 5.094 -17.266 -26.438 1 89.62 89 ALA B C 1
ATOM 2714 O O . ALA B 1 89 ? 4.137 -17.984 -26.734 1 89.62 89 ALA B O 1
ATOM 2715 N N . LEU B 1 90 ? 5.195 -16.656 -25.328 1 91.06 90 LEU B N 1
ATOM 2716 C CA . LEU B 1 90 ? 4.129 -16.781 -24.344 1 91.06 90 LEU B CA 1
ATOM 2717 C C . LEU B 1 90 ? 2.855 -16.094 -24.828 1 91.06 90 LEU B C 1
ATOM 2719 O O . LEU B 1 90 ? 1.754 -16.625 -24.641 1 91.06 90 LEU B O 1
ATOM 2723 N N . LEU B 1 91 ? 2.959 -14.984 -25.453 1 92.88 91 LEU B N 1
ATOM 2724 C CA . LEU B 1 91 ? 1.81 -14.25 -25.969 1 92.88 91 LEU B CA 1
ATOM 2725 C C . LEU B 1 91 ? 1.033 -15.102 -26.969 1 92.88 91 LEU B C 1
ATOM 2727 O O . LEU B 1 91 ? -0.196 -15.023 -27.047 1 92.88 91 LEU B O 1
ATOM 2731 N N . SER B 1 92 ? 1.744 -15.938 -27.625 1 91.5 92 SER B N 1
ATOM 2732 C CA . SER B 1 92 ? 1.124 -16.719 -28.688 1 91.5 92 SER B CA 1
ATOM 2733 C C . SER B 1 92 ? 0.271 -17.844 -28.125 1 91.5 92 SER B C 1
ATOM 2735 O O . SER B 1 92 ? -0.595 -18.391 -28.812 1 91.5 92 SER B O 1
ATOM 2737 N N . ILE B 1 93 ? 0.414 -18.141 -26.812 1 92.62 93 ILE B N 1
ATOM 2738 C CA . ILE B 1 93 ? -0.275 -19.344 -26.344 1 92.62 93 ILE B CA 1
ATOM 2739 C C . ILE B 1 93 ? -1.104 -19 -25.109 1 92.62 93 ILE B C 1
ATOM 2741 O O . ILE B 1 93 ? -1.945 -19.797 -24.672 1 92.62 93 ILE B O 1
ATOM 2745 N N . VAL B 1 94 ? -0.86 -17.953 -24.5 1 94.75 94 VAL B N 1
ATOM 2746 C CA . VAL B 1 94 ? -1.373 -17.656 -23.156 1 94.75 94 VAL B CA 1
ATOM 2747 C C . VAL B 1 94 ? -2.898 -17.734 -23.172 1 94.75 94 VAL B C 1
ATOM 2749 O O . VAL B 1 94 ? -3.502 -18.203 -22.188 1 94.75 94 VAL B O 1
ATOM 2752 N N . ARG B 1 95 ? -3.547 -17.344 -24.234 1 94.25 95 ARG B N 1
ATOM 2753 C CA . ARG B 1 95 ? -5.004 -17.344 -24.344 1 94.25 95 ARG B CA 1
ATOM 2754 C C . ARG B 1 95 ? -5.566 -18.75 -24.234 1 94.25 95 ARG B C 1
ATOM 2756 O O . ARG B 1 95 ? -6.699 -18.938 -23.781 1 94.25 95 ARG B O 1
ATOM 2763 N N . ASP B 1 96 ? -4.762 -19.734 -24.609 1 94.94 96 ASP B N 1
ATOM 2764 C CA . ASP B 1 96 ? -5.199 -21.125 -24.625 1 94.94 96 ASP B CA 1
ATOM 2765 C C . ASP B 1 96 ? -5.238 -21.703 -23.219 1 94.94 96 ASP B C 1
ATOM 2767 O O . ASP B 1 96 ? -5.719 -22.828 -23.016 1 94.94 96 ASP B O 1
ATOM 2771 N N . PHE B 1 97 ? -4.875 -20.922 -22.297 1 96.62 97 PHE B N 1
ATOM 2772 C CA . PHE B 1 97 ? -4.77 -21.422 -20.938 1 96.62 97 PHE B CA 1
ATOM 2773 C C . PHE B 1 97 ? -5.676 -20.625 -20 1 96.62 97 PHE B C 1
ATOM 2775 O O . PHE B 1 97 ? -5.34 -20.438 -18.828 1 96.62 97 PHE B O 1
ATOM 2782 N N . ALA B 1 98 ? -6.781 -20.203 -20.516 1 97.81 98 ALA B N 1
ATOM 2783 C CA . ALA B 1 98 ? -7.719 -19.375 -19.766 1 97.81 98 ALA B CA 1
ATOM 2784 C C . ALA B 1 98 ? -8.789 -20.219 -19.078 1 97.81 98 ALA B C 1
ATOM 2786 O O . ALA B 1 98 ? -9.703 -19.688 -18.453 1 97.81 98 ALA B O 1
ATOM 2787 N N . GLU B 1 99 ? -8.727 -21.562 -19.234 1 98 99 GLU B N 1
ATOM 2788 C CA . GLU B 1 99 ? -9.734 -22.438 -18.641 1 98 99 GLU B CA 1
ATOM 2789 C C . GLU B 1 99 ? -9.727 -22.344 -17.125 1 98 99 GLU B C 1
ATOM 2791 O O . GLU B 1 99 ? -8.688 -22.531 -16.484 1 98 99 GLU B O 1
ATOM 2796 N N . PRO B 1 100 ? -10.883 -22 -16.516 1 98.69 100 PRO B N 1
ATOM 2797 C CA . PRO B 1 100 ? -10.938 -21.922 -15.062 1 98.69 100 PRO B CA 1
ATOM 2798 C C . PRO B 1 100 ? -10.648 -23.266 -14.391 1 98.69 100 PRO B C 1
ATOM 2800 O O . PRO B 1 100 ? -11.078 -24.312 -14.883 1 98.69 100 PRO B O 1
ATOM 2803 N N . VAL B 1 101 ? -9.922 -23.156 -13.32 1 98.5 101 VAL B N 1
ATOM 2804 C CA . VAL B 1 101 ? -9.68 -24.344 -12.508 1 98.5 101 VAL B CA 1
ATOM 2805 C C . VAL B 1 101 ? -10.984 -24.797 -11.852 1 98.5 101 VAL B C 1
ATOM 2807 O O . VAL B 1 101 ? -11.852 -23.969 -11.547 1 98.5 101 VAL B O 1
ATOM 2810 N N . PRO B 1 102 ? -11.117 -26.141 -11.664 1 98.31 102 PRO B N 1
ATOM 2811 C CA . PRO B 1 102 ? -12.336 -26.625 -11 1 98.31 102 PRO B CA 1
ATOM 2812 C C . PRO B 1 102 ? -12.617 -25.906 -9.688 1 98.31 102 PRO B C 1
ATOM 2814 O O . PRO B 1 102 ? -11.719 -25.766 -8.852 1 98.31 102 PRO B O 1
ATOM 2817 N N . GLY B 1 103 ? -13.898 -25.391 -9.516 1 98.56 103 GLY B N 1
ATOM 2818 C CA . GLY B 1 103 ? -14.312 -24.734 -8.289 1 98.56 103 GLY B CA 1
ATOM 2819 C C . GLY B 1 103 ? -14.148 -23.219 -8.344 1 98.56 103 GLY B C 1
ATOM 2820 O O . GLY B 1 103 ? -14.719 -22.5 -7.523 1 98.56 103 GLY B O 1
ATOM 2821 N N . ALA B 1 104 ? -13.391 -22.719 -9.305 1 98.81 104 ALA B N 1
ATOM 2822 C CA . ALA B 1 104 ? -13.062 -21.297 -9.383 1 98.81 104 ALA B CA 1
ATOM 2823 C C . ALA B 1 104 ? -14.312 -20.453 -9.617 1 98.81 104 ALA B C 1
ATOM 2825 O O . ALA B 1 104 ? -14.555 -19.469 -8.906 1 98.81 104 ALA B O 1
ATOM 2826 N N . LEU B 1 105 ? -15.109 -20.875 -10.578 1 98.81 105 LEU B N 1
ATOM 2827 C CA . LEU B 1 105 ? -16.281 -20.062 -10.945 1 98.81 105 LEU B CA 1
ATOM 2828 C C . LEU B 1 105 ? -17.312 -20.078 -9.828 1 98.81 105 LEU B C 1
ATOM 2830 O O . LEU B 1 105 ? -17.938 -19.062 -9.539 1 98.81 105 LEU B O 1
ATOM 2834 N N . ALA B 1 106 ? -17.531 -21.266 -9.211 1 98.81 106 ALA B N 1
ATOM 2835 C CA . ALA B 1 106 ? -18.453 -21.328 -8.07 1 98.81 106 ALA B CA 1
ATOM 2836 C C . ALA B 1 106 ? -17.984 -20.438 -6.934 1 98.81 106 ALA B C 1
ATOM 2838 O O . ALA B 1 106 ? -18.812 -19.781 -6.277 1 98.81 106 ALA B O 1
ATOM 2839 N N . LEU B 1 107 ? -16.703 -20.406 -6.719 1 98.81 107 LEU B N 1
ATOM 2840 C CA . LEU B 1 107 ? -16.141 -19.516 -5.703 1 98.81 107 LEU B CA 1
ATOM 2841 C C . LEU B 1 107 ? -16.438 -18.062 -6.039 1 98.81 107 LEU B C 1
ATOM 2843 O O . LEU B 1 107 ? -16.875 -17.297 -5.18 1 98.81 107 LEU B O 1
ATOM 2847 N N . VAL B 1 108 ? -16.219 -17.656 -7.266 1 98.81 108 VAL B N 1
ATOM 2848 C CA . VAL B 1 108 ? -16.438 -16.281 -7.711 1 98.81 108 VAL B CA 1
ATOM 2849 C C . VAL B 1 108 ? -17.891 -15.891 -7.445 1 98.81 108 VAL B C 1
ATOM 2851 O O . VAL B 1 108 ? -18.156 -14.797 -6.934 1 98.81 108 VAL B O 1
ATOM 2854 N N . ASP B 1 109 ? -18.781 -16.781 -7.734 1 98.69 109 ASP B N 1
ATOM 2855 C CA . ASP B 1 109 ? -20.203 -16.531 -7.512 1 98.69 109 ASP B CA 1
ATOM 2856 C C . ASP B 1 109 ? -20.484 -16.281 -6.035 1 98.69 109 ASP B C 1
ATOM 2858 O O . ASP B 1 109 ? -21.219 -15.352 -5.684 1 98.69 109 ASP B O 1
ATOM 2862 N N . ARG B 1 110 ? -19.922 -17.125 -5.211 1 98.75 110 ARG B N 1
ATOM 2863 C CA . ARG B 1 110 ? -20.156 -16.984 -3.775 1 98.75 110 ARG B CA 1
ATOM 2864 C C . ARG B 1 110 ? -19.547 -15.68 -3.25 1 98.75 110 ARG B C 1
ATOM 2866 O O . ARG B 1 110 ? -20.156 -15 -2.418 1 98.75 110 ARG B O 1
ATOM 2873 N N . LEU B 1 111 ? -18.391 -15.305 -3.748 1 98.69 111 LEU B N 1
ATOM 2874 C CA . LEU B 1 111 ? -17.75 -14.062 -3.332 1 98.69 111 LEU B CA 1
ATOM 2875 C C . LEU B 1 111 ? -18.578 -12.852 -3.738 1 98.69 111 LEU B C 1
ATOM 2877 O O . LEU B 1 111 ? -18.797 -11.945 -2.934 1 98.69 111 LEU B O 1
ATOM 2881 N N . ARG B 1 112 ? -19.062 -12.883 -4.93 1 98.06 112 ARG B N 1
ATOM 2882 C CA . ARG B 1 112 ? -19.891 -11.781 -5.43 1 98.06 112 ARG B CA 1
ATOM 2883 C C . ARG B 1 112 ? -21.188 -11.656 -4.637 1 98.06 112 ARG B C 1
ATOM 2885 O O . ARG B 1 112 ? -21.594 -10.555 -4.289 1 98.06 112 ARG B O 1
ATOM 2892 N N . ALA B 1 113 ? -21.766 -12.75 -4.363 1 98.25 113 ALA B N 1
ATOM 2893 C CA . ALA B 1 113 ? -23 -12.766 -3.59 1 98.25 113 ALA B CA 1
ATOM 2894 C C . ALA B 1 113 ? -22.781 -12.172 -2.199 1 98.25 113 ALA B C 1
ATOM 2896 O O . ALA B 1 113 ? -23.688 -11.547 -1.636 1 98.25 113 ALA B O 1
ATOM 2897 N N . ALA B 1 114 ? -21.594 -12.359 -1.712 1 97.94 114 ALA B N 1
ATOM 2898 C CA . ALA B 1 114 ? -21.281 -11.875 -0.373 1 97.94 114 ALA B CA 1
ATOM 2899 C C . ALA B 1 114 ? -20.766 -10.438 -0.416 1 97.94 114 ALA B C 1
ATOM 2901 O O . ALA B 1 114 ? -20.422 -9.859 0.619 1 97.94 114 ALA B O 1
ATOM 2902 N N . GLY B 1 115 ? -20.672 -9.859 -1.591 1 97.75 115 GLY B N 1
ATOM 2903 C CA . GLY B 1 115 ? -20.219 -8.492 -1.735 1 97.75 115 GLY B CA 1
ATOM 2904 C C . GLY B 1 115 ? -18.719 -8.336 -1.588 1 97.75 115 GLY B C 1
ATOM 2905 O O . GLY B 1 115 ? -18.219 -7.246 -1.294 1 97.75 115 GLY B O 1
ATOM 2906 N N . ILE B 1 116 ? -17.969 -9.438 -1.711 1 98.62 116 ILE B N 1
ATOM 2907 C CA . ILE B 1 116 ? -16.516 -9.43 -1.58 1 98.62 116 ILE B CA 1
ATOM 2908 C C . ILE B 1 116 ? -15.883 -9.102 -2.928 1 98.62 116 ILE B C 1
ATOM 2910 O O . ILE B 1 116 ? -16.203 -9.727 -3.943 1 98.62 116 ILE B O 1
ATOM 2914 N N . LYS B 1 117 ? -14.992 -8.102 -2.955 1 98.69 117 LYS B N 1
ATOM 2915 C CA . LYS B 1 117 ? -14.328 -7.672 -4.184 1 98.69 117 LYS B CA 1
ATOM 2916 C C . LYS B 1 117 ? -13.219 -8.641 -4.57 1 98.69 117 LYS B C 1
ATOM 2918 O O . LYS B 1 117 ? -12.594 -9.258 -3.705 1 98.69 117 LYS B O 1
ATOM 2923 N N . ILE B 1 118 ? -12.977 -8.766 -5.863 1 98.88 118 ILE B N 1
ATOM 2924 C CA . ILE B 1 118 ? -11.984 -9.703 -6.367 1 98.88 118 ILE B CA 1
ATOM 2925 C C . ILE B 1 118 ? -10.906 -8.945 -7.141 1 98.88 118 ILE B C 1
ATOM 2927 O O . ILE B 1 118 ? -11.172 -8.398 -8.211 1 98.88 118 ILE B O 1
ATOM 2931 N N . GLY B 1 119 ? -9.688 -8.867 -6.59 1 98.88 119 GLY B N 1
ATOM 2932 C CA . GLY B 1 119 ? -8.5 -8.398 -7.285 1 98.88 119 GLY B CA 1
ATOM 2933 C C . GLY B 1 119 ? -7.547 -9.523 -7.645 1 98.88 119 GLY B C 1
ATOM 2934 O O . GLY B 1 119 ? -7.664 -10.641 -7.129 1 98.88 119 GLY B O 1
ATOM 2935 N N . THR B 1 120 ? -6.594 -9.188 -8.555 1 98.88 120 THR B N 1
ATOM 2936 C CA . THR B 1 120 ? -5.66 -10.242 -8.938 1 98.88 120 THR B CA 1
ATOM 2937 C C . THR B 1 120 ? -4.242 -9.695 -9.07 1 98.88 120 THR B C 1
ATOM 2939 O O . THR B 1 120 ? -4.059 -8.516 -9.391 1 98.88 120 THR B O 1
ATOM 2942 N N . THR B 1 121 ? -3.322 -10.5 -8.719 1 98.5 121 THR B N 1
ATOM 2943 C CA . THR B 1 121 ? -1.906 -10.32 -9.023 1 98.5 121 THR B CA 1
ATOM 2944 C C . THR B 1 121 ? -1.361 -11.508 -9.805 1 98.5 121 THR B C 1
ATOM 2946 O O . THR B 1 121 ? -1.947 -12.594 -9.773 1 98.5 121 THR B O 1
ATOM 2949 N N . THR B 1 122 ? -0.321 -11.297 -10.562 1 98 122 THR B N 1
ATOM 2950 C CA . THR B 1 122 ? 0.205 -12.336 -11.445 1 98 122 THR B CA 1
ATOM 2951 C C . THR B 1 122 ? 1.678 -12.078 -11.758 1 98 122 THR B C 1
ATOM 2953 O O . THR B 1 122 ? 2.213 -11.023 -11.43 1 98 122 THR B O 1
ATOM 2956 N N . GLY B 1 123 ? 2.322 -13.117 -12.234 1 96 123 GLY B N 1
ATOM 2957 C CA . GLY B 1 123 ? 3.648 -12.922 -12.797 1 96 123 GLY B CA 1
ATOM 2958 C C . GLY B 1 123 ? 3.621 -12.523 -14.266 1 96 123 GLY B C 1
ATOM 2959 O O . GLY B 1 123 ? 4.664 -12.234 -14.852 1 96 123 GLY B O 1
ATOM 2960 N N . TYR B 1 124 ? 2.479 -12.5 -14.898 1 96.06 124 TYR B N 1
ATOM 2961 C CA . TYR B 1 124 ? 2.309 -12.102 -16.297 1 96.06 124 TYR B CA 1
ATOM 2962 C C . TYR B 1 124 ? 2.387 -10.586 -16.438 1 96.06 124 TYR B C 1
ATOM 2964 O O . TYR B 1 124 ? 2.055 -9.844 -15.516 1 96.06 124 TYR B O 1
ATOM 2972 N N . THR B 1 125 ? 2.793 -10.141 -17.641 1 95.44 125 THR B N 1
ATOM 2973 C CA . THR B 1 125 ? 2.812 -8.719 -17.969 1 95.44 125 THR B CA 1
ATOM 2974 C C . THR B 1 125 ? 1.453 -8.266 -18.484 1 95.44 125 THR B C 1
ATOM 2976 O O . THR B 1 125 ? 0.585 -9.094 -18.781 1 95.44 125 THR B O 1
ATOM 2979 N N . ARG B 1 126 ? 1.245 -6.992 -18.641 1 96.88 126 ARG B N 1
ATOM 2980 C CA . ARG B 1 126 ? -0.035 -6.441 -19.078 1 96.88 126 ARG B CA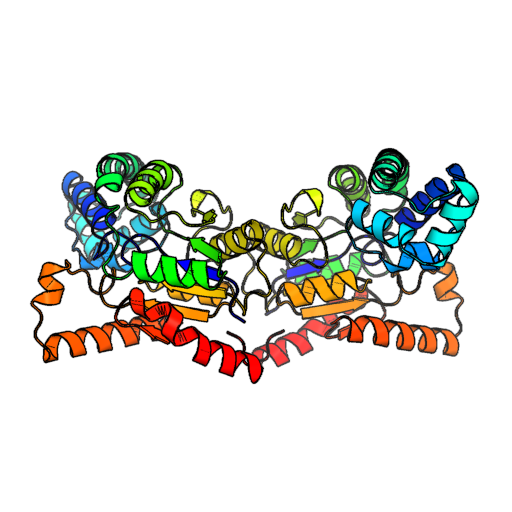 1
ATOM 2981 C C . ARG B 1 126 ? -0.398 -6.938 -20.469 1 96.88 126 ARG B C 1
ATOM 2983 O O . ARG B 1 126 ? -1.529 -7.363 -20.703 1 96.88 126 ARG B O 1
ATOM 2990 N N . PRO B 1 127 ? 0.602 -6.965 -21.438 1 96.62 127 PRO B N 1
ATOM 2991 C CA . PRO B 1 127 ? 0.248 -7.5 -22.766 1 96.62 127 PRO B CA 1
ATOM 2992 C C . PRO B 1 127 ? -0.252 -8.938 -22.703 1 96.62 127 PRO B C 1
ATOM 2994 O O . PRO B 1 127 ? -1.183 -9.305 -23.422 1 96.62 127 PRO B O 1
ATOM 2997 N N . MET B 1 128 ? 0.292 -9.703 -21.859 1 95.69 128 MET B N 1
ATOM 2998 C CA . MET B 1 128 ? -0.142 -11.086 -21.688 1 95.69 128 MET B CA 1
ATOM 2999 C C . MET B 1 128 ? -1.552 -11.148 -21.109 1 95.69 128 MET B C 1
ATOM 3001 O O . MET B 1 128 ? -2.404 -11.883 -21.609 1 95.69 128 MET B O 1
ATOM 3005 N N . MET B 1 129 ? -1.779 -10.344 -20.125 1 97.56 129 MET B N 1
ATOM 3006 C CA . MET B 1 129 ? -3.08 -10.336 -19.469 1 97.56 129 MET B CA 1
ATOM 3007 C C . MET B 1 129 ? -4.164 -9.797 -20.391 1 97.56 129 MET B C 1
ATOM 3009 O O . MET B 1 129 ? -5.316 -10.227 -20.328 1 97.56 129 MET B O 1
ATOM 3013 N N . ASP B 1 130 ? -3.789 -8.859 -21.266 1 97.62 130 ASP B N 1
ATOM 3014 C CA . ASP B 1 130 ? -4.742 -8.297 -22.219 1 97.62 130 ASP B CA 1
ATOM 3015 C C . ASP B 1 130 ? -5.285 -9.367 -23.156 1 97.62 130 ASP B C 1
ATOM 3017 O O . ASP B 1 130 ? -6.367 -9.211 -23.734 1 97.62 130 ASP B O 1
ATOM 3021 N N . LEU B 1 131 ? -4.535 -10.445 -23.312 1 97.25 131 LEU B N 1
ATOM 3022 C CA . LEU B 1 131 ? -4.992 -11.578 -24.125 1 97.25 131 LEU B CA 1
ATOM 3023 C C . LEU B 1 131 ? -5.723 -12.602 -23.25 1 97.25 131 LEU B C 1
ATOM 3025 O O . LEU B 1 131 ? -6.738 -13.156 -23.672 1 97.25 131 LEU B O 1
ATOM 3029 N N . LEU B 1 132 ? -5.27 -12.789 -22.094 1 98.06 132 LEU B N 1
ATOM 3030 C CA . LEU B 1 132 ? -5.777 -13.828 -21.203 1 98.06 132 LEU B CA 1
ATOM 3031 C C . LEU B 1 132 ? -7.117 -13.43 -20.594 1 98.06 132 LEU B C 1
ATOM 3033 O O . LEU B 1 132 ? -8.039 -14.242 -20.516 1 98.06 132 LEU B O 1
ATOM 3037 N N . MET B 1 133 ? -7.266 -12.211 -20.156 1 98.5 133 MET B N 1
ATOM 3038 C CA . MET B 1 133 ? -8.398 -11.75 -19.359 1 98.5 133 MET B CA 1
ATOM 3039 C C . MET B 1 133 ? -9.695 -11.82 -20.172 1 98.5 133 MET B C 1
ATOM 3041 O O . MET B 1 133 ? -10.711 -12.312 -19.672 1 98.5 133 MET B O 1
ATOM 3045 N N . PRO B 1 134 ? -9.688 -11.352 -21.484 1 98.25 134 PRO B N 1
ATOM 3046 C CA . PRO B 1 134 ? -10.93 -11.477 -22.266 1 98.25 134 PRO B CA 1
ATOM 3047 C C . PRO B 1 134 ? -11.367 -12.93 -22.438 1 98.25 134 PRO B C 1
ATOM 3049 O O . PRO B 1 134 ? -12.562 -13.227 -22.391 1 98.25 134 PRO B O 1
ATOM 3052 N N . GLU B 1 135 ? -10.422 -13.812 -22.641 1 98.31 135 GLU B N 1
ATOM 3053 C CA . GLU B 1 135 ? -10.75 -15.227 -22.797 1 98.31 135 GLU B CA 1
ATOM 3054 C C . GLU B 1 135 ? -11.305 -15.805 -21.5 1 98.31 135 GLU B C 1
ATOM 3056 O O . GLU B 1 135 ? -12.281 -16.562 -21.516 1 98.31 135 GLU B O 1
ATOM 3061 N N . ALA B 1 136 ? -10.695 -15.477 -20.359 1 98.62 136 ALA B N 1
ATOM 3062 C CA . ALA B 1 136 ? -11.195 -15.906 -19.062 1 98.62 136 ALA B CA 1
ATOM 3063 C C . ALA B 1 136 ? -12.609 -15.383 -18.812 1 98.62 136 ALA B C 1
ATOM 3065 O O . ALA B 1 136 ? -13.469 -16.109 -18.297 1 98.62 136 ALA B O 1
ATOM 3066 N N . ALA B 1 137 ? -12.852 -14.117 -19.188 1 98.62 137 ALA B N 1
ATOM 3067 C CA . ALA B 1 137 ? -14.172 -13.508 -19.016 1 98.62 137 ALA B CA 1
ATOM 3068 C C . ALA B 1 137 ? -15.234 -14.258 -19.812 1 98.62 137 ALA B C 1
ATOM 3070 O O . ALA B 1 137 ? -16.344 -14.477 -19.328 1 98.62 137 ALA B O 1
ATOM 3071 N N . ARG B 1 138 ? -14.852 -14.641 -21.031 1 98.12 138 ARG B N 1
ATOM 3072 C CA . ARG B 1 138 ? -15.758 -15.414 -21.875 1 98.12 138 ARG B CA 1
ATOM 3073 C C . ARG B 1 138 ? -16.125 -16.734 -21.203 1 98.12 138 ARG B C 1
ATOM 3075 O O . ARG B 1 138 ? -17.203 -17.281 -21.453 1 98.12 138 ARG B O 1
ATOM 3082 N N . ARG B 1 139 ? -15.25 -17.109 -20.359 1 97.88 139 ARG B N 1
ATOM 3083 C CA . ARG B 1 139 ? -15.461 -18.391 -19.672 1 97.88 139 ARG B CA 1
ATOM 3084 C C . ARG B 1 139 ? -16.047 -18.172 -18.281 1 97.88 139 ARG B C 1
ATOM 3086 O O . ARG B 1 139 ? -16.156 -19.125 -17.5 1 97.88 139 ARG B O 1
ATOM 3093 N N . GLY B 1 140 ? -16.297 -16.938 -17.953 1 98.06 140 GLY B N 1
ATOM 3094 C CA . GLY B 1 140 ? -17.062 -16.656 -16.75 1 98.06 140 GLY B CA 1
ATOM 3095 C C . GLY B 1 140 ? -16.219 -16.031 -15.648 1 98.06 140 GLY B C 1
ATOM 3096 O O . GLY B 1 140 ? -16.734 -15.727 -14.57 1 98.06 140 GLY B O 1
ATOM 3097 N N . TYR B 1 141 ? -14.953 -15.789 -15.82 1 98.69 141 TYR B N 1
ATOM 3098 C CA . TYR B 1 141 ? -14.086 -15.234 -14.797 1 98.69 141 TYR B CA 1
ATOM 3099 C C . TYR B 1 141 ? -13.625 -13.828 -15.172 1 98.69 141 TYR B C 1
ATOM 3101 O O . TYR B 1 141 ? -12.789 -13.656 -16.062 1 98.69 141 TYR B O 1
ATOM 3109 N N . ALA B 1 142 ? -14.133 -12.844 -14.438 1 98.56 142 ALA B N 1
ATOM 3110 C CA . ALA B 1 142 ? -13.828 -11.43 -14.664 1 98.56 142 ALA B CA 1
ATOM 3111 C C . ALA B 1 142 ? -13.609 -10.695 -13.344 1 98.56 142 ALA B C 1
ATOM 3113 O O . ALA B 1 142 ? -14.562 -10.18 -12.75 1 98.56 142 ALA B O 1
ATOM 3114 N N . PRO B 1 143 ? -12.391 -10.641 -12.844 1 98.69 143 PRO B N 1
ATOM 3115 C CA . PRO B 1 143 ? -12.102 -9.945 -11.586 1 98.69 143 PRO B CA 1
ATOM 3116 C C . PRO B 1 143 ? -12.422 -8.453 -11.648 1 98.69 143 PRO B C 1
ATOM 3118 O O . PRO B 1 143 ? -12.609 -7.91 -12.742 1 98.69 143 PRO B O 1
ATOM 3121 N N . ASP B 1 144 ? -12.5 -7.828 -10.484 1 98.69 144 ASP B N 1
ATOM 3122 C CA . ASP B 1 144 ? -12.844 -6.414 -10.391 1 98.69 144 ASP B CA 1
ATOM 3123 C C . ASP B 1 144 ? -11.633 -5.531 -10.68 1 98.69 144 ASP B C 1
ATOM 3125 O O . ASP B 1 144 ? -11.781 -4.363 -11.047 1 98.69 144 ASP B O 1
ATOM 3129 N N . SER B 1 145 ? -10.453 -6.012 -10.453 1 98.44 145 SER B N 1
ATOM 3130 C CA . SER B 1 145 ? -9.188 -5.312 -10.664 1 98.44 145 SER B CA 1
ATOM 3131 C C . SER B 1 145 ? -8.047 -6.293 -10.922 1 98.44 145 SER B C 1
ATOM 3133 O O . SER B 1 145 ? -8.055 -7.41 -10.406 1 98.44 145 SER B O 1
ATOM 3135 N N . SER B 1 146 ? -7.148 -5.945 -11.773 1 98.62 146 SER B N 1
ATOM 3136 C CA . SER B 1 146 ? -5.969 -6.746 -12.086 1 98.62 146 SER B CA 1
ATOM 3137 C C . SER B 1 146 ? -4.734 -5.867 -12.25 1 98.62 146 SER B C 1
ATOM 3139 O O . SER B 1 146 ? -4.746 -4.906 -13.023 1 98.62 146 SER B O 1
ATOM 3141 N N . VAL B 1 147 ? -3.688 -6.191 -11.5 1 98.06 147 VAL B N 1
ATOM 3142 C CA . VAL B 1 147 ? -2.438 -5.441 -11.586 1 98.06 147 VAL B CA 1
ATOM 3143 C C . VAL B 1 147 ? -1.295 -6.387 -11.953 1 98.06 147 VAL B C 1
ATOM 3145 O O . VAL B 1 147 ? -1.202 -7.496 -11.43 1 98.06 147 VAL B O 1
ATOM 3148 N N . THR B 1 148 ? -0.486 -5.98 -12.898 1 97.94 148 THR B N 1
ATOM 3149 C CA . THR B 1 148 ? 0.655 -6.762 -13.359 1 97.94 148 THR B CA 1
ATOM 3150 C C . THR B 1 148 ? 1.965 -6.145 -12.883 1 97.94 148 THR B C 1
ATOM 3152 O O . THR B 1 148 ? 2.004 -4.973 -12.508 1 97.94 148 THR B O 1
ATOM 3155 N N . PRO B 1 149 ? 2.977 -6.98 -12.828 1 96.25 149 PRO B N 1
ATOM 3156 C CA . PRO B 1 149 ? 4.227 -6.488 -12.25 1 96.25 149 PRO B CA 1
ATOM 3157 C C . PRO B 1 149 ? 4.832 -5.332 -13.039 1 96.25 149 PRO B C 1
ATOM 3159 O O . PRO B 1 149 ? 5.512 -4.477 -12.469 1 96.25 149 PRO B O 1
ATOM 3162 N N . ASP B 1 150 ? 4.617 -5.254 -14.328 1 94.62 150 ASP B N 1
ATOM 3163 C CA . ASP B 1 150 ? 5.176 -4.188 -15.148 1 94.62 150 ASP B CA 1
ATOM 3164 C C . ASP B 1 150 ? 4.453 -2.867 -14.906 1 94.62 150 ASP B C 1
ATOM 3166 O O . ASP B 1 150 ? 4.871 -1.821 -15.406 1 94.62 150 ASP B O 1
ATOM 3170 N N . GLU B 1 151 ? 3.41 -2.877 -14.039 1 94.88 151 GLU B N 1
ATOM 3171 C CA . GLU B 1 151 ? 2.672 -1.67 -13.688 1 94.88 151 GLU B CA 1
ATOM 3172 C C . GLU B 1 151 ? 3.104 -1.143 -12.32 1 94.88 151 GLU B C 1
ATOM 3174 O O . GLU B 1 151 ? 2.584 -0.129 -11.852 1 94.88 151 GLU B O 1
ATOM 3179 N N . THR B 1 152 ? 3.971 -1.816 -11.672 1 94.25 152 THR B N 1
ATOM 3180 C CA . THR B 1 152 ? 4.484 -1.412 -10.367 1 94.25 152 THR B CA 1
ATOM 3181 C C . THR B 1 152 ? 5.992 -1.2 -10.422 1 94.25 152 THR B C 1
ATOM 3183 O O . THR B 1 152 ? 6.762 -2.164 -10.438 1 94.25 152 THR B O 1
ATOM 3186 N N . PRO B 1 153 ? 6.418 0.048 -10.367 1 89.38 153 PRO B N 1
ATOM 3187 C CA . PRO B 1 153 ? 7.848 0.354 -10.469 1 89.38 153 PRO B CA 1
ATOM 3188 C C . PRO B 1 153 ? 8.672 -0.309 -9.367 1 89.38 153 PRO B C 1
ATOM 3190 O O . PRO B 1 153 ? 9.859 -0.579 -9.562 1 89.38 153 PRO B O 1
ATOM 3193 N N . GLY B 1 154 ? 8.062 -0.59 -8.281 1 89.06 154 GLY B N 1
ATOM 3194 C CA . GLY B 1 154 ? 8.758 -1.234 -7.18 1 89.06 154 GLY B CA 1
ATOM 3195 C C . GLY B 1 154 ? 8.984 -2.719 -7.402 1 89.06 154 GLY B C 1
ATOM 3196 O O . GLY B 1 154 ? 9.672 -3.373 -6.621 1 89.06 154 GLY B O 1
ATOM 3197 N N . GLY B 1 155 ? 8.336 -3.236 -8.469 1 89.94 155 GLY B N 1
ATOM 3198 C CA . GLY B 1 155 ? 8.523 -4.641 -8.797 1 89.94 155 GLY B CA 1
ATOM 3199 C C . GLY B 1 155 ? 7.309 -5.492 -8.477 1 89.94 155 GLY B C 1
ATOM 3200 O O . GLY B 1 155 ? 6.371 -5.027 -7.828 1 89.94 155 GLY B O 1
ATOM 3201 N N . GLY B 1 156 ? 7.336 -6.711 -9.031 1 93.94 156 GLY B N 1
ATOM 3202 C CA . GLY B 1 156 ? 6.297 -7.691 -8.75 1 93.94 156 GLY B CA 1
ATOM 3203 C C . GLY B 1 156 ? 6.562 -8.5 -7.496 1 93.94 156 GLY B C 1
ATOM 3204 O O . GLY B 1 156 ? 7.277 -8.055 -6.598 1 93.94 156 GLY B O 1
ATOM 3205 N N . ARG B 1 157 ? 5.965 -9.68 -7.375 1 95.44 157 ARG B N 1
ATOM 3206 C CA . ARG B 1 157 ? 6.199 -10.578 -6.25 1 95.44 157 ARG B CA 1
ATOM 3207 C C . ARG B 1 157 ? 7.691 -10.797 -6.027 1 95.44 157 ARG B C 1
ATOM 3209 O O . ARG B 1 157 ? 8.461 -10.891 -6.984 1 95.44 157 ARG B O 1
ATOM 3216 N N . PRO B 1 158 ? 8.086 -10.766 -4.828 1 94.25 158 PRO B N 1
ATOM 3217 C CA . PRO B 1 158 ? 7.355 -10.898 -3.568 1 94.25 158 PRO B CA 1
ATOM 3218 C C . PRO B 1 158 ? 6.969 -9.555 -2.963 1 94.25 158 PRO B C 1
ATOM 3220 O O . PRO B 1 158 ? 6.402 -9.508 -1.867 1 94.25 158 PRO B O 1
ATOM 3223 N N . HIS B 1 159 ? 7.289 -8.477 -3.629 1 93.88 159 HIS B N 1
ATOM 3224 C CA . HIS B 1 159 ? 6.938 -7.172 -3.092 1 93.88 159 HIS B CA 1
ATOM 3225 C C . HIS B 1 159 ? 5.426 -6.988 -3.033 1 93.88 159 HIS B C 1
ATOM 3227 O O . HIS B 1 159 ? 4.691 -7.613 -3.801 1 93.88 159 HIS B O 1
ATOM 3233 N N . PRO B 1 160 ? 4.934 -6.148 -2.174 1 95.56 160 PRO B N 1
ATOM 3234 C CA . PRO B 1 160 ? 3.494 -6.047 -1.91 1 95.56 160 PRO B CA 1
ATOM 3235 C C . PRO B 1 160 ? 2.775 -5.129 -2.896 1 95.56 160 PRO B C 1
ATOM 3237 O O . PRO B 1 160 ? 1.552 -4.996 -2.84 1 95.56 160 PRO B O 1
ATOM 3240 N N . TRP B 1 161 ? 3.475 -4.512 -3.809 1 96 161 TRP B N 1
ATOM 3241 C CA . TRP B 1 161 ? 2.998 -3.324 -4.512 1 96 161 TRP B CA 1
ATOM 3242 C C . TRP B 1 161 ? 1.782 -3.652 -5.371 1 96 161 TRP B C 1
ATOM 3244 O O . TRP B 1 161 ? 0.825 -2.877 -5.426 1 96 161 TRP B O 1
ATOM 3254 N N . MET B 1 162 ? 1.756 -4.793 -6.066 1 97.56 162 MET B N 1
ATOM 3255 C CA . MET B 1 162 ? 0.6 -5.148 -6.883 1 97.56 162 MET B CA 1
ATOM 3256 C C . MET B 1 162 ? -0.655 -5.273 -6.023 1 97.56 162 MET B C 1
ATOM 3258 O O . MET B 1 162 ? -1.738 -4.855 -6.438 1 97.56 162 MET B O 1
ATOM 3262 N N . LEU B 1 163 ? -0.482 -5.895 -4.863 1 96.94 163 LEU B N 1
ATOM 3263 C CA . LEU B 1 163 ? -1.61 -6.066 -3.955 1 96.94 163 LEU B CA 1
ATOM 3264 C C . LEU B 1 163 ? -2.131 -4.719 -3.475 1 96.94 163 LEU B C 1
ATOM 3266 O O . LEU B 1 163 ? -3.342 -4.477 -3.48 1 96.94 163 LEU B O 1
ATOM 3270 N N . LEU B 1 164 ? -1.25 -3.879 -3.131 1 94.81 164 LEU B N 1
ATOM 3271 C CA . LEU B 1 164 ? -1.623 -2.564 -2.621 1 94.81 164 LEU B CA 1
ATOM 3272 C C . LEU B 1 164 ? -2.307 -1.736 -3.705 1 94.81 164 LEU B C 1
ATOM 3274 O O . LEU B 1 164 ? -3.273 -1.022 -3.428 1 94.81 164 LEU B O 1
ATOM 3278 N N . ARG B 1 165 ? -1.819 -1.845 -4.938 1 95.5 165 ARG B N 1
ATOM 3279 C CA . ARG B 1 165 ? -2.453 -1.156 -6.055 1 95.5 165 ARG B CA 1
ATOM 3280 C C . ARG B 1 165 ? -3.873 -1.666 -6.281 1 95.5 165 ARG B C 1
ATOM 3282 O O . ARG B 1 165 ? -4.781 -0.881 -6.555 1 95.5 165 ARG B O 1
ATOM 3289 N N . ASN B 1 166 ? -4.027 -2.953 -6.176 1 97.56 166 ASN B N 1
ATOM 3290 C CA . ASN B 1 166 ? -5.359 -3.531 -6.285 1 97.56 166 ASN B CA 1
ATOM 3291 C C . ASN B 1 166 ? -6.289 -3.014 -5.191 1 97.56 166 ASN B C 1
ATOM 3293 O O . ASN B 1 166 ? -7.441 -2.664 -5.461 1 97.56 166 ASN B O 1
ATOM 3297 N N . ALA B 1 167 ? -5.777 -3.006 -3.986 1 96.12 167 ALA B N 1
ATOM 3298 C CA . ALA B 1 167 ? -6.578 -2.533 -2.861 1 96.12 167 ALA B CA 1
ATOM 3299 C C . ALA B 1 167 ? -7.027 -1.091 -3.072 1 96.12 167 ALA B C 1
ATOM 3301 O O . ALA B 1 167 ? -8.188 -0.75 -2.822 1 96.12 167 ALA B O 1
ATOM 3302 N N . GLU B 1 168 ? -6.098 -0.246 -3.537 1 95.25 168 GLU B N 1
ATOM 3303 C CA . GLU B 1 168 ? -6.438 1.145 -3.824 1 95.25 168 GLU B CA 1
ATOM 3304 C C . GLU B 1 168 ? -7.52 1.237 -4.898 1 95.25 168 GLU B C 1
ATOM 3306 O O . GLU B 1 168 ? -8.508 1.955 -4.73 1 95.25 168 GLU B O 1
ATOM 3311 N N . ALA B 1 169 ? -7.328 0.48 -5.98 1 95.75 169 ALA B N 1
ATOM 3312 C CA . ALA B 1 169 ? -8.266 0.501 -7.102 1 95.75 169 ALA B CA 1
ATOM 3313 C C . ALA B 1 169 ? -9.656 0.043 -6.664 1 95.75 169 ALA B C 1
ATOM 3315 O O . ALA B 1 169 ? -10.664 0.546 -7.16 1 95.75 169 ALA B O 1
ATOM 3316 N N . LEU B 1 170 ? 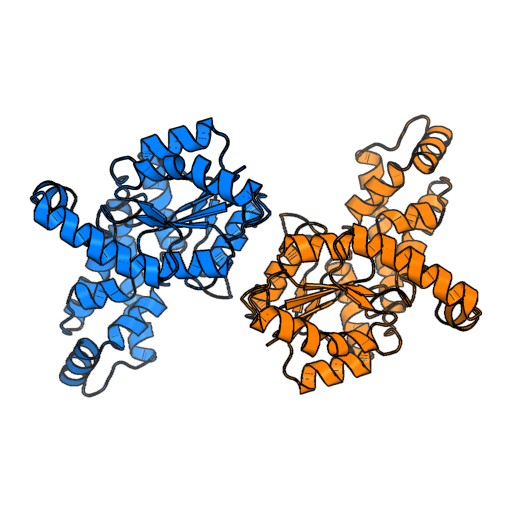-9.688 -0.89 -5.699 1 96.69 170 LEU B N 1
ATOM 3317 C CA . LEU B 1 170 ? -10.945 -1.482 -5.254 1 96.69 170 LEU B CA 1
ATOM 3318 C C . LEU B 1 170 ? -11.555 -0.671 -4.113 1 96.69 170 LEU B C 1
ATOM 3320 O O . LEU B 1 170 ? -12.695 -0.904 -3.723 1 96.69 170 LEU B O 1
ATOM 3324 N N . GLY B 1 171 ? -10.727 0.227 -3.566 1 91.94 171 GLY B N 1
ATOM 3325 C CA . GLY B 1 171 ? -11.195 1.014 -2.438 1 91.94 171 GLY B CA 1
ATOM 3326 C C . GLY B 1 171 ? -11.32 0.206 -1.159 1 91.94 171 GLY B C 1
ATOM 3327 O O . GLY B 1 171 ? -12.273 0.381 -0.399 1 91.94 171 GLY B O 1
ATOM 3328 N N . VAL B 1 172 ? -10.344 -0.731 -1.015 1 92.62 172 VAL B N 1
ATOM 3329 C CA . VAL B 1 172 ? -10.43 -1.619 0.141 1 92.62 172 VAL B CA 1
ATOM 3330 C C . VAL B 1 172 ? -9.289 -1.325 1.107 1 92.62 172 VAL B C 1
ATOM 3332 O O . VAL B 1 172 ? -8.125 -1.272 0.704 1 92.62 172 VAL B O 1
ATOM 3335 N N . TYR B 1 173 ? -9.531 -1.188 2.35 1 87.69 173 TYR B N 1
ATOM 3336 C CA . TYR B 1 173 ? -8.641 -1.056 3.5 1 87.69 173 TYR B CA 1
ATOM 3337 C C . TYR B 1 173 ? -9.422 -1.194 4.805 1 87.69 173 TYR B C 1
ATOM 3339 O O . TYR B 1 173 ? -10.641 -1.016 4.832 1 87.69 173 TYR B O 1
ATOM 3347 N N . PRO B 1 174 ? -8.852 -1.574 5.938 1 89.62 174 PRO B N 1
ATOM 3348 C CA . PRO B 1 174 ? -7.438 -1.882 6.172 1 89.62 174 PRO B CA 1
ATOM 3349 C C . PRO B 1 174 ? -7.012 -3.205 5.539 1 89.62 174 PRO B C 1
ATOM 3351 O O . PRO B 1 174 ? -7.859 -4.035 5.203 1 89.62 174 PRO B O 1
ATOM 3354 N N . MET B 1 175 ? -5.73 -3.469 5.445 1 91.19 175 MET B N 1
ATOM 3355 C CA . MET B 1 175 ? -5.195 -4.594 4.68 1 91.19 175 MET B CA 1
ATOM 3356 C C . MET B 1 175 ? -5.488 -5.914 5.383 1 91.19 175 MET B C 1
ATOM 3358 O O . MET B 1 175 ? -5.531 -6.969 4.746 1 91.19 175 MET B O 1
ATOM 3362 N N . HIS B 1 176 ? -5.785 -5.852 6.656 1 92.19 176 HIS B N 1
ATOM 3363 C CA . HIS B 1 176 ? -6.066 -7.094 7.363 1 92.19 176 HIS B CA 1
ATOM 3364 C C . HIS B 1 176 ? -7.465 -7.609 7.031 1 92.19 176 HIS B C 1
ATOM 3366 O O . HIS B 1 176 ? -7.852 -8.695 7.473 1 92.19 176 HIS B O 1
ATOM 3372 N N . ALA B 1 177 ? -8.219 -6.867 6.25 1 95.06 177 ALA B N 1
ATOM 3373 C CA . ALA B 1 177 ? -9.531 -7.312 5.773 1 95.06 177 ALA B CA 1
ATOM 3374 C C . ALA B 1 177 ? -9.422 -7.945 4.391 1 95.06 177 ALA B C 1
ATOM 3376 O O . ALA B 1 177 ? -10.43 -8.195 3.734 1 95.06 177 ALA B O 1
ATOM 3377 N N . VAL B 1 178 ? -8.234 -8.227 3.92 1 97.44 178 VAL B N 1
ATOM 3378 C CA . VAL B 1 178 ? -7.98 -8.766 2.588 1 97.44 178 VAL B CA 1
ATOM 3379 C C . VAL B 1 178 ? -7.328 -10.148 2.705 1 97.44 178 VAL B C 1
ATOM 3381 O O . VAL B 1 178 ? -6.512 -10.375 3.6 1 97.44 178 VAL B O 1
ATOM 3384 N N . VAL B 1 179 ? -7.691 -11.086 1.827 1 98.81 179 VAL B N 1
ATOM 3385 C CA . VAL B 1 179 ? -7.098 -12.414 1.748 1 98.81 179 VAL B CA 1
ATOM 3386 C C . VAL B 1 179 ? -6.387 -12.578 0.407 1 98.81 179 VAL B C 1
ATOM 3388 O O . VAL B 1 179 ? -6.984 -12.375 -0.651 1 98.81 179 VAL B O 1
ATOM 3391 N N . LYS B 1 180 ? -5.113 -12.852 0.44 1 98.88 180 LYS B N 1
ATOM 3392 C CA . LYS B 1 180 ? -4.363 -13.258 -0.746 1 98.88 180 LYS B CA 1
ATOM 3393 C C . LYS B 1 180 ? -4.348 -14.773 -0.894 1 98.88 180 LYS B C 1
ATOM 3395 O O . LYS B 1 180 ? -4.105 -15.492 0.077 1 98.88 180 LYS B O 1
ATOM 3400 N N . CYS B 1 181 ? -4.652 -15.289 -2.072 1 98.94 181 CYS B N 1
ATOM 3401 C CA . CYS B 1 181 ? -4.57 -16.719 -2.338 1 98.94 181 CYS B CA 1
ATOM 3402 C C . CYS B 1 181 ? -3.773 -17 -3.607 1 98.94 181 CYS B C 1
ATOM 3404 O O . CYS B 1 181 ? -3.998 -16.359 -4.637 1 98.94 181 CYS B O 1
ATOM 3406 N N . GLY B 1 182 ? -2.863 -17.875 -3.566 1 98.81 182 GLY B N 1
ATOM 3407 C CA . GLY B 1 182 ? -2.066 -18.297 -4.707 1 98.81 182 GLY B CA 1
ATOM 3408 C C . GLY B 1 182 ? -1.43 -19.656 -4.512 1 98.81 182 GLY B C 1
ATOM 3409 O O . GLY B 1 182 ? -1.683 -20.328 -3.51 1 98.81 182 GLY B O 1
ATOM 3410 N N . ASP B 1 183 ? -0.635 -20.094 -5.469 1 98.75 183 ASP B N 1
ATOM 3411 C CA . ASP B 1 183 ? -0.136 -21.469 -5.496 1 98.75 183 ASP B CA 1
ATOM 3412 C C . ASP B 1 183 ? 1.391 -21.484 -5.484 1 98.75 183 ASP B C 1
ATOM 3414 O O . ASP B 1 183 ? 1.999 -22.531 -5.773 1 98.75 183 ASP B O 1
ATOM 3418 N N . THR B 1 184 ? 2.051 -20.312 -5.219 1 98.44 184 THR B N 1
ATOM 3419 C CA . THR B 1 184 ? 3.51 -20.266 -5.242 1 98.44 184 THR B CA 1
ATOM 3420 C C . THR B 1 184 ? 4.047 -19.672 -3.941 1 98.44 184 THR B C 1
ATOM 3422 O O . THR B 1 184 ? 3.316 -19 -3.209 1 98.44 184 THR B O 1
ATOM 3425 N N . GLU B 1 185 ? 5.32 -19.922 -3.672 1 97.94 185 GLU B N 1
ATOM 3426 C CA . GLU B 1 185 ? 5.996 -19.281 -2.545 1 97.94 185 GLU B CA 1
ATOM 3427 C C . GLU B 1 185 ? 5.988 -17.766 -2.682 1 97.94 185 GLU B C 1
ATOM 3429 O O . GLU B 1 185 ? 5.816 -17.047 -1.695 1 97.94 185 GLU B O 1
ATOM 3434 N N . ALA B 1 186 ? 6.141 -17.312 -3.924 1 97.75 186 ALA B N 1
ATOM 3435 C CA . ALA B 1 186 ? 6.129 -15.875 -4.191 1 97.75 186 ALA B CA 1
ATOM 3436 C C . ALA B 1 186 ? 4.789 -15.258 -3.797 1 97.75 186 ALA B C 1
ATOM 3438 O O . ALA B 1 186 ? 4.738 -14.125 -3.303 1 97.75 186 ALA B O 1
ATOM 3439 N N . ASP B 1 187 ? 3.678 -15.977 -3.99 1 98.62 187 ASP B N 1
ATOM 3440 C CA . ASP B 1 187 ? 2.359 -15.516 -3.562 1 98.62 187 ASP B CA 1
ATOM 3441 C C . ASP B 1 187 ? 2.314 -15.312 -2.051 1 98.62 187 ASP B C 1
ATOM 3443 O O . ASP B 1 187 ? 1.767 -14.312 -1.57 1 98.62 187 ASP B O 1
ATOM 3447 N N . MET B 1 188 ? 2.871 -16.312 -1.336 1 98.56 188 MET B N 1
ATOM 3448 C CA . MET B 1 188 ? 2.857 -16.25 0.123 1 98.56 188 MET B CA 1
ATOM 3449 C C . MET B 1 188 ? 3.668 -15.062 0.628 1 98.56 188 MET B C 1
ATOM 3451 O O . MET B 1 188 ? 3.203 -14.305 1.483 1 98.56 188 MET B O 1
ATOM 3455 N N . GLN B 1 189 ? 4.781 -14.883 0.005 1 97 189 GLN B N 1
ATOM 3456 C CA . GLN B 1 189 ? 5.66 -13.789 0.407 1 97 189 GLN B CA 1
ATOM 3457 C C . GLN B 1 189 ? 5.023 -12.438 0.115 1 97 189 GLN B C 1
ATOM 3459 O O . GLN B 1 189 ? 5.105 -11.516 0.933 1 97 189 GLN B O 1
ATOM 3464 N N . GLU B 1 190 ? 4.355 -12.32 -1.031 1 97.06 190 GLU B N 1
ATOM 3465 C CA . GLU B 1 190 ? 3.646 -11.102 -1.394 1 97.06 190 GLU B CA 1
ATOM 3466 C C . GLU B 1 190 ? 2.566 -10.766 -0.371 1 97.06 190 GLU B C 1
ATOM 3468 O O . GLU B 1 190 ? 2.463 -9.617 0.08 1 97.06 190 GLU B O 1
ATOM 3473 N N . GLY B 1 191 ? 1.747 -11.734 -0.051 1 97.25 191 GLY B N 1
ATOM 3474 C CA . GLY B 1 191 ? 0.687 -11.523 0.922 1 97.25 191 GLY B CA 1
ATOM 3475 C C . GLY B 1 191 ? 1.2 -11.062 2.273 1 97.25 191 GLY B C 1
ATOM 3476 O O . GLY B 1 191 ? 0.672 -10.109 2.852 1 97.25 191 GLY B O 1
ATOM 3477 N N . ARG B 1 192 ? 2.264 -11.742 2.691 1 94.88 192 ARG B N 1
ATOM 3478 C CA . ARG B 1 192 ? 2.852 -11.383 3.977 1 94.88 192 ARG B CA 1
ATOM 3479 C C . ARG B 1 192 ? 3.424 -9.969 3.936 1 94.88 192 ARG B C 1
ATOM 3481 O O . ARG B 1 192 ? 3.232 -9.188 4.871 1 94.88 192 ARG B O 1
ATOM 3488 N N . ALA B 1 193 ? 4.066 -9.703 2.854 1 92.44 193 ALA B N 1
ATOM 3489 C CA . ALA B 1 193 ? 4.656 -8.375 2.699 1 92.44 193 ALA B CA 1
ATOM 3490 C C . ALA B 1 193 ? 3.58 -7.289 2.693 1 92.44 193 ALA B C 1
ATOM 3492 O O . ALA B 1 193 ? 3.814 -6.172 3.16 1 92.44 193 ALA B O 1
ATOM 3493 N N . ALA B 1 194 ? 2.41 -7.598 2.236 1 94 194 ALA B N 1
ATOM 3494 C CA . ALA B 1 194 ? 1.32 -6.633 2.109 1 94 194 ALA B CA 1
ATOM 3495 C C . ALA B 1 194 ? 0.503 -6.555 3.396 1 94 194 ALA B C 1
ATOM 3497 O O . ALA B 1 194 ? -0.39 -5.715 3.521 1 94 194 ALA B O 1
ATOM 3498 N N . GLY B 1 195 ? 0.77 -7.469 4.355 1 91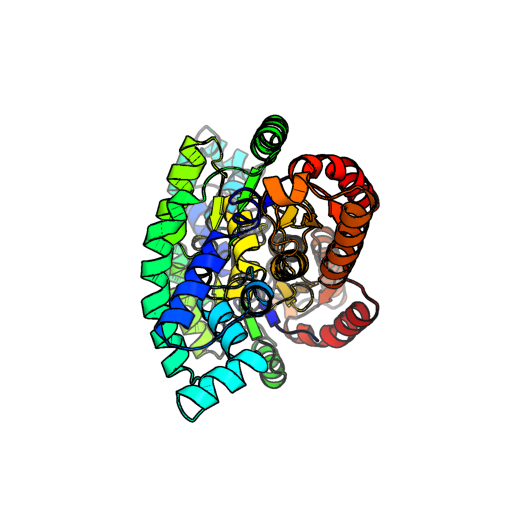.12 195 GLY B N 1
ATOM 3499 C CA . GLY B 1 195 ? 0.038 -7.465 5.613 1 91.12 195 GLY B CA 1
ATOM 3500 C C . GLY B 1 195 ? -1.367 -8.023 5.488 1 91.12 195 GLY B C 1
ATOM 3501 O O . GLY B 1 195 ? -2.297 -7.527 6.129 1 91.12 195 GLY B O 1
ATOM 3502 N N . VAL B 1 196 ? -1.569 -8.969 4.609 1 95.75 196 VAL B N 1
ATOM 3503 C CA . VAL B 1 196 ? -2.891 -9.562 4.422 1 95.75 196 VAL B CA 1
ATOM 3504 C C . VAL B 1 196 ? -2.857 -11.031 4.82 1 95.75 196 VAL B C 1
ATOM 3506 O O . VAL B 1 196 ? -1.782 -11.617 4.977 1 95.75 196 VAL B O 1
ATOM 3509 N N . TRP B 1 197 ? -4.035 -11.641 5.043 1 98.12 197 TRP B N 1
ATOM 3510 C CA . TRP B 1 197 ? -4.117 -13.086 5.266 1 98.12 197 TRP B CA 1
ATOM 3511 C C . TRP B 1 197 ? -3.744 -13.852 4 1 98.12 197 TRP B C 1
ATOM 3513 O O . TRP B 1 197 ? -4.234 -13.547 2.912 1 98.12 197 TRP B O 1
ATOM 3523 N N . THR B 1 198 ? -2.857 -14.812 4.152 1 98.81 198 THR B N 1
ATOM 3524 C CA . THR B 1 198 ? -2.258 -15.484 3.006 1 98.81 198 THR B CA 1
ATOM 3525 C C . THR B 1 198 ? -2.641 -16.969 2.988 1 98.81 198 THR B C 1
ATOM 3527 O O . THR B 1 198 ? -2.439 -17.672 3.975 1 98.81 198 THR B O 1
ATOM 3530 N N . VAL B 1 199 ? -3.225 -17.375 1.872 1 98.94 199 VAL B N 1
ATOM 3531 C CA . VAL B 1 199 ? -3.719 -18.75 1.72 1 98.94 199 VAL B CA 1
ATOM 3532 C C . VAL B 1 199 ? -3.027 -19.422 0.536 1 98.94 199 VAL B C 1
ATOM 3534 O O . VAL B 1 199 ? -2.996 -18.859 -0.567 1 98.94 199 VAL B O 1
ATOM 3537 N N . GLY B 1 200 ? -2.424 -20.562 0.771 1 98.94 200 GLY B N 1
ATOM 3538 C CA . GLY B 1 200 ? -1.858 -21.375 -0.298 1 98.94 200 GLY B CA 1
ATOM 3539 C C . GLY B 1 200 ? -2.809 -22.438 -0.802 1 98.94 200 GLY B C 1
ATOM 3540 O O . GLY B 1 200 ? -3.494 -23.094 -0.011 1 98.94 200 GLY B O 1
ATOM 3541 N N . VAL B 1 201 ? -2.926 -22.609 -2.082 1 98.88 201 VAL B N 1
ATOM 3542 C CA . VAL B 1 201 ? -3.719 -23.688 -2.674 1 98.88 201 VAL 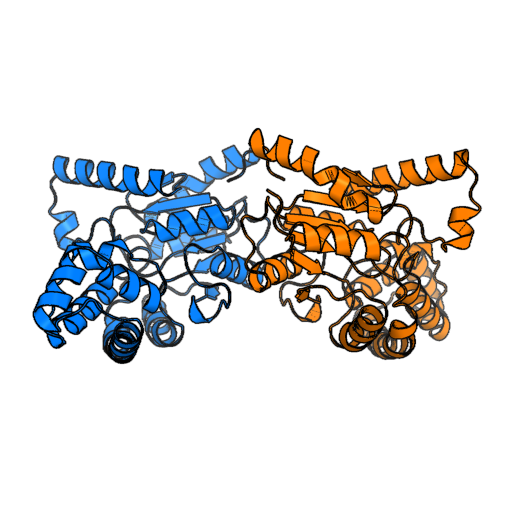B CA 1
ATOM 3543 C C . VAL B 1 201 ? -2.793 -24.75 -3.248 1 98.88 201 VAL B C 1
ATOM 3545 O O . VAL B 1 201 ? -1.779 -24.438 -3.873 1 98.88 201 VAL B O 1
ATOM 3548 N N . VAL B 1 202 ? -3.131 -25.984 -3.047 1 98.75 202 VAL B N 1
ATOM 3549 C CA . VAL B 1 202 ? -2.225 -27.078 -3.389 1 98.75 202 VAL B CA 1
ATOM 3550 C C . VAL B 1 202 ? -2.611 -27.672 -4.742 1 98.75 202 VAL B C 1
ATOM 3552 O O . VAL B 1 202 ? -1.851 -27.562 -5.711 1 98.75 202 VAL B O 1
ATOM 3555 N N . PHE B 1 203 ? -3.832 -28.234 -4.816 1 98.44 203 PHE B N 1
ATOM 3556 C CA . PHE B 1 203 ? -4.227 -28.922 -6.043 1 98.44 203 PHE B CA 1
ATOM 3557 C C . PHE B 1 203 ? -4.664 -27.922 -7.105 1 98.44 203 PHE B C 1
ATOM 3559 O O . PHE B 1 203 ? -5.488 -27.047 -6.836 1 98.44 203 PHE B O 1
ATOM 3566 N N . GLY B 1 204 ? -4.082 -28.078 -8.266 1 97.62 204 GLY B N 1
ATOM 3567 C CA . GLY B 1 204 ? -4.266 -27.125 -9.359 1 97.62 204 GLY B CA 1
ATOM 3568 C C . GLY B 1 204 ? -3.105 -26.172 -9.523 1 97.62 204 GLY B C 1
ATOM 3569 O O . GLY B 1 204 ? -2.998 -25.484 -10.539 1 97.62 204 GLY B O 1
ATOM 3570 N N . GLY B 1 205 ? -2.203 -26.188 -8.578 1 97.88 205 GLY B N 1
ATOM 3571 C CA . GLY B 1 205 ? -1.171 -25.172 -8.508 1 97.88 205 GLY B CA 1
ATOM 3572 C C . GLY B 1 205 ? 0.132 -25.594 -9.156 1 97.88 205 GLY B C 1
ATOM 3573 O O . GLY B 1 205 ? 0.286 -26.75 -9.562 1 97.88 205 GLY B O 1
ATOM 3574 N N . ASN B 1 206 ? 1 -24.625 -9.211 1 96.88 206 ASN B N 1
ATOM 3575 C CA . ASN B 1 206 ? 2.342 -24.781 -9.758 1 96.88 206 ASN B CA 1
ATOM 3576 C C . ASN B 1 206 ? 3.156 -25.797 -8.953 1 96.88 206 ASN B C 1
ATOM 3578 O O . ASN B 1 206 ? 3.875 -26.609 -9.531 1 96.88 206 ASN B O 1
ATOM 3582 N N . GLU B 1 207 ? 3.035 -25.734 -7.645 1 96.56 207 GLU B N 1
ATOM 3583 C CA . GLU B 1 207 ? 3.865 -26.578 -6.785 1 96.56 207 GLU B CA 1
ATOM 3584 C C . GLU B 1 207 ? 3.602 -28.062 -7.035 1 96.56 207 GLU B C 1
ATOM 3586 O O . GLU B 1 207 ? 4.508 -28.891 -6.918 1 96.56 207 GLU B O 1
ATOM 3591 N N . LEU B 1 208 ? 2.332 -28.344 -7.344 1 96.75 208 LEU B N 1
ATOM 3592 C CA . LEU B 1 208 ? 1.99 -29.719 -7.711 1 96.75 208 LEU B CA 1
ATOM 3593 C C . LEU B 1 208 ? 2.484 -30.047 -9.117 1 96.75 208 LEU B C 1
ATOM 3595 O O . LEU B 1 208 ? 3.078 -31.094 -9.336 1 96.75 208 LEU B O 1
ATOM 3599 N N . GLY B 1 209 ? 2.117 -29.203 -10.078 1 96.62 209 GLY B N 1
ATOM 3600 C CA . GLY B 1 209 ? 2.639 -29.297 -11.43 1 96.62 209 GLY B CA 1
ATOM 3601 C C . GLY B 1 209 ? 2.047 -30.453 -12.227 1 96.62 209 GLY B C 1
ATOM 3602 O O . GLY B 1 209 ? 2.674 -30.953 -13.156 1 96.62 209 GLY B O 1
ATOM 3603 N N . LEU B 1 210 ? 0.896 -30.906 -11.812 1 97.56 210 LEU B N 1
ATOM 3604 C CA . LEU B 1 210 ? 0.198 -31.969 -12.508 1 97.56 210 LEU B CA 1
ATOM 3605 C C . LEU B 1 210 ? -1.046 -31.438 -13.219 1 97.56 210 LEU B C 1
ATOM 3607 O O . LEU B 1 210 ? -1.648 -30.469 -12.773 1 97.56 210 LEU B O 1
ATOM 3611 N N . SER B 1 211 ? -1.426 -32.094 -14.312 1 97.06 211 SER B N 1
ATOM 3612 C CA . SER B 1 211 ? -2.705 -31.797 -14.953 1 97.06 211 SER B CA 1
ATOM 3613 C C . SER B 1 211 ? -3.873 -32.25 -14.086 1 97.06 211 SER B C 1
ATOM 3615 O O . SER B 1 211 ? -3.682 -33 -13.117 1 97.06 211 SER B O 1
ATOM 3617 N N . GLN B 1 212 ? -5 -31.75 -14.445 1 97.19 212 GLN B N 1
ATOM 3618 C CA . GLN B 1 212 ? -6.184 -32.188 -13.711 1 97.19 212 GLN B CA 1
ATOM 3619 C C . GLN B 1 212 ? -6.355 -33.688 -13.766 1 97.19 212 GLN B C 1
ATOM 3621 O O . GLN B 1 212 ? -6.637 -34.312 -12.75 1 97.19 212 GLN B O 1
ATOM 3626 N N . ALA B 1 213 ? -6.168 -34.281 -14.938 1 97.5 213 ALA B N 1
ATOM 3627 C CA . ALA B 1 213 ? -6.309 -35.719 -15.125 1 97.5 213 ALA B CA 1
ATOM 3628 C C . ALA B 1 213 ? -5.285 -36.469 -14.289 1 97.5 213 ALA B C 1
ATOM 3630 O O . ALA B 1 213 ? -5.613 -37.5 -13.648 1 97.5 213 ALA B O 1
ATOM 3631 N N . GLN B 1 214 ? -4.066 -36 -14.273 1 97.75 214 GLN B N 1
ATOM 3632 C CA . GLN B 1 214 ? -3.01 -36.625 -13.484 1 97.75 214 GLN B CA 1
ATOM 3633 C C . GLN B 1 214 ? -3.328 -36.562 -11.992 1 97.75 214 GLN B C 1
ATOM 3635 O O . GLN B 1 214 ? -3.084 -37.5 -11.266 1 97.75 214 GLN B O 1
ATOM 3640 N N . THR B 1 215 ? -3.83 -35.438 -11.578 1 98 215 THR B N 1
ATOM 3641 C CA . THR B 1 215 ? -4.176 -35.25 -10.18 1 98 215 THR B CA 1
ATOM 3642 C C . THR B 1 215 ? -5.297 -36.188 -9.766 1 98 215 THR B C 1
ATOM 3644 O O . THR B 1 215 ? -5.242 -36.812 -8.695 1 98 215 THR B O 1
ATOM 3647 N N . GLU B 1 216 ? -6.312 -36.344 -10.602 1 96.56 216 GLU B N 1
ATOM 3648 C CA . GLU B 1 216 ? -7.461 -37.188 -10.328 1 96.56 216 GLU B CA 1
ATOM 3649 C C . GLU B 1 216 ? -7.055 -38.656 -10.281 1 96.56 216 GLU B C 1
ATOM 3651 O O . GLU B 1 216 ? -7.734 -39.469 -9.656 1 96.56 216 GLU B O 1
ATOM 3656 N N . ALA B 1 217 ? -5.926 -39 -10.914 1 97.81 217 ALA B N 1
ATOM 3657 C CA . ALA B 1 217 ? -5.465 -40.375 -11.008 1 97.81 217 ALA B CA 1
ATOM 3658 C C . ALA B 1 217 ? -4.625 -40.75 -9.797 1 97.81 217 ALA B C 1
ATOM 3660 O O . ALA B 1 217 ? -4.316 -41.938 -9.594 1 97.81 217 ALA B O 1
ATOM 3661 N N . LEU B 1 218 ? -4.285 -39.781 -9.023 1 97.5 218 LEU B N 1
ATOM 3662 C CA . LEU B 1 218 ? -3.502 -40.094 -7.824 1 97.5 218 LEU B CA 1
ATOM 3663 C C . LEU B 1 218 ? -4.301 -40.969 -6.855 1 97.5 218 LEU B C 1
ATOM 3665 O O . LEU B 1 218 ? -5.504 -40.75 -6.684 1 97.5 218 LEU B O 1
ATOM 3669 N N . ASP B 1 219 ? -3.656 -41.875 -6.238 1 97.31 219 ASP B N 1
ATOM 3670 C CA . ASP B 1 219 ? -4.324 -42.594 -5.156 1 97.31 219 ASP B CA 1
ATOM 3671 C C . ASP B 1 219 ? -4.332 -41.75 -3.873 1 97.31 219 ASP B C 1
ATOM 3673 O O . ASP B 1 219 ? -3.691 -40.719 -3.803 1 97.31 219 ASP B O 1
ATOM 3677 N N . ALA B 1 220 ? -5.031 -42.219 -2.936 1 97 220 ALA B N 1
ATOM 3678 C CA . ALA B 1 220 ? -5.297 -41.469 -1.725 1 97 220 ALA B CA 1
ATOM 3679 C C . ALA B 1 220 ? -4.008 -41.219 -0.945 1 97 220 ALA B C 1
ATOM 3681 O O . ALA B 1 220 ? -3.803 -40.125 -0.41 1 97 220 ALA B O 1
ATOM 3682 N N . LEU B 1 221 ? -3.199 -42.094 -0.871 1 97.75 221 LEU B N 1
ATOM 3683 C CA . LEU B 1 221 ? -1.964 -41.969 -0.105 1 97.75 221 LEU B CA 1
ATOM 3684 C C . LEU B 1 221 ? -1.017 -40.969 -0.753 1 97.75 221 LEU B C 1
ATOM 3686 O O . LEU B 1 221 ? -0.427 -40.125 -0.065 1 97.75 221 LEU B O 1
ATOM 3690 N N . GLU B 1 222 ? -0.897 -41.094 -2.01 1 97.62 222 GLU B N 1
ATOM 3691 C CA . GLU B 1 222 ? -0.033 -40.188 -2.742 1 97.62 222 GLU B CA 1
ATOM 3692 C C . GLU B 1 222 ? -0.577 -38.75 -2.691 1 97.62 222 GLU B C 1
ATOM 3694 O O . GLU B 1 222 ? 0.189 -37.812 -2.57 1 97.62 222 GLU B O 1
ATOM 3699 N N . ARG B 1 223 ? -1.841 -38.656 -2.836 1 97.75 223 ARG B N 1
ATOM 3700 C CA . ARG B 1 223 ? -2.492 -37.375 -2.766 1 97.75 223 ARG B CA 1
ATOM 3701 C C . ARG B 1 223 ? -2.217 -36.688 -1.426 1 97.75 223 ARG B C 1
ATOM 3703 O O . ARG B 1 223 ? -1.897 -35.5 -1.378 1 97.75 223 ARG B O 1
ATOM 3710 N N . GLU B 1 224 ? -2.293 -37.375 -0.392 1 98.25 224 GLU B N 1
ATOM 3711 C CA . GLU B 1 224 ? -2.049 -36.844 0.939 1 98.25 224 GLU B CA 1
ATOM 3712 C C . GLU B 1 224 ? -0.579 -36.469 1.126 1 98.25 224 GLU B C 1
ATOM 3714 O O . GLU B 1 224 ? -0.259 -35.438 1.744 1 98.25 224 GLU B O 1
ATOM 3719 N N . ARG B 1 225 ? 0.235 -37.312 0.636 1 98.19 225 ARG B N 1
ATOM 3720 C CA . ARG B 1 225 ? 1.665 -37.031 0.727 1 98.19 225 ARG B CA 1
ATOM 3721 C C . ARG B 1 225 ? 2.018 -35.719 0.01 1 98.19 225 ARG B C 1
ATOM 3723 O O . ARG B 1 225 ? 2.717 -34.875 0.564 1 98.19 225 ARG B O 1
ATOM 3730 N N . LEU B 1 226 ? 1.549 -35.656 -1.17 1 98.12 226 LEU B N 1
ATOM 3731 C CA . LEU B 1 226 ? 1.812 -34.438 -1.96 1 98.12 226 LEU B CA 1
ATOM 3732 C C . LEU B 1 226 ? 1.226 -33.219 -1.284 1 98.12 226 LEU B C 1
ATOM 3734 O O . LEU B 1 226 ? 1.876 -32.156 -1.221 1 98.12 226 LEU B O 1
ATOM 3738 N N . PHE B 1 227 ? -0.01 -33.344 -0.78 1 98.56 227 PHE B N 1
ATOM 3739 C CA . PHE B 1 227 ? -0.629 -32.25 -0.06 1 98.56 227 PHE B CA 1
ATOM 3740 C C . PHE B 1 227 ? 0.257 -31.797 1.091 1 98.56 227 PHE B C 1
ATOM 3742 O O . PHE B 1 227 ? 0.55 -30.594 1.218 1 98.56 227 PHE B O 1
ATOM 3749 N N . ASN B 1 228 ? 0.696 -32.719 1.865 1 98.75 228 ASN B N 1
ATOM 3750 C CA . ASN B 1 228 ? 1.479 -32.375 3.053 1 98.75 228 ASN B CA 1
ATOM 3751 C C . ASN B 1 228 ? 2.807 -31.734 2.689 1 98.75 228 ASN B C 1
ATOM 3753 O O . ASN B 1 228 ? 3.223 -30.766 3.334 1 98.75 228 ASN B O 1
ATOM 3757 N N . ASP B 1 229 ? 3.426 -32.219 1.705 1 98.5 229 ASP B N 1
ATOM 3758 C CA . ASP B 1 229 ? 4.711 -31.688 1.274 1 98.5 229 ASP B CA 1
ATOM 3759 C C . ASP B 1 229 ? 4.57 -30.25 0.79 1 98.5 229 ASP B C 1
ATOM 3761 O O . ASP B 1 229 ? 5.34 -29.375 1.195 1 98.5 229 ASP B O 1
ATOM 3765 N N . ILE B 1 230 ? 3.623 -30.047 -0.042 1 98.56 230 ILE B N 1
ATOM 3766 C CA . ILE B 1 230 ? 3.412 -28.719 -0.627 1 98.56 230 ILE B CA 1
ATOM 3767 C C . ILE B 1 230 ? 2.92 -27.75 0.448 1 98.56 230 ILE B C 1
ATOM 3769 O O . ILE B 1 230 ? 3.359 -26.609 0.504 1 98.56 230 ILE B O 1
ATOM 3773 N N . ALA B 1 231 ? 2.006 -28.234 1.277 1 98.81 231 ALA B N 1
ATOM 3774 C CA . ALA B 1 231 ? 1.513 -27.422 2.387 1 98.81 231 ALA B CA 1
ATOM 3775 C C . ALA B 1 231 ? 2.662 -26.953 3.27 1 98.81 231 ALA B C 1
ATOM 3777 O O . ALA B 1 231 ? 2.693 -25.797 3.686 1 98.81 231 ALA B O 1
ATOM 3778 N N . ALA B 1 232 ? 3.604 -27.797 3.537 1 98.69 232 ALA B N 1
ATOM 3779 C CA . ALA B 1 232 ? 4.754 -27.453 4.367 1 98.69 232 ALA B CA 1
ATOM 3780 C C . ALA B 1 232 ? 5.586 -26.344 3.717 1 98.69 232 ALA B C 1
ATOM 3782 O O . ALA B 1 232 ? 6.008 -25.406 4.387 1 98.69 232 ALA B O 1
ATOM 3783 N N . ARG B 1 233 ? 5.82 -26.438 2.459 1 98.06 233 ARG B N 1
ATOM 3784 C CA . ARG B 1 233 ? 6.613 -25.453 1.731 1 98.06 233 ARG B CA 1
ATOM 3785 C C . ARG B 1 233 ? 5.91 -24.094 1.705 1 98.06 233 ARG B C 1
ATOM 3787 O O . ARG B 1 233 ? 6.531 -23.062 1.955 1 98.06 233 ARG B O 1
ATOM 3794 N N . LEU B 1 234 ? 4.602 -24.125 1.409 1 98.69 234 LEU B N 1
ATOM 3795 C CA . LEU B 1 234 ? 3.85 -22.875 1.336 1 98.69 234 LEU B CA 1
ATOM 3796 C C . LEU B 1 234 ? 3.725 -22.234 2.715 1 98.69 234 LEU B C 1
ATOM 3798 O O . LEU B 1 234 ? 3.785 -21 2.842 1 98.69 234 LEU B O 1
ATOM 3802 N N . THR B 1 235 ? 3.586 -23.062 3.732 1 98.75 235 THR B N 1
ATOM 3803 C CA . THR B 1 235 ? 3.555 -22.547 5.098 1 98.75 235 THR B CA 1
ATOM 3804 C C . THR B 1 235 ? 4.887 -21.906 5.465 1 98.75 235 THR B C 1
ATOM 3806 O O . THR B 1 235 ? 4.918 -20.812 6.031 1 98.75 235 THR B O 1
ATOM 3809 N N . ALA B 1 236 ? 5.969 -22.547 5.102 1 98.38 236 ALA B N 1
ATOM 3810 C CA . ALA B 1 236 ? 7.301 -22.016 5.367 1 98.38 236 ALA B CA 1
ATOM 3811 C C . ALA B 1 236 ? 7.512 -20.688 4.648 1 98.38 236 ALA B C 1
ATOM 3813 O O . ALA B 1 236 ? 8.25 -19.828 5.129 1 98.38 236 ALA B O 1
ATOM 3814 N N . ALA B 1 237 ? 6.793 -20.547 3.562 1 98 237 ALA B N 1
ATOM 3815 C CA . ALA B 1 237 ? 6.934 -19.328 2.758 1 98 237 ALA B CA 1
ATOM 3816 C C . ALA B 1 237 ? 6.027 -18.219 3.279 1 98 237 ALA B C 1
ATOM 3818 O O . ALA B 1 237 ? 6.109 -17.078 2.818 1 98 237 ALA B O 1
ATOM 3819 N N . GLY B 1 238 ? 5.082 -18.562 4.219 1 97.81 238 GLY B N 1
ATOM 3820 C CA . GLY B 1 238 ? 4.344 -17.484 4.848 1 97.81 238 GLY B CA 1
ATOM 3821 C C . GLY B 1 238 ? 2.846 -17.719 4.863 1 97.81 238 GLY B C 1
ATOM 3822 O O . GLY B 1 238 ? 2.092 -16.875 5.375 1 97.81 238 GLY B O 1
ATOM 3823 N N . ALA B 1 239 ? 2.35 -18.859 4.355 1 98.81 239 ALA B N 1
ATOM 3824 C CA . ALA B 1 239 ? 0.912 -19.109 4.332 1 98.81 239 ALA B CA 1
ATOM 3825 C C . ALA B 1 239 ? 0.344 -19.172 5.75 1 98.81 239 ALA B C 1
ATOM 3827 O O . ALA B 1 239 ? 0.911 -19.828 6.625 1 98.81 239 ALA B O 1
ATOM 3828 N N . HIS B 1 240 ? -0.747 -18.438 5.977 1 98.62 240 HIS B N 1
ATOM 3829 C CA . HIS B 1 240 ? -1.494 -18.562 7.223 1 98.62 240 HIS B CA 1
ATOM 3830 C C . HIS B 1 240 ? -2.375 -19.812 7.207 1 98.62 240 HIS B C 1
ATOM 3832 O O . HIS B 1 240 ? -2.609 -20.422 8.25 1 98.62 240 HIS B O 1
ATOM 3838 N N . TYR B 1 241 ? -2.885 -20.156 6.035 1 98.88 241 TYR B N 1
ATOM 3839 C CA . TYR B 1 241 ? -3.758 -21.297 5.809 1 98.88 241 TYR B CA 1
ATOM 3840 C C . TYR B 1 241 ? -3.42 -22 4.496 1 98.88 241 TYR B C 1
ATOM 3842 O O . TYR B 1 241 ? -2.809 -21.391 3.607 1 98.88 241 TYR B O 1
ATOM 3850 N N . ILE B 1 242 ? -3.777 -23.266 4.414 1 98.88 242 ILE B N 1
ATOM 3851 C CA . ILE B 1 242 ? -3.635 -24.062 3.199 1 98.88 242 ILE B CA 1
ATOM 3852 C C . ILE B 1 242 ? -4.98 -24.688 2.832 1 98.88 242 ILE B C 1
ATOM 3854 O O . ILE B 1 242 ? -5.699 -25.172 3.701 1 98.88 242 ILE B O 1
ATOM 3858 N N . ILE B 1 243 ? -5.312 -24.594 1.642 1 98.88 243 ILE B N 1
ATOM 3859 C CA . ILE B 1 243 ? -6.504 -25.297 1.152 1 98.88 243 ILE B CA 1
ATOM 3860 C C . ILE B 1 243 ? -6.105 -26.297 0.075 1 98.88 243 ILE B C 1
ATOM 3862 O O . ILE B 1 243 ? -5.051 -26.172 -0.547 1 98.88 243 ILE B O 1
ATOM 3866 N N . ARG B 1 244 ? -6.934 -27.281 -0.076 1 98.62 244 ARG B N 1
ATOM 3867 C CA . ARG B 1 244 ? -6.668 -28.297 -1.097 1 98.62 244 ARG B CA 1
ATOM 3868 C C . ARG B 1 244 ? -6.984 -27.766 -2.49 1 98.62 244 ARG B C 1
ATOM 3870 O O . ARG B 1 244 ? -6.184 -27.922 -3.416 1 98.62 244 ARG B O 1
ATOM 3877 N N . GLU B 1 245 ? -8.156 -27.125 -2.615 1 98.44 245 GLU B N 1
ATOM 3878 C CA . GLU B 1 245 ? -8.641 -26.594 -3.891 1 98.44 245 GLU B CA 1
ATOM 3879 C C . GLU B 1 245 ? -9.211 -25.188 -3.73 1 98.44 245 GLU B C 1
ATOM 3881 O O . GLU B 1 245 ? -9.742 -24.844 -2.67 1 98.44 245 GLU B O 1
ATOM 3886 N N . ILE B 1 246 ? -9.188 -24.359 -4.824 1 98.81 246 ILE B N 1
ATOM 3887 C CA . ILE B 1 246 ? -9.5 -22.938 -4.785 1 98.81 246 ILE B CA 1
ATOM 3888 C C . ILE B 1 246 ? -10.953 -22.734 -4.359 1 98.81 246 ILE B C 1
ATOM 3890 O O . ILE B 1 246 ? -11.281 -21.75 -3.701 1 98.81 246 ILE B O 1
ATOM 3894 N N . GLY B 1 247 ? -11.805 -23.719 -4.602 1 98.75 247 GLY B N 1
ATOM 3895 C CA . GLY B 1 247 ? -13.211 -23.625 -4.254 1 98.75 247 GLY B CA 1
ATOM 3896 C C . GLY B 1 247 ? -13.461 -23.594 -2.76 1 98.75 247 GLY B C 1
ATOM 3897 O O . GLY B 1 247 ? -14.562 -23.266 -2.312 1 98.75 247 GLY B O 1
ATOM 3898 N N . GLU B 1 248 ? -12.438 -23.844 -1.981 1 98.69 248 GLU B N 1
ATOM 3899 C CA . GLU B 1 248 ? -12.57 -23.938 -0.53 1 98.69 248 GLU B CA 1
ATOM 3900 C C . GLU B 1 248 ? -12.188 -22.609 0.14 1 98.69 248 GLU B C 1
ATOM 3902 O O . GLU B 1 248 ? -12.266 -22.484 1.364 1 98.69 248 GLU B O 1
ATOM 3907 N N . LEU B 1 249 ? -11.836 -21.609 -0.624 1 98.88 249 LEU B N 1
ATOM 3908 C CA . LEU B 1 249 ? -11.195 -20.422 -0.077 1 98.88 249 LEU B CA 1
ATOM 3909 C C . LEU B 1 249 ? -12.094 -19.734 0.944 1 98.88 249 LEU B C 1
ATOM 3911 O O . LEU B 1 249 ? -11.664 -19.453 2.064 1 98.88 249 LEU B O 1
ATOM 3915 N N . ASP B 1 250 ? -13.359 -19.516 0.588 1 98.69 250 ASP B N 1
ATOM 3916 C CA . ASP B 1 250 ? -14.219 -18.703 1.438 1 98.69 250 ASP B CA 1
ATOM 3917 C C . ASP B 1 250 ? -14.68 -19.484 2.668 1 98.69 250 ASP B C 1
ATOM 3919 O O . ASP B 1 250 ? -15.219 -18.906 3.609 1 98.69 250 ASP B O 1
ATOM 3923 N N . ARG B 1 251 ? -14.414 -20.812 2.717 1 98.38 251 ARG B N 1
ATOM 3924 C CA . ARG B 1 251 ? -14.688 -21.594 3.916 1 98.38 251 ARG B CA 1
ATOM 3925 C C . ARG B 1 251 ? -13.82 -21.141 5.082 1 98.38 251 ARG B C 1
ATOM 3927 O O . ARG B 1 251 ? -14.141 -21.406 6.242 1 98.38 251 ARG B O 1
ATOM 3934 N N . LEU B 1 252 ? -12.727 -20.453 4.758 1 98.56 252 LEU B N 1
ATOM 3935 C CA . LEU B 1 252 ? -11.766 -20.031 5.773 1 98.56 252 LEU B CA 1
ATOM 3936 C C . LEU B 1 252 ? -12.211 -18.719 6.422 1 98.56 252 LEU B C 1
ATOM 3938 O O . LEU B 1 252 ? -11.68 -18.344 7.469 1 98.56 252 LEU B O 1
ATOM 3942 N N . PHE B 1 253 ? -13.141 -17.969 5.805 1 98.38 253 PHE B N 1
ATOM 3943 C CA . PHE B 1 253 ? -13.422 -16.578 6.172 1 98.38 253 PHE B CA 1
ATOM 3944 C C . PHE B 1 253 ? -13.938 -16.5 7.605 1 98.38 253 PHE B C 1
ATOM 3946 O O . PHE B 1 253 ? -13.492 -15.656 8.383 1 98.38 253 PHE B O 1
ATOM 3953 N N . PRO B 1 254 ? -14.852 -17.469 8.047 1 98 254 PRO B N 1
ATOM 3954 C CA . PRO B 1 254 ? -15.305 -17.391 9.438 1 98 254 PRO B CA 1
ATOM 3955 C C . PRO B 1 254 ? -14.148 -17.531 10.43 1 98 254 PRO B C 1
ATOM 3957 O O . PRO B 1 254 ? -14.117 -16.812 11.438 1 98 254 PRO B O 1
ATOM 3960 N N . ALA B 1 255 ? -13.234 -18.375 10.133 1 97.94 255 ALA B N 1
ATOM 3961 C CA . ALA B 1 255 ? -12.086 -18.562 11.016 1 97.94 255 ALA B CA 1
ATOM 3962 C C . ALA B 1 255 ? -11.219 -17.312 11.055 1 97.94 255 ALA B C 1
ATOM 3964 O O . ALA B 1 255 ? -10.75 -16.906 12.117 1 97.94 255 ALA B O 1
ATOM 3965 N N . ILE B 1 256 ? -10.969 -16.703 9.906 1 98 256 ILE B N 1
ATOM 3966 C CA . ILE B 1 256 ? -10.172 -15.477 9.812 1 98 256 ILE B CA 1
ATOM 3967 C C . ILE B 1 256 ? -10.867 -14.352 10.57 1 98 256 ILE B C 1
ATOM 3969 O O . ILE B 1 256 ? -10.227 -13.625 11.336 1 98 256 ILE B O 1
ATOM 3973 N N . GLU B 1 257 ? -12.156 -14.234 10.383 1 97.5 257 GLU B N 1
ATOM 3974 C CA . GLU B 1 257 ? -12.93 -13.18 11.031 1 97.5 257 GLU B CA 1
ATOM 3975 C C . GLU B 1 257 ? -12.922 -13.352 12.547 1 97.5 257 GLU B C 1
ATOM 3977 O O . GLU B 1 257 ? -12.914 -12.359 13.289 1 97.5 257 GLU B O 1
ATOM 3982 N N . ALA B 1 258 ? -12.945 -14.594 12.992 1 97.56 258 ALA B N 1
ATOM 3983 C CA . ALA B 1 258 ? -12.852 -14.859 14.43 1 97.56 258 ALA B CA 1
ATOM 3984 C C . ALA B 1 258 ? -11.516 -14.383 14.992 1 97.56 258 ALA B C 1
ATOM 3986 O O . ALA B 1 258 ? -11.469 -13.812 16.078 1 97.56 258 ALA B O 1
ATOM 3987 N N . ARG B 1 259 ? -10.461 -14.625 14.25 1 96.56 259 ARG B N 1
ATOM 3988 C CA . ARG B 1 259 ? -9.141 -14.148 14.664 1 96.56 259 ARG B CA 1
ATOM 3989 C C . ARG B 1 259 ? -9.094 -12.625 14.688 1 96.56 259 ARG B C 1
ATOM 3991 O O . ARG B 1 259 ? -8.531 -12.031 15.609 1 96.56 259 ARG B O 1
ATOM 3998 N N . LEU B 1 260 ? -9.688 -12 13.656 1 94.56 260 LEU B N 1
ATOM 3999 C CA . LEU B 1 260 ? -9.758 -10.539 13.594 1 94.56 260 LEU B CA 1
ATOM 4000 C C . LEU B 1 260 ? -10.5 -9.984 14.805 1 94.56 260 LEU B C 1
ATOM 4002 O O . LEU B 1 260 ? -10.078 -8.984 15.391 1 94.56 260 LEU B O 1
ATOM 4006 N N . ALA B 1 261 ? -11.594 -10.656 15.18 1 95.19 261 ALA B N 1
ATOM 4007 C CA . ALA B 1 261 ? -12.414 -10.219 16.312 1 95.19 261 ALA B CA 1
ATOM 4008 C C . ALA B 1 261 ? -11.633 -10.281 17.625 1 95.19 261 ALA B C 1
ATOM 4010 O O . ALA B 1 261 ? -11.906 -9.523 18.547 1 95.19 261 ALA B O 1
ATOM 4011 N N . LYS B 1 262 ? -10.625 -11.18 17.703 1 95.25 262 LYS B N 1
ATOM 4012 C CA . LYS B 1 262 ? -9.797 -11.344 18.891 1 95.25 262 LYS B CA 1
ATOM 4013 C C . LYS B 1 262 ? -8.609 -10.375 18.859 1 95.25 262 LYS B C 1
ATOM 4015 O O . LYS B 1 262 ? -7.754 -10.422 19.75 1 95.25 262 LYS B O 1
ATOM 4020 N N . GLY B 1 263 ? -8.492 -9.648 17.766 1 89 263 GLY B N 1
ATOM 4021 C CA . GLY B 1 263 ? -7.457 -8.633 17.703 1 89 263 GLY B CA 1
ATOM 4022 C C . GLY B 1 263 ? -6.219 -9.094 16.953 1 89 263 GLY B C 1
ATOM 4023 O O . GLY B 1 263 ? -5.23 -8.359 16.875 1 89 263 GLY B O 1
ATOM 4024 N N . GLU B 1 264 ? -6.293 -10.336 16.344 1 91.06 264 GLU B N 1
ATOM 4025 C CA . GLU B 1 264 ? -5.156 -10.82 15.57 1 91.06 264 GLU B CA 1
ATOM 4026 C C . GLU B 1 264 ? -5.07 -10.133 14.211 1 91.06 264 GLU B C 1
ATOM 4028 O O . GLU B 1 264 ? -6.086 -9.711 13.664 1 91.06 264 GLU B O 1
ATOM 4033 N N . ARG B 1 265 ? -3.852 -9.961 13.781 1 88.88 265 ARG B N 1
ATOM 4034 C CA . ARG B 1 265 ? -3.576 -9.375 12.469 1 88.88 265 ARG B CA 1
ATOM 4035 C C . ARG B 1 265 ? -2.559 -10.203 11.695 1 88.88 265 ARG B C 1
ATOM 4037 O O . ARG B 1 265 ? -1.708 -10.867 12.297 1 88.88 265 ARG B O 1
ATOM 4044 N N . PRO B 1 266 ? -2.705 -10.18 10.445 1 90.94 266 PRO B N 1
ATOM 4045 C CA . PRO B 1 266 ? -1.765 -10.969 9.648 1 90.94 266 PRO B CA 1
ATOM 4046 C C . PRO B 1 266 ? -0.371 -10.352 9.586 1 90.94 266 PRO B C 1
ATOM 4048 O O . PRO B 1 266 ? -0.219 -9.148 9.812 1 90.94 266 PRO B O 1
#

Radius of gyration: 26.68 Å; Cα contacts (8 Å, |Δi|>4): 1066; chains: 2; bounding box: 62×80×62 Å

pLDDT: mean 96.27, std 2.59, range [87.69, 98.94]

InterPro domains:
  IPR006323 Phosphonoacetaldehyde hydrolase [MF_01375] (1-266)
  IPR006323 Phosphonoacetaldehyde hydrolase [TIGR01422] (2-252)
  IPR006439 HAD hydrolase, subfamily IA [TIGR01549] (112-195)
  IPR023198 Phosphoglycolate phosphatase-like, domain 2 [G3DSA:1.10.150.240] (20-97)
  IPR023214 HAD superfamily [G3DSA:3.40.50.1000] (2-251)
  IPR036412 HAD-like superfamily [SSF56784] (1-253)
  IPR050155 HAD-like hydrolase superfamily [PTHR43434] (2-252)

Organism: NCBI:txid582686

Foldseek 3Di:
DQAAEAEEAALAFWPQLRCLQLVLVCVLCVVVVFDADSCLQLQVAFFAPLVSLVSSLPDPRRQVRCCVSPVGGQDSVNSVVSVVSSLVSSLVCLQVTLHTDPLNQVLVVVCVVVNHAYEYEGNDDPSSCVNNQVSNVVVRDHGPYYDYQVNFPVGGFPDQRRVVVRCVSVVDDDQQSYEYEAAHLRSQSNSVNSFYAYEHEQGRHNQVSDDPVRLVPDDPVVNVVSQVVSVVVSVVSHHPYYDHGSNCVCVCVVVSVVCVVVVDTD/DQAAEAEEAALAWWPQLRCLQLVLVCVLCVVVVFDADSCLQLQVAFFAPLVSLVSSLPPPNRQVRCCVSPVGGQDSVNSVVSVVSSLVSSLVCLQVTLHTDPLNQVLVVVCVVVNHAYEYEGNDDPSSCVNNQVSNVVVRDHGPYYDYQVNFPVGGFPDQRRVVVRCVSVVDDDQQSYEYEAAHLRSQSNSVNSFYAYEHEQGRHNQVSDHPVRLVPDDPVVNVVSQVVSVVVSVVSHHPYYDHGSNCVCVCVVVSVVCVVVVDTD

Nearest PDB structures (foldseek):
  1rqn-assembly1_B  TM=9.764E-01  e=4.638E-32  Bacillus cereus
  1rdf-assembly5_D  TM=9.606E-01  e=1.529E-28  Bacillus cereus
  2iof-assembly1_A  TM=9.638E-01  e=9.313E-28  Bacillus cereus
  3iru-assembly1_A  TM=9.759E-01  e=5.672E-27  Oleispira antarctica
  2oda-assembly1_A  TM=8.718E-01  e=6.138E-12  Pseudomonas syringae pv. tomato

Solvent-accessible surface area (backbone atoms only — not comparable to full-atom values): 26332 Å² total; per-residue (Å²): 116,74,48,32,38,35,35,31,42,68,9,40,37,15,19,48,12,32,47,61,66,50,54,37,52,51,52,50,33,51,74,70,65,30,69,74,54,70,66,55,59,49,69,49,42,48,25,32,58,67,59,27,50,50,50,35,47,64,35,68,70,31,27,51,36,33,20,73,70,69,73,42,61,76,45,73,68,50,48,51,51,49,42,66,55,41,54,59,52,37,56,73,45,42,49,79,39,29,53,61,23,82,42,30,62,64,36,51,52,54,35,53,74,71,66,33,44,39,27,28,38,44,31,50,43,58,76,44,43,67,48,23,48,61,46,16,36,76,73,66,49,70,70,78,37,76,32,27,24,83,75,27,94,66,32,27,44,41,44,27,51,34,59,52,52,30,27,40,76,69,68,57,72,52,45,64,28,29,35,28,38,20,30,36,48,31,42,16,32,15,17,50,48,48,31,17,40,14,34,29,32,40,60,37,2,47,78,65,55,39,45,66,69,59,56,71,65,46,51,72,67,58,47,51,49,50,46,51,54,48,46,51,53,31,39,74,35,46,25,75,43,72,39,61,40,56,47,50,57,72,75,47,47,66,61,52,45,52,40,46,75,74,68,53,73,87,115,75,48,32,38,36,34,32,42,68,9,39,36,15,19,46,12,31,46,60,66,50,54,37,52,50,52,51,34,51,75,71,64,28,70,74,52,69,68,54,58,50,68,47,40,47,24,33,56,68,58,27,51,50,49,35,46,64,34,68,70,32,26,50,36,32,21,73,70,68,73,43,61,77,46,73,67,49,47,53,52,50,42,66,55,40,55,61,54,37,56,72,46,42,47,79,39,28,53,64,23,81,43,33,61,63,36,52,52,55,34,52,74,68,67,32,44,38,27,29,38,44,30,50,43,58,76,45,41,68,47,24,48,62,46,17,36,76,72,67,48,72,68,78,37,76,33,28,24,84,75,27,95,64,32,27,45,43,44,27,51,33,59,52,51,31,28,41,77,69,67,57,74,52,44,64,29,28,35,27,37,20,29,35,47,31,42,16,32,16,17,50,49,50,31,18,38,15,34,30,32,41,58,36,2,46,77,65,55,39,46,64,69,58,56,69,66,47,50,71,66,58,46,50,49,51,44,52,54,49,45,50,52,31,40,75,35,45,25,76,42,71,40,60,39,54,46,50,56,73,74,48,46,67,61,52,44,53,40,45,75,73,68,52,75,86